Protein AF-A0A256YTT7-F1 (afdb_monomer_lite)

pLDDT: mean 87.11, std 17.15, range [26.67, 98.62]

Foldseek 3Di:
DAWQFKDWEDQEEAQAELCLLFPPVCVVDDLLPRLLSGNCVVPVCPLVPQAARYEYEYEYAAHDDDLDLSSLSSCVSSRHQEYEYCDYDPSSCVSNLQQQHYYFHDHPRSPPDDTGFIKIDDQFWIARPRVRDIDTTPHDDPVSVLQNVLRHDVSSCCVVLNDPPPDDDDPDDDDFDDDQLATEAALDPVCLVVVLVVLVVQAWEQEAFQAFTKTKHFQVHLNNLVLQCVLQVHDLQAAWAKEAALQCVVVWADADPLRNVCSVPPPDDQEKEKGQTDPVRHPCSRGVNDRIHIYGYGRLSSVNSNRVPGIMTIDALAHPPDQGHQFPVVSCVGSPNSHNYYYGHDGRNFHHHGFYWYVHDVVIERPDDGLPDVVSVCVSRVSYDDDHDDDPVVSPPPDHSPPDDDDDDDDDDDDDD

Sequence (417 aa):
MTLITSGKAWVLPEEVNTDMLAPTPYLTLPPEHYCKHCLEVLDPKFAKKVKEGDVIIAKRDFGKGSSREHASIALKCLGIKAVIAESVSPIMKRNLINIGIPVFEDEDIPYICETGDKVEVHLDGFVNITRNIHSELRELPPFILRLIEHGGLFNMVVKRGGLSERARPLEEIQEVREVGNTRVYPAYEKYVDTIIERMENGEVLCGPFDTTYGLFASIKRPDAVKKIYALKRRSESMPLTMIVPRERFSEYAEVPERVEKLLQNELKGPISIILPKKEERVPDYVTSGLKTVSLADGENAFMRRIMERIEICGTSANISGMPPPSTLSGALKQLGEELTLAVDGGPSLYRIGHTVIDLSSKPPKLIRSGPYNSKKLFELFPELMGEEEGLPDELVKGKSIIDLSPEVDIKASSKGD

Radius of gyration: 27.22 Å; chains: 1; bounding box: 62×43×75 Å

Structure (mmCIF, N/CA/C/O backbone):
data_AF-A0A256YTT7-F1
#
_entry.id   AF-A0A256YTT7-F1
#
loop_
_atom_site.group_PDB
_atom_site.id
_atom_site.type_symbol
_atom_site.label_atom_id
_atom_site.label_alt_id
_atom_site.label_comp_id
_atom_site.label_asym_id
_atom_site.label_entity_id
_atom_site.label_seq_id
_atom_site.pdbx_PDB_ins_code
_atom_site.Cartn_x
_atom_site.Cartn_y
_atom_site.Cartn_z
_atom_site.occupancy
_atom_site.B_iso_or_equiv
_atom_site.auth_seq_id
_atom_site.auth_comp_id
_atom_site.auth_asym_id
_atom_site.auth_atom_id
_atom_site.pdbx_PDB_model_num
ATOM 1 N N . MET A 1 1 ? -4.573 -17.475 29.936 1.00 61.34 1 MET A N 1
ATOM 2 C CA . MET A 1 1 ? -5.175 -16.136 29.865 1.00 61.34 1 MET A CA 1
ATOM 3 C C . MET A 1 1 ? -4.213 -15.202 29.151 1.00 61.34 1 MET A C 1
ATOM 5 O O . MET A 1 1 ? -3.126 -14.937 29.657 1.00 61.34 1 MET A O 1
ATOM 9 N N . THR A 1 2 ? -4.556 -14.807 27.924 1.00 83.44 2 THR A N 1
ATOM 10 C CA . THR A 1 2 ? -3.785 -13.823 27.148 1.00 83.44 2 THR A CA 1
ATOM 11 C C . THR A 1 2 ? -4.272 -12.437 27.542 1.00 83.44 2 THR A C 1
ATOM 13 O O . THR A 1 2 ? -5.426 -12.099 27.276 1.00 83.44 2 THR A O 1
ATOM 16 N N . LEU A 1 3 ? -3.400 -11.653 28.177 1.00 90.56 3 LEU A N 1
ATOM 17 C CA . LEU A 1 3 ? -3.717 -10.302 28.629 1.00 90.56 3 LEU A CA 1
ATOM 18 C C . LEU A 1 3 ? -3.932 -9.374 27.425 1.00 90.56 3 LEU A C 1
ATOM 20 O O . LEU A 1 3 ? -3.051 -9.238 26.577 1.00 90.56 3 LEU A O 1
ATOM 24 N N . ILE A 1 4 ? -5.089 -8.713 27.375 1.00 90.75 4 ILE A N 1
ATOM 25 C CA . ILE A 1 4 ? -5.396 -7.651 26.408 1.00 90.75 4 ILE A CA 1
ATOM 26 C C . ILE A 1 4 ? -4.906 -6.312 26.954 1.00 90.75 4 ILE A C 1
ATOM 28 O O . ILE A 1 4 ? -4.226 -5.561 26.257 1.00 90.75 4 ILE A O 1
ATOM 32 N N . THR A 1 5 ? -5.284 -5.992 28.194 1.00 95.94 5 THR A N 1
ATOM 33 C CA . THR A 1 5 ? -4.938 -4.721 28.835 1.00 95.94 5 THR A CA 1
ATOM 34 C C . THR A 1 5 ? -5.008 -4.808 30.355 1.00 95.94 5 THR A C 1
ATOM 36 O O . THR A 1 5 ? -5.761 -5.611 30.908 1.00 95.94 5 THR A O 1
ATOM 39 N N . SER A 1 6 ? -4.252 -3.935 31.019 1.00 97.44 6 SER A N 1
ATOM 40 C CA . SER A 1 6 ? -4.311 -3.677 32.457 1.00 97.44 6 SER A CA 1
ATOM 41 C C . SER A 1 6 ? -4.405 -2.168 32.665 1.00 97.44 6 SER A C 1
ATOM 43 O O . SER A 1 6 ? -3.590 -1.415 32.129 1.00 97.44 6 SER A O 1
ATOM 45 N N . GLY A 1 7 ? -5.411 -1.713 33.407 1.00 97.69 7 GLY A N 1
ATOM 46 C CA . GLY A 1 7 ? -5.708 -0.288 33.530 1.00 97.69 7 GLY A CA 1
ATOM 47 C C . GLY 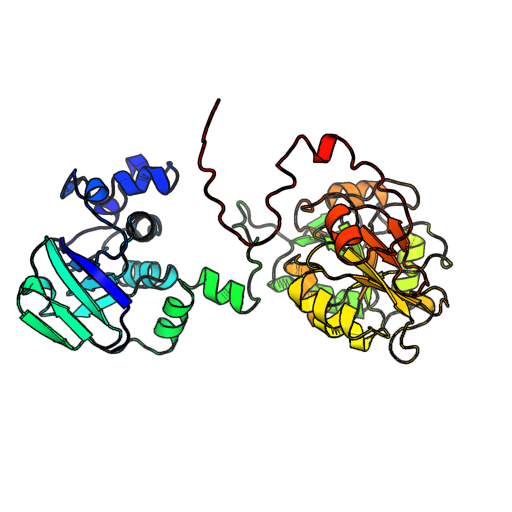A 1 7 ? -6.790 0.009 34.556 1.00 97.69 7 GLY A C 1
ATOM 48 O O . GLY A 1 7 ? -7.102 -0.820 35.414 1.00 97.69 7 GLY A O 1
ATOM 49 N N . LYS A 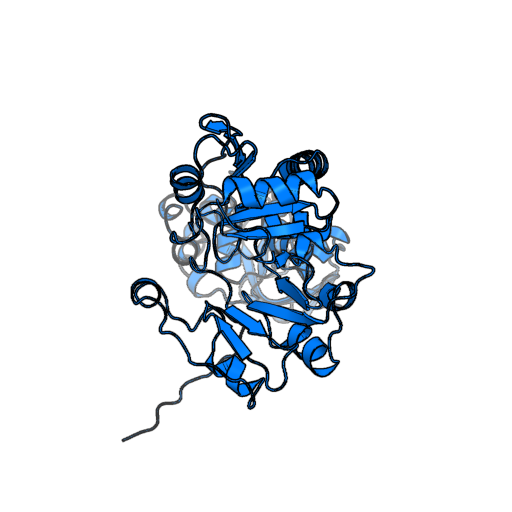1 8 ? -7.348 1.221 34.501 1.00 98.38 8 LYS A N 1
ATOM 50 C CA . LYS A 1 8 ? -8.472 1.613 35.352 1.00 98.38 8 LYS A CA 1
ATOM 51 C C . LYS A 1 8 ? -9.812 1.340 34.685 1.00 98.38 8 LYS A C 1
ATOM 53 O O . LYS A 1 8 ? -9.979 1.604 33.496 1.00 98.38 8 LYS A O 1
ATOM 58 N N . ALA A 1 9 ? -10.781 0.897 35.479 1.00 98.44 9 ALA A N 1
ATOM 59 C CA . ALA A 1 9 ? -12.177 0.857 35.074 1.00 98.44 9 ALA A CA 1
ATOM 60 C C . ALA A 1 9 ? -12.786 2.264 35.081 1.00 98.44 9 ALA A C 1
ATOM 62 O O . ALA A 1 9 ? -12.646 3.015 36.052 1.00 98.44 9 ALA A O 1
ATOM 63 N N . TRP A 1 10 ? -13.513 2.590 34.019 1.00 98.50 10 TRP A N 1
ATOM 64 C CA . TRP A 1 10 ? -14.378 3.759 33.917 1.00 98.50 10 TRP A CA 1
ATOM 65 C C . TRP A 1 10 ? -15.817 3.286 33.799 1.00 98.50 10 TRP A C 1
ATOM 67 O O . TRP A 1 10 ? -16.245 2.869 32.723 1.00 98.50 10 TRP A O 1
ATOM 77 N N . VAL A 1 11 ? -16.539 3.326 34.918 1.00 98.19 11 VAL A N 1
ATOM 78 C CA . VAL A 1 11 ? -17.922 2.862 34.998 1.00 98.19 11 VAL A CA 1
ATOM 79 C C . VAL A 1 11 ? -18.862 3.965 34.539 1.00 98.19 11 VAL A C 1
ATOM 81 O O . VAL A 1 11 ? -18.891 5.058 35.110 1.00 98.19 11 VAL A O 1
ATOM 84 N N . LEU A 1 12 ? -19.618 3.671 33.488 1.00 97.88 12 LEU A N 1
ATOM 85 C CA . LEU A 1 12 ? -20.536 4.589 32.834 1.00 97.88 12 LEU A CA 1
ATOM 86 C C . LEU A 1 12 ? -22.000 4.232 33.143 1.00 97.88 12 LEU A C 1
ATOM 88 O O . LEU A 1 12 ? -22.315 3.061 33.373 1.00 97.88 12 LEU A O 1
ATOM 92 N N . PRO A 1 13 ? -22.909 5.226 33.155 1.00 96.31 13 PRO A N 1
ATOM 93 C CA . PRO A 1 13 ? -24.333 4.984 33.369 1.00 96.31 13 PRO A CA 1
ATOM 94 C C . PRO A 1 13 ? -24.977 4.242 32.185 1.00 96.31 13 PRO A C 1
ATOM 96 O O . PRO A 1 13 ? -24.337 3.953 31.175 1.00 96.31 13 PRO A O 1
ATOM 99 N N . GLU A 1 14 ? -26.265 3.934 32.322 1.00 96.62 14 GLU A N 1
ATOM 100 C CA . GLU A 1 14 ? -27.089 3.427 31.218 1.00 96.62 14 GLU A CA 1
ATOM 101 C C . GLU A 1 14 ? -27.268 4.499 30.128 1.00 96.62 14 GLU A C 1
ATOM 103 O O . GLU A 1 14 ? -27.176 5.698 30.396 1.00 96.62 14 GLU A O 1
ATOM 108 N N . GLU A 1 15 ? -27.532 4.055 28.899 1.00 95.00 15 GLU A N 1
ATOM 109 C CA . GLU A 1 15 ? -27.882 4.899 27.746 1.00 95.00 15 GLU A CA 1
ATOM 110 C C . GLU A 1 15 ? -26.829 5.952 27.341 1.00 95.00 15 GLU A C 1
ATOM 112 O O . GLU A 1 15 ? -27.157 7.006 26.782 1.00 95.00 15 GLU A O 1
ATOM 117 N N . VAL A 1 16 ? -25.538 5.666 27.547 1.00 96.12 16 VAL A N 1
ATOM 118 C CA . VAL A 1 16 ? -24.469 6.504 26.981 1.00 96.12 16 VAL A CA 1
ATOM 119 C C . VAL A 1 16 ? -24.535 6.465 25.460 1.00 96.12 16 VAL A C 1
ATOM 121 O O . VAL A 1 16 ? -24.291 5.435 24.834 1.00 96.12 16 VAL A O 1
ATOM 124 N N . ASN A 1 17 ? -24.831 7.609 24.851 1.00 94.69 17 ASN A N 1
ATOM 125 C CA . ASN A 1 17 ? -25.033 7.716 23.412 1.00 94.69 17 ASN A CA 1
ATOM 126 C C . ASN A 1 17 ? -23.801 8.266 22.667 1.00 94.69 17 ASN A C 1
ATOM 128 O O . ASN A 1 17 ? -22.835 8.752 23.259 1.00 94.69 17 ASN A O 1
ATOM 132 N N . THR A 1 18 ? -23.831 8.199 21.334 1.00 93.25 18 THR A N 1
ATOM 133 C CA . THR A 1 18 ? -22.714 8.637 20.483 1.00 93.25 18 THR A CA 1
ATOM 134 C C . THR A 1 18 ? -22.393 10.123 20.597 1.00 93.25 18 THR A C 1
ATOM 136 O O . THR A 1 18 ? -21.241 10.493 20.396 1.00 93.25 18 THR A O 1
ATOM 139 N N . ASP A 1 19 ? -23.370 10.968 20.930 1.00 92.81 19 ASP A N 1
ATOM 140 C CA . ASP A 1 19 ? -23.162 12.414 21.070 1.00 92.81 19 ASP A CA 1
ATOM 141 C C . ASP A 1 19 ? -22.499 12.768 22.405 1.00 92.81 19 ASP A C 1
ATOM 143 O O . ASP A 1 19 ? -21.789 13.764 22.492 1.00 92.81 19 ASP A O 1
ATOM 147 N N . MET A 1 20 ? -22.661 11.929 23.432 1.00 95.31 20 MET A N 1
ATOM 148 C CA . MET A 1 20 ? -21.878 12.037 24.665 1.00 95.31 20 MET A CA 1
ATOM 149 C C . MET A 1 20 ? -20.420 11.626 24.435 1.00 95.31 20 MET A C 1
ATOM 151 O O . MET A 1 20 ? -19.514 12.230 25.000 1.00 95.31 20 MET A O 1
ATOM 155 N N . LEU A 1 21 ? -20.181 10.607 23.606 1.00 95.62 21 LEU A N 1
ATOM 156 C CA . LEU A 1 21 ? -18.836 10.118 23.280 1.00 95.62 21 LEU A CA 1
ATOM 157 C C . LEU A 1 21 ? -18.085 11.044 22.312 1.00 95.62 21 LEU A C 1
ATOM 159 O O . LEU A 1 21 ? -16.879 11.225 22.439 1.00 95.62 21 LEU A O 1
ATOM 163 N N . ALA A 1 22 ? -18.782 11.638 21.346 1.00 93.69 22 ALA A N 1
ATOM 164 C CA . ALA A 1 22 ? -18.209 12.575 20.387 1.00 93.69 22 ALA A CA 1
ATOM 165 C C . ALA A 1 22 ? -19.201 13.722 20.121 1.00 93.69 22 ALA A C 1
ATOM 167 O O . ALA A 1 22 ? -20.029 13.630 19.207 1.00 93.69 22 ALA A O 1
ATOM 168 N N . PRO A 1 23 ? -19.144 14.804 20.922 1.00 91.56 23 PRO A N 1
ATOM 169 C CA . PRO A 1 23 ? -20.133 15.869 20.836 1.00 91.56 23 PRO A CA 1
ATOM 170 C C . PRO A 1 23 ? -20.078 16.628 19.508 1.00 91.56 23 PRO A C 1
ATOM 172 O O . PRO A 1 23 ? -19.018 17.078 19.069 1.00 91.56 23 PRO A O 1
ATOM 175 N N . THR A 1 24 ? -21.255 16.824 18.902 1.00 89.75 24 THR A N 1
ATOM 176 C CA . THR A 1 24 ? -21.439 17.452 17.580 1.00 89.75 24 THR A CA 1
ATOM 177 C C . THR A 1 24 ? -20.640 18.750 17.362 1.00 89.75 24 THR A C 1
ATOM 179 O O . THR A 1 24 ? -20.045 18.873 16.291 1.00 89.75 24 THR A O 1
ATOM 182 N N . PRO A 1 25 ? -20.558 19.700 18.323 1.00 90.75 25 PRO A N 1
ATOM 183 C CA . PRO A 1 25 ? -19.832 20.960 18.120 1.00 90.75 25 PRO A CA 1
ATOM 184 C C . PRO A 1 25 ? -18.337 20.807 17.811 1.00 90.75 25 PRO A C 1
ATOM 186 O O . PRO A 1 25 ? -17.738 21.730 17.266 1.00 90.75 25 PRO A O 1
ATOM 189 N N . TYR A 1 26 ? -17.732 19.666 18.151 1.00 90.12 26 TYR A N 1
ATOM 190 C CA . TYR A 1 26 ? -16.294 19.438 18.004 1.00 90.12 26 TYR A CA 1
ATOM 191 C C . TYR A 1 26 ? -15.941 18.529 16.825 1.00 90.12 26 TYR A C 1
ATOM 193 O O . TYR A 1 26 ? -14.762 18.358 16.535 1.00 90.12 26 TYR A O 1
ATOM 201 N N . LEU A 1 27 ? -16.924 17.957 16.122 1.00 85.19 27 LEU A N 1
ATOM 202 C CA . LEU A 1 27 ? -16.676 16.936 15.092 1.00 85.19 27 LEU A CA 1
ATOM 203 C C . LEU A 1 27 ? -15.945 17.453 13.849 1.00 85.19 27 LEU A C 1
ATOM 205 O O . LEU A 1 27 ? -15.415 16.658 13.082 1.00 85.19 27 LEU A O 1
ATOM 209 N N . THR A 1 28 ? -15.901 18.768 13.639 1.00 86.44 28 THR A N 1
ATOM 210 C CA . THR A 1 28 ? -15.108 19.379 12.562 1.00 86.44 28 THR A CA 1
ATOM 211 C C . THR A 1 28 ? -13.629 19.521 12.922 1.00 86.44 28 THR A C 1
ATOM 213 O O . THR A 1 28 ? -12.832 19.913 12.074 1.00 86.44 28 THR A O 1
ATOM 216 N N . LEU A 1 29 ? -13.253 19.261 14.178 1.00 83.75 29 LEU A N 1
ATOM 217 C CA . LEU A 1 29 ? -11.866 19.294 14.624 1.00 83.75 29 LEU A CA 1
ATOM 218 C C . LEU A 1 29 ? -11.175 17.950 14.338 1.00 83.75 29 LEU A C 1
ATOM 220 O O . LEU A 1 29 ? -11.839 16.916 14.272 1.00 83.75 29 LEU A O 1
ATOM 224 N N . PRO A 1 30 ? -9.836 17.928 14.228 1.00 83.25 30 PRO A N 1
ATOM 225 C CA . PRO A 1 30 ? -9.083 16.678 14.156 1.00 83.25 30 PRO A CA 1
ATOM 226 C C . PRO A 1 30 ? -9.275 15.782 15.403 1.00 83.25 30 PRO A C 1
ATOM 228 O O . PRO A 1 30 ? -9.572 16.307 16.487 1.00 83.25 30 PRO A O 1
ATOM 231 N N . PRO A 1 31 ? -9.075 14.449 15.296 1.00 86.12 31 PRO A N 1
ATOM 232 C CA . PRO A 1 31 ? -9.200 13.491 16.405 1.00 86.12 31 PRO A CA 1
ATOM 233 C C . PRO A 1 31 ? -8.522 13.896 17.710 1.00 86.12 31 PRO A C 1
ATOM 235 O O . PRO A 1 31 ? -9.158 13.877 18.762 1.00 86.12 31 PRO A O 1
ATOM 238 N N . GLU A 1 32 ? -7.274 14.348 17.637 1.00 87.56 32 GLU A N 1
ATOM 239 C CA . GLU A 1 32 ? -6.459 14.801 18.766 1.00 87.56 32 GLU A CA 1
ATOM 240 C C . GLU A 1 32 ? -7.054 16.001 19.526 1.00 87.56 32 GLU A C 1
ATOM 242 O O . GLU A 1 32 ? -6.665 16.295 20.663 1.00 87.56 32 GLU A O 1
ATOM 247 N N . HIS A 1 33 ? -8.003 16.705 18.910 1.00 90.25 33 HIS A N 1
ATOM 248 C CA . HIS A 1 33 ? -8.707 17.831 19.501 1.00 90.25 33 HIS A CA 1
ATOM 249 C C . HIS A 1 33 ? -10.089 17.433 20.006 1.00 90.25 33 HIS A C 1
ATOM 251 O O . HIS A 1 33 ? -10.373 17.666 21.181 1.00 90.25 33 HIS A O 1
ATOM 257 N N . TYR A 1 34 ? -10.937 16.813 19.179 1.00 92.88 34 TYR A N 1
ATOM 258 C CA . TYR A 1 34 ? -12.302 16.513 19.622 1.00 92.88 34 TYR A CA 1
ATOM 259 C C . TYR A 1 34 ? -12.352 15.403 20.673 1.00 92.88 34 TYR A C 1
ATOM 261 O O . TYR A 1 34 ? -13.253 15.413 21.512 1.00 92.88 34 TYR A O 1
ATOM 269 N N . CYS A 1 35 ? -11.378 14.483 20.701 1.00 94.88 35 CYS A N 1
ATOM 270 C CA . CYS A 1 35 ? -11.366 13.416 21.702 1.00 94.88 35 CYS A CA 1
ATOM 271 C C . CYS A 1 35 ? -11.230 13.958 23.139 1.00 94.88 35 CYS A C 1
ATOM 273 O O . CYS A 1 35 ? -11.686 13.322 24.086 1.00 94.88 35 CYS A O 1
ATOM 275 N N . LYS A 1 36 ? -10.734 15.195 23.309 1.00 96.31 36 LYS A N 1
ATOM 276 C CA . LYS A 1 36 ? -10.682 15.907 24.601 1.00 96.31 36 LYS A CA 1
ATOM 277 C C . LYS A 1 36 ? -12.060 16.250 25.181 1.00 96.31 36 LYS A C 1
ATOM 279 O O . LYS A 1 36 ? -12.137 16.576 26.362 1.00 96.31 36 LYS A O 1
ATOM 284 N N . HIS A 1 37 ? -13.112 16.160 24.371 1.00 96.75 37 HIS A N 1
ATOM 285 C CA . HIS A 1 37 ? -14.504 16.422 24.747 1.00 96.75 37 HIS A CA 1
ATOM 286 C C . HIS A 1 37 ? -15.328 15.136 24.917 1.00 96.75 37 HIS A C 1
ATOM 288 O O . HIS A 1 37 ? -16.530 15.187 25.176 1.00 96.75 37 HIS A O 1
ATOM 294 N N . CYS A 1 38 ? -14.699 13.966 24.774 1.00 96.81 38 CYS A N 1
ATOM 295 C CA . CYS A 1 38 ? -15.359 12.683 24.980 1.00 96.81 38 CYS A CA 1
ATOM 296 C C . CYS A 1 38 ? -15.891 12.576 26.413 1.00 96.81 38 CYS A C 1
ATOM 298 O O . CYS A 1 38 ? -15.144 12.779 27.370 1.00 96.81 38 CYS A O 1
ATOM 300 N N . LEU A 1 39 ? -17.175 12.235 26.550 1.00 97.06 39 LEU A N 1
ATOM 301 C CA . LEU A 1 39 ? -17.900 12.093 27.816 1.00 97.06 39 LEU A CA 1
ATOM 302 C C . LEU A 1 39 ? -17.880 13.342 28.712 1.00 97.06 39 LEU A C 1
ATOM 304 O O . LEU A 1 39 ? -18.201 13.243 29.894 1.00 97.06 39 LEU A O 1
ATOM 308 N N . GLU A 1 40 ? -17.577 14.524 28.164 1.00 95.62 40 GLU A N 1
ATOM 309 C CA . GLU A 1 40 ? -17.502 15.781 28.925 1.00 95.62 40 GLU A CA 1
ATOM 310 C C . GLU A 1 40 ? -18.824 16.116 29.633 1.00 95.62 40 GLU A C 1
ATOM 312 O O . GLU A 1 40 ? -18.821 16.659 30.735 1.00 95.62 40 GLU A O 1
ATOM 317 N N . VAL A 1 41 ? -19.953 15.730 29.029 1.00 93.94 41 VAL A N 1
ATOM 318 C CA . VAL A 1 41 ? -21.295 15.902 29.608 1.00 93.94 41 VAL A CA 1
ATOM 319 C C . VAL A 1 41 ? -21.491 15.054 30.873 1.00 93.94 41 VAL A C 1
ATOM 321 O O . VAL A 1 41 ? -22.253 15.450 31.751 1.00 93.94 41 VAL A O 1
ATOM 324 N N . LEU A 1 42 ? -20.813 13.905 30.982 1.00 94.94 42 LEU A N 1
ATOM 325 C CA . LEU A 1 42 ? -20.898 13.013 32.145 1.00 94.94 42 LEU A CA 1
ATOM 326 C C . LEU A 1 42 ? -19.826 13.337 33.195 1.00 94.94 42 LEU A C 1
ATOM 328 O O . LEU A 1 42 ? -20.134 13.456 34.377 1.00 94.94 42 LEU A O 1
ATOM 332 N N . ASP A 1 43 ? -18.571 13.491 32.769 1.00 95.62 43 ASP A N 1
ATOM 333 C CA . ASP A 1 43 ? -17.464 13.957 33.608 1.00 95.62 43 ASP A CA 1
ATOM 334 C C . ASP A 1 43 ? -16.549 14.876 32.776 1.00 95.62 43 ASP A C 1
ATOM 336 O O . ASP A 1 43 ? -15.755 14.389 31.965 1.00 95.62 43 ASP A O 1
ATOM 340 N N . PRO A 1 44 ? -16.556 16.202 33.024 1.00 94.44 44 PRO A N 1
ATOM 341 C CA . PRO A 1 44 ? -15.688 17.159 32.331 1.00 94.44 44 PRO A CA 1
ATOM 342 C C . PRO A 1 44 ? -14.184 16.900 32.495 1.00 94.44 44 PRO A C 1
ATOM 344 O O . PRO A 1 44 ? -13.348 17.517 31.831 1.00 94.44 44 PRO A O 1
ATOM 347 N N . LYS A 1 45 ? -13.798 16.029 33.433 1.00 95.19 45 LYS A N 1
ATOM 348 C CA . LYS A 1 45 ? -12.410 15.635 33.683 1.00 95.19 45 LYS A CA 1
ATOM 349 C C . LYS A 1 45 ? -12.074 14.261 33.102 1.00 95.19 45 LYS A C 1
ATOM 351 O O . LYS A 1 45 ? -10.906 13.887 33.203 1.00 95.19 45 LYS A O 1
ATOM 356 N N . PHE A 1 46 ? -13.023 13.541 32.495 1.00 97.50 46 PHE A N 1
ATOM 357 C CA . PHE A 1 46 ? -12.823 12.193 31.949 1.00 97.50 46 PHE A CA 1
ATOM 358 C C . PHE A 1 46 ? -11.607 12.133 31.018 1.00 97.50 46 PHE A C 1
ATOM 360 O O . PHE A 1 46 ? -10.606 11.493 31.343 1.00 97.50 46 PHE A O 1
ATOM 367 N N . ALA A 1 47 ? -11.636 12.906 29.928 1.00 96.31 47 ALA A N 1
ATOM 368 C CA . ALA A 1 47 ? -10.585 12.909 28.910 1.00 96.31 47 ALA A CA 1
ATOM 369 C C . ALA A 1 47 ? -9.204 13.346 29.436 1.00 96.31 47 ALA A C 1
ATOM 371 O O . ALA A 1 47 ? -8.182 13.046 28.829 1.00 96.31 47 ALA A O 1
ATOM 372 N N . LYS A 1 48 ? -9.149 14.052 30.576 1.00 96.44 48 LYS A N 1
ATOM 373 C CA . LYS A 1 48 ? -7.888 14.457 31.226 1.00 96.44 48 LYS A CA 1
ATOM 374 C C . LYS A 1 48 ? -7.328 13.394 32.170 1.00 96.44 48 LYS A C 1
ATOM 376 O O . LYS A 1 48 ? -6.155 13.464 32.529 1.00 96.44 48 LYS A O 1
ATOM 381 N N . LYS A 1 49 ? -8.173 12.488 32.660 1.00 97.31 49 LYS A N 1
ATOM 382 C CA . LYS A 1 49 ? -7.817 11.494 33.681 1.00 97.31 49 LYS A CA 1
ATOM 383 C C . LYS A 1 49 ? -7.592 10.103 33.104 1.00 97.31 49 LYS A C 1
ATOM 385 O O . LYS A 1 49 ? -6.837 9.344 33.715 1.00 97.31 49 LYS A O 1
ATOM 390 N N . VAL A 1 50 ? -8.278 9.778 32.012 1.00 97.50 50 VAL A N 1
ATOM 391 C CA . VAL A 1 50 ? -8.117 8.519 31.284 1.00 97.50 50 VAL A CA 1
ATOM 392 C C . VAL A 1 50 ? -6.672 8.362 30.816 1.00 97.50 50 VAL A C 1
ATOM 394 O O . VAL A 1 50 ? -5.989 9.345 30.511 1.00 97.50 50 VAL A O 1
ATOM 397 N N . LYS A 1 51 ? -6.186 7.126 30.829 1.00 97.25 51 LYS A N 1
ATOM 398 C CA . LYS A 1 51 ? -4.838 6.770 30.397 1.00 97.25 51 LYS A CA 1
ATOM 399 C C . LYS A 1 51 ? -4.878 5.613 29.413 1.00 97.25 51 LYS A C 1
ATOM 401 O O . LYS A 1 51 ? -5.814 4.819 29.403 1.00 97.25 51 LYS A O 1
ATOM 406 N N . GLU A 1 52 ? -3.802 5.498 28.642 1.00 97.19 52 GLU A N 1
ATOM 407 C CA . GLU A 1 52 ? -3.532 4.319 27.826 1.00 97.19 52 GLU A CA 1
ATOM 408 C C . GLU A 1 52 ? -3.648 3.045 28.677 1.00 97.19 52 GLU A C 1
ATOM 410 O O . GLU A 1 52 ? -3.003 2.934 29.721 1.00 97.19 52 GLU A O 1
ATOM 415 N N . GLY A 1 53 ? -4.475 2.103 28.222 1.00 97.00 53 GLY A N 1
ATOM 416 C CA . GLY A 1 53 ? -4.726 0.832 28.905 1.00 97.00 53 GLY A CA 1
ATOM 417 C C . GLY A 1 53 ? -6.034 0.779 29.698 1.00 97.00 53 GLY A C 1
ATOM 418 O O . GLY A 1 53 ? -6.482 -0.314 30.051 1.00 97.00 53 GLY A O 1
ATOM 419 N N . ASP A 1 54 ? -6.674 1.923 29.944 1.00 98.56 54 ASP A N 1
ATOM 420 C CA . ASP A 1 54 ? -7.940 1.988 30.672 1.00 98.56 54 ASP A CA 1
ATOM 421 C C . ASP A 1 54 ? -9.093 1.289 29.918 1.00 98.56 54 ASP A C 1
ATOM 423 O O . ASP A 1 54 ? -9.063 1.073 28.699 1.00 98.56 54 ASP A O 1
ATOM 427 N N . VAL A 1 55 ? -10.128 0.922 30.676 1.00 98.62 55 VAL A N 1
ATOM 428 C CA . VAL A 1 55 ? -11.245 0.081 30.226 1.00 98.62 55 VAL A CA 1
ATOM 429 C C . VAL A 1 55 ? -12.562 0.797 30.490 1.00 98.62 55 VAL A C 1
ATOM 431 O O . VAL A 1 55 ? -12.799 1.281 31.598 1.00 98.62 55 VAL A O 1
ATOM 434 N N . ILE A 1 56 ? -13.441 0.839 29.489 1.00 98.56 56 ILE A N 1
ATOM 435 C CA . ILE A 1 56 ? -14.825 1.270 29.700 1.00 98.56 56 ILE A CA 1
ATOM 436 C C . ILE A 1 56 ? -15.626 0.093 30.239 1.00 98.56 56 ILE A C 1
ATOM 438 O O . ILE A 1 56 ? -15.653 -0.973 29.627 1.00 98.56 56 ILE A O 1
ATOM 442 N N . ILE A 1 57 ? -16.312 0.327 31.350 1.00 98.50 57 ILE A N 1
ATOM 443 C CA . ILE A 1 57 ? -17.315 -0.568 31.908 1.00 98.50 57 ILE A CA 1
ATOM 444 C C . ILE A 1 57 ? -18.659 0.155 31.791 1.00 98.50 57 ILE A C 1
ATOM 446 O O . ILE A 1 57 ? -18.847 1.194 32.413 1.00 98.50 57 ILE A O 1
ATOM 450 N N . ALA A 1 58 ? -19.587 -0.318 30.968 1.00 97.75 58 ALA A N 1
ATOM 451 C CA . ALA A 1 58 ? -20.852 0.380 30.733 1.00 97.75 58 ALA A CA 1
ATOM 452 C C . ALA A 1 58 ? -22.060 -0.490 31.074 1.00 97.75 58 ALA A C 1
ATOM 454 O O . ALA A 1 58 ? -22.011 -1.710 31.013 1.00 97.75 58 ALA A O 1
ATOM 455 N N . LYS A 1 59 ? -23.171 0.141 31.435 1.00 96.50 59 LYS A N 1
ATOM 456 C CA . LYS A 1 59 ? -24.434 -0.575 31.641 1.00 96.50 59 LYS A CA 1
ATOM 457 C C . LYS A 1 59 ? -25.161 -0.748 30.301 1.00 96.50 59 LYS A C 1
ATOM 459 O O . LYS A 1 59 ? -24.527 -0.777 29.244 1.00 96.50 59 LYS A O 1
ATOM 464 N N . ARG A 1 60 ? -26.488 -0.866 30.332 1.00 96.94 60 ARG A N 1
ATOM 465 C CA . ARG A 1 60 ? -27.323 -1.049 29.138 1.00 96.94 60 ARG A CA 1
ATOM 466 C C . ARG A 1 60 ? -27.193 0.065 28.107 1.00 96.94 60 ARG A C 1
ATOM 468 O O . ARG A 1 60 ? -27.014 1.235 28.453 1.00 96.94 60 ARG A O 1
ATOM 475 N N . ASP A 1 61 ? -27.398 -0.316 26.848 1.00 94.81 61 ASP A N 1
ATOM 476 C CA . ASP A 1 61 ? -27.537 0.570 25.689 1.00 94.81 61 ASP A CA 1
ATOM 477 C C . ASP A 1 61 ? -26.303 1.451 25.402 1.00 94.81 61 ASP A C 1
ATOM 479 O O . ASP A 1 61 ? -26.418 2.592 24.937 1.00 94.81 61 ASP A O 1
ATOM 483 N N . PHE A 1 62 ? -25.094 0.927 25.623 1.00 97.31 62 PHE A N 1
ATOM 484 C CA . PHE A 1 62 ? -23.866 1.670 25.341 1.00 97.31 62 PHE A CA 1
ATOM 485 C C . PHE A 1 62 ? -23.684 1.950 23.838 1.00 97.31 62 PHE A C 1
ATOM 487 O O . PHE A 1 62 ? -23.771 1.067 22.980 1.00 97.31 62 PHE A O 1
ATOM 494 N N . GLY A 1 63 ? -23.383 3.205 23.504 1.00 93.75 63 GLY A N 1
ATOM 495 C CA . GLY A 1 63 ? -23.104 3.653 22.142 1.00 93.75 63 GLY A CA 1
ATOM 496 C C . GLY A 1 63 ? -24.333 3.744 21.241 1.00 93.75 63 GLY A C 1
ATOM 497 O O . GLY A 1 63 ? -24.215 3.596 20.022 1.00 93.75 63 GLY A O 1
ATOM 498 N N . LYS A 1 64 ? -25.521 3.949 21.812 1.00 90.69 64 LYS A N 1
ATOM 499 C CA . LYS A 1 64 ? -26.763 4.206 21.066 1.00 90.69 64 LYS A CA 1
ATOM 500 C C . LYS A 1 64 ? -26.686 5.535 20.308 1.00 90.69 64 LYS A C 1
ATOM 502 O O . LYS A 1 64 ? -26.024 6.471 20.746 1.00 90.69 64 LYS A O 1
ATOM 507 N N . GLY A 1 65 ? -27.381 5.643 19.179 1.00 83.81 65 GLY A N 1
ATOM 508 C CA . GLY A 1 65 ? -27.466 6.881 18.402 1.00 83.81 65 GLY A CA 1
ATOM 509 C C . GLY A 1 65 ? -26.975 6.728 16.968 1.00 83.81 65 GLY A C 1
ATOM 510 O O . GLY A 1 65 ? -26.970 5.637 16.400 1.00 83.81 65 GLY A O 1
ATOM 511 N N . SER A 1 66 ? -26.619 7.853 16.357 1.00 72.94 66 SER A N 1
ATOM 512 C CA . SER A 1 66 ? -26.180 7.900 14.961 1.00 72.94 66 SER A CA 1
ATOM 513 C C . SER A 1 66 ? -24.940 7.033 14.709 1.00 72.94 66 SER A C 1
ATOM 515 O O . SER A 1 66 ? -24.082 6.907 15.576 1.00 72.94 66 SER A O 1
ATOM 517 N N . SER A 1 67 ? -24.811 6.480 13.497 1.00 68.44 67 SER A N 1
ATOM 518 C CA . SER A 1 67 ? -23.671 5.653 13.064 1.00 68.44 67 SER A CA 1
ATOM 519 C C . SER A 1 67 ? -22.369 6.457 12.886 1.00 68.44 67 SER A C 1
ATOM 521 O O . SER A 1 67 ? -21.762 6.444 11.815 1.00 68.44 67 SER A O 1
ATOM 523 N N . ARG A 1 68 ? -21.940 7.189 13.917 1.00 71.25 68 ARG A N 1
ATOM 524 C CA . ARG A 1 68 ? -20.748 8.043 13.907 1.00 71.25 68 ARG A CA 1
ATOM 525 C C . ARG A 1 68 ? -19.526 7.244 14.344 1.00 71.25 68 ARG A C 1
ATOM 527 O O . ARG A 1 68 ? -19.394 6.881 15.508 1.00 71.25 68 ARG A O 1
ATOM 534 N N . GLU A 1 69 ? -18.590 7.042 13.424 1.00 84.81 69 GLU A N 1
ATOM 535 C CA . GLU A 1 69 ? -17.286 6.430 13.719 1.00 84.81 69 GLU A CA 1
ATOM 536 C C . GLU A 1 69 ? -16.442 7.272 14.699 1.00 84.81 69 GLU A C 1
ATOM 538 O O . GLU A 1 69 ? -15.651 6.730 15.472 1.00 84.81 69 GLU A O 1
ATOM 543 N N . HIS A 1 70 ? -16.688 8.587 14.742 1.00 91.50 70 HIS A N 1
ATOM 544 C CA . HIS A 1 70 ? -16.049 9.539 15.654 1.00 91.50 70 HIS A CA 1
ATOM 545 C C . HIS A 1 70 ? -16.115 9.115 17.127 1.00 91.50 70 HIS A C 1
ATOM 547 O O . HIS A 1 70 ? -15.144 9.289 17.852 1.00 91.50 70 HIS A O 1
ATOM 553 N N . ALA A 1 71 ? -17.222 8.515 17.577 1.00 94.00 71 ALA A N 1
ATOM 554 C CA . ALA A 1 71 ? -17.376 8.088 18.969 1.00 94.00 71 ALA A CA 1
ATOM 555 C C . ALA A 1 71 ? -16.358 7.001 19.358 1.00 94.00 71 ALA A C 1
ATOM 557 O O . ALA A 1 71 ? -15.700 7.083 20.392 1.00 94.00 71 ALA A O 1
ATOM 558 N N . SER A 1 72 ? -16.172 6.012 18.488 1.00 94.56 72 SER A N 1
ATOM 559 C CA . SER A 1 72 ? -15.172 4.956 18.658 1.00 94.56 72 SER A CA 1
ATOM 560 C C . SER A 1 72 ? -13.738 5.487 18.505 1.00 94.56 72 SER A C 1
ATOM 562 O O . SER A 1 72 ? -12.859 5.112 19.282 1.00 94.56 72 SER A O 1
ATOM 564 N N . ILE A 1 73 ? -13.496 6.420 17.574 1.00 93.75 73 ILE A N 1
ATOM 565 C CA . ILE A 1 73 ? -12.186 7.076 17.423 1.00 93.75 73 ILE A CA 1
ATOM 566 C C . ILE A 1 73 ? -11.839 7.906 18.668 1.00 93.75 73 ILE A C 1
ATOM 568 O O . ILE A 1 73 ? -10.686 7.881 19.090 1.00 93.75 73 ILE A O 1
ATOM 572 N N . ALA A 1 74 ? -12.809 8.583 19.295 1.00 95.88 74 ALA A N 1
ATOM 573 C CA . ALA A 1 74 ? -12.590 9.339 20.528 1.00 95.88 74 ALA A CA 1
ATOM 574 C C . ALA A 1 74 ? -12.041 8.447 21.650 1.00 95.88 74 ALA A C 1
ATOM 576 O O . ALA A 1 74 ? -11.033 8.780 22.268 1.00 95.88 74 ALA A O 1
ATOM 577 N N . LEU A 1 75 ? -12.657 7.279 21.862 1.00 96.62 75 LEU A N 1
ATOM 578 C CA . LEU A 1 75 ? -12.211 6.307 22.864 1.00 96.62 75 LEU A CA 1
ATOM 579 C C . LEU A 1 75 ? -10.802 5.784 22.556 1.00 96.62 75 LEU A C 1
ATOM 581 O O . LEU A 1 75 ? -9.956 5.735 23.449 1.00 96.62 75 LEU A O 1
ATOM 585 N N . LYS A 1 76 ? -10.520 5.459 21.287 1.00 94.94 76 LYS A N 1
ATOM 586 C CA . LYS A 1 76 ? -9.185 5.019 20.854 1.00 94.94 76 LYS A CA 1
ATOM 587 C C . LYS A 1 76 ? -8.124 6.108 21.030 1.00 94.94 76 LYS A C 1
ATOM 589 O O . LYS A 1 76 ? -7.032 5.806 21.494 1.00 94.94 76 LYS A O 1
ATOM 594 N N . CYS A 1 77 ? -8.447 7.358 20.694 1.00 94.12 77 CYS A N 1
ATOM 595 C CA . CYS A 1 77 ? -7.583 8.534 20.868 1.00 94.12 77 CYS A CA 1
ATOM 596 C C . CYS A 1 77 ? -7.174 8.734 22.333 1.00 94.12 77 CYS A C 1
ATOM 598 O O . CYS A 1 77 ? -6.044 9.115 22.617 1.00 94.12 77 CYS A O 1
ATOM 600 N N . LEU A 1 78 ? -8.093 8.444 23.256 1.00 96.38 78 LEU A N 1
ATOM 601 C CA . LEU A 1 78 ? -7.877 8.542 24.698 1.00 96.38 78 LEU A CA 1
ATOM 602 C C . LEU A 1 78 ? 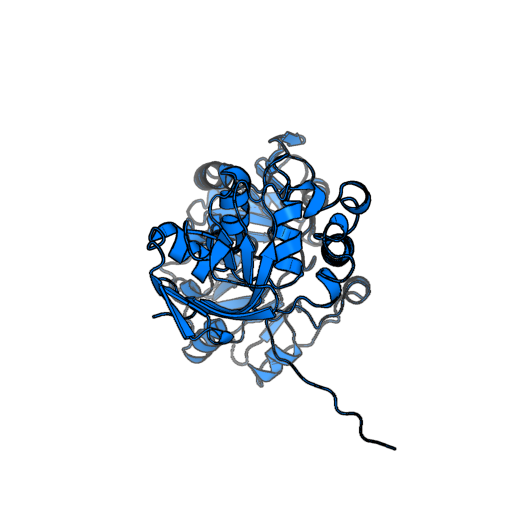-7.161 7.330 25.312 1.00 96.38 78 LEU A C 1
ATOM 604 O O . LEU A 1 78 ? -6.860 7.345 26.505 1.00 96.38 78 LEU A O 1
ATOM 608 N N . GLY A 1 79 ? -6.882 6.299 24.513 1.00 95.75 79 GLY A N 1
ATOM 609 C CA . GLY A 1 79 ? -6.123 5.131 24.944 1.00 95.75 79 GLY A CA 1
ATOM 610 C C . GLY A 1 79 ? -6.944 4.015 25.587 1.00 95.75 79 GLY A C 1
ATOM 611 O O . GLY A 1 79 ? -6.376 3.117 26.213 1.00 95.75 79 GLY A O 1
ATOM 612 N N . ILE A 1 80 ? -8.271 4.033 25.416 1.00 98.00 80 ILE A N 1
ATOM 613 C CA . ILE A 1 80 ? -9.134 2.927 25.842 1.00 98.00 80 ILE A CA 1
ATOM 614 C C . ILE A 1 80 ? -8.775 1.663 25.059 1.00 98.00 80 ILE A C 1
ATOM 616 O O . ILE A 1 80 ? -8.709 1.676 23.826 1.00 98.00 80 ILE A O 1
ATOM 620 N N . LYS A 1 81 ? -8.582 0.554 25.780 1.00 96.38 81 LYS A N 1
ATOM 621 C CA . LYS A 1 81 ? -8.177 -0.733 25.193 1.00 96.38 81 LYS A CA 1
ATOM 622 C C . LYS A 1 81 ? -9.253 -1.804 25.174 1.00 96.38 81 LYS A C 1
ATOM 624 O O . LYS A 1 81 ? -9.105 -2.761 24.425 1.00 96.38 81 LYS A O 1
ATOM 629 N N . ALA A 1 82 ? -10.321 -1.659 25.949 1.00 97.31 82 ALA A N 1
ATOM 630 C CA . ALA A 1 82 ? -11.437 -2.597 25.943 1.00 97.31 82 ALA A CA 1
ATOM 631 C C . ALA A 1 82 ? -12.734 -1.917 26.394 1.00 97.31 82 ALA A C 1
ATOM 633 O O . ALA A 1 82 ? -12.709 -0.929 27.136 1.00 97.31 82 ALA A O 1
ATOM 634 N N . VAL A 1 83 ? -13.860 -2.478 25.954 1.00 98.06 83 VAL A N 1
ATOM 635 C CA . VAL A 1 83 ? -15.199 -2.142 26.445 1.00 98.06 83 VAL A CA 1
ATOM 636 C C . VAL A 1 83 ? -15.861 -3.415 26.959 1.00 98.06 83 VAL A C 1
ATOM 638 O O . VAL A 1 83 ? -15.954 -4.398 26.226 1.00 98.06 83 VAL A O 1
ATOM 641 N N . ILE A 1 84 ? -16.339 -3.388 28.199 1.00 98.12 84 ILE A N 1
ATOM 642 C CA . ILE A 1 84 ? -17.224 -4.412 28.759 1.00 98.12 84 ILE A CA 1
ATOM 643 C C . ILE A 1 84 ? -18.537 -3.717 29.089 1.00 98.12 84 ILE A C 1
ATOM 645 O O . ILE A 1 84 ? -18.527 -2.683 29.756 1.00 98.12 84 ILE A O 1
ATOM 649 N N . ALA A 1 85 ? -19.657 -4.229 28.595 1.00 97.94 85 ALA A N 1
ATOM 650 C CA . ALA A 1 85 ? -20.950 -3.636 28.891 1.00 97.94 85 ALA A CA 1
ATOM 651 C C . ALA A 1 85 ? -22.056 -4.671 29.032 1.00 97.94 85 ALA A C 1
ATOM 653 O O . ALA A 1 85 ? -21.925 -5.760 28.501 1.00 97.94 85 ALA A O 1
ATOM 654 N N . GLU A 1 86 ? -23.172 -4.325 29.664 1.00 97.56 86 GLU A N 1
ATOM 655 C CA . GLU A 1 86 ? -24.335 -5.225 29.667 1.00 97.56 86 GLU A CA 1
ATOM 656 C C . GLU A 1 86 ? -24.911 -5.378 28.254 1.00 97.56 86 GLU A C 1
ATOM 658 O O . GLU A 1 86 ? -25.215 -6.478 27.803 1.00 97.56 86 GLU A O 1
ATOM 663 N N . SER A 1 87 ? -25.017 -4.272 27.515 1.00 97.31 87 SER A N 1
ATOM 664 C CA . SER A 1 87 ? -25.380 -4.298 26.097 1.00 97.31 87 SER A CA 1
ATOM 665 C C . SER A 1 87 ? -24.752 -3.142 25.332 1.00 97.31 87 SER A C 1
ATOM 667 O O . SER A 1 87 ? -24.638 -2.017 25.827 1.00 97.31 87 SER A O 1
ATOM 669 N N . VAL A 1 88 ? -24.354 -3.418 24.089 1.00 96.75 88 VAL A N 1
ATOM 670 C CA . VAL A 1 88 ? -23.752 -2.438 23.180 1.00 96.75 88 VAL A CA 1
ATOM 671 C C . VAL A 1 88 ? -24.559 -2.363 21.894 1.00 96.75 88 VAL A C 1
ATOM 673 O O . VAL A 1 88 ? -24.933 -3.378 21.308 1.00 96.75 88 VAL A O 1
ATOM 676 N N . SER A 1 89 ? -24.786 -1.148 21.388 1.00 95.06 89 SER A N 1
ATOM 677 C CA . SER A 1 89 ? -25.478 -0.986 20.109 1.00 95.06 89 SER A CA 1
ATOM 678 C C . SER A 1 89 ? -24.722 -1.725 18.983 1.00 95.06 89 SER A C 1
ATOM 680 O O . SER A 1 89 ? -23.487 -1.651 18.918 1.00 95.06 89 SER A O 1
ATOM 682 N N . PRO A 1 90 ? -25.410 -2.411 18.045 1.00 93.06 90 PRO A N 1
ATOM 683 C CA . PRO A 1 90 ? -24.739 -3.199 17.005 1.00 93.06 90 PRO A CA 1
ATOM 684 C C . PRO A 1 90 ? -23.733 -2.396 16.167 1.00 93.06 90 PRO A C 1
ATOM 686 O O . PRO A 1 90 ? -22.683 -2.905 15.770 1.00 93.06 90 PRO A O 1
ATOM 689 N N . ILE A 1 91 ? -24.040 -1.120 15.919 1.00 91.69 91 ILE A N 1
ATOM 690 C CA . ILE A 1 91 ? -23.186 -0.215 15.148 1.00 91.69 91 ILE A CA 1
ATOM 691 C C . ILE A 1 91 ? -21.942 0.173 15.950 1.00 91.69 91 ILE A C 1
ATOM 693 O O . ILE A 1 91 ? -20.836 0.102 15.413 1.00 91.69 91 ILE A O 1
ATOM 697 N N . MET A 1 92 ? -22.099 0.537 17.228 1.00 95.12 92 MET A N 1
ATOM 698 C CA . MET A 1 92 ? -20.964 0.847 18.099 1.00 95.12 92 MET A CA 1
ATOM 699 C C . MET A 1 92 ? -20.035 -0.358 18.227 1.00 95.12 92 MET A C 1
ATOM 701 O O . MET A 1 92 ? -18.827 -0.226 18.036 1.00 95.12 92 MET A O 1
ATOM 705 N N . LYS A 1 93 ? -20.608 -1.544 18.470 1.00 93.56 93 LYS A N 1
ATOM 706 C CA . LYS A 1 93 ? -19.863 -2.801 18.575 1.00 93.56 93 LYS A CA 1
ATOM 707 C C . LYS A 1 93 ? -18.999 -3.029 17.335 1.00 93.56 93 LYS A C 1
ATOM 709 O O . LYS A 1 93 ? -17.793 -3.235 17.455 1.00 93.56 93 LYS A O 1
ATOM 714 N N . ARG A 1 94 ? -19.585 -2.903 16.137 1.00 91.75 94 ARG A N 1
ATOM 715 C CA . ARG A 1 94 ? -18.853 -3.019 14.866 1.00 91.75 94 ARG A CA 1
ATOM 716 C C . ARG A 1 94 ? -17.734 -1.982 14.746 1.00 91.75 94 ARG A C 1
ATOM 718 O O . ARG A 1 94 ? -16.630 -2.338 14.347 1.00 91.75 94 ARG A O 1
ATOM 725 N N . ASN A 1 95 ? -18.006 -0.718 15.063 1.00 93.19 95 ASN A N 1
ATOM 726 C CA . ASN A 1 95 ? -17.026 0.353 14.894 1.00 93.19 95 ASN A CA 1
ATOM 727 C C . ASN A 1 95 ? -15.827 0.192 15.844 1.00 93.19 95 ASN A C 1
ATOM 729 O O . ASN A 1 95 ? -14.691 0.327 15.398 1.00 93.19 95 ASN A O 1
ATOM 733 N N . LEU A 1 96 ? -16.059 -0.172 17.110 1.00 94.88 96 LEU A N 1
ATOM 734 C CA . LEU A 1 96 ? -14.997 -0.463 18.083 1.00 94.88 96 LEU A CA 1
ATOM 735 C C . LEU A 1 96 ? -14.113 -1.631 17.629 1.00 94.88 96 LEU A C 1
ATOM 737 O O . LEU A 1 96 ? -12.890 -1.494 17.571 1.00 94.88 96 LEU A O 1
ATOM 741 N N . ILE A 1 97 ? -14.729 -2.741 17.211 1.00 92.75 97 ILE A N 1
ATOM 742 C CA . ILE A 1 97 ? -14.003 -3.914 16.706 1.00 92.75 97 ILE A CA 1
ATOM 743 C C . ILE A 1 97 ? -13.185 -3.555 15.456 1.00 92.75 97 ILE A C 1
ATOM 745 O O . ILE A 1 97 ? -12.019 -3.939 15.344 1.00 92.75 97 ILE A O 1
ATOM 749 N N . ASN A 1 98 ? -13.755 -2.777 14.529 1.00 91.12 98 ASN A N 1
ATOM 750 C CA . ASN A 1 98 ? -13.071 -2.355 13.304 1.00 91.12 98 ASN A CA 1
ATOM 751 C C . ASN A 1 98 ? -11.807 -1.534 13.574 1.00 91.12 98 ASN A C 1
ATOM 753 O O . ASN A 1 98 ? -10.872 -1.593 12.777 1.00 91.12 98 ASN A O 1
ATOM 757 N N . ILE A 1 99 ? -11.745 -0.803 14.687 1.00 90.88 99 ILE A N 1
ATOM 758 C CA . ILE A 1 99 ? -10.558 -0.036 15.081 1.00 90.88 99 ILE A CA 1
ATOM 759 C C . ILE A 1 99 ? -9.676 -0.768 16.101 1.00 90.88 99 ILE A C 1
ATOM 761 O O . ILE A 1 99 ? -8.720 -0.174 16.602 1.00 90.88 99 ILE A O 1
ATOM 765 N N . GLY A 1 100 ? -9.957 -2.043 16.380 1.00 91.81 100 GLY A N 1
ATOM 766 C CA . GLY A 1 100 ? -9.132 -2.907 17.224 1.00 91.81 100 GLY A CA 1
ATOM 767 C C . GLY A 1 100 ? -9.431 -2.837 18.722 1.00 91.81 100 GLY A C 1
ATOM 768 O O . GLY A 1 100 ? -8.618 -3.322 19.500 1.00 91.81 100 GLY A O 1
ATOM 769 N N . ILE A 1 101 ? -10.562 -2.255 19.136 1.00 95.25 101 ILE A N 1
ATOM 770 C CA . ILE A 1 101 ? -11.009 -2.281 20.535 1.00 95.25 101 ILE A CA 1
ATOM 771 C C . ILE A 1 101 ? -11.960 -3.477 20.727 1.00 95.25 101 ILE A C 1
ATOM 773 O O . ILE A 1 101 ? -13.051 -3.471 20.147 1.00 95.25 101 ILE A O 1
ATOM 777 N N . PRO A 1 102 ? -11.590 -4.508 21.512 1.00 95.25 102 PRO A N 1
ATOM 778 C CA . PRO A 1 102 ? -12.498 -5.590 21.873 1.00 95.25 102 PRO A CA 1
ATOM 779 C C . PRO A 1 102 ? -13.707 -5.092 22.664 1.00 95.25 102 PRO A C 1
ATOM 781 O O . PRO A 1 102 ? -13.606 -4.184 23.493 1.00 95.25 102 PRO A O 1
ATOM 784 N N . VAL A 1 103 ? -14.840 -5.748 22.419 1.00 95.94 103 VAL A N 1
ATOM 785 C CA . VAL A 1 103 ? -16.114 -5.487 23.090 1.00 95.94 103 VAL A CA 1
ATOM 786 C C . VAL A 1 103 ? -16.652 -6.794 23.651 1.00 95.94 103 VAL A C 1
ATOM 788 O O . VAL A 1 103 ? -16.852 -7.744 22.891 1.00 95.94 103 VAL A O 1
ATOM 791 N N . PHE A 1 104 ? -16.928 -6.809 24.949 1.00 96.25 104 PHE A N 1
ATOM 792 C CA . PHE A 1 104 ? -17.541 -7.930 25.652 1.00 96.25 104 PHE A CA 1
ATOM 793 C C . PHE A 1 104 ? -18.903 -7.509 26.197 1.00 96.25 104 PHE A C 1
ATOM 795 O O . PHE A 1 104 ? -19.034 -6.418 26.751 1.00 96.25 104 PHE A O 1
ATOM 802 N N . GLU A 1 105 ? -19.905 -8.363 26.004 1.00 95.81 105 GLU A N 1
ATOM 803 C CA . GLU A 1 105 ? -21.228 -8.178 26.600 1.00 95.81 105 GLU A CA 1
ATOM 804 C C . GLU A 1 105 ? -21.367 -9.129 27.789 1.00 95.81 105 GLU A C 1
ATOM 806 O O . GLU A 1 105 ? -21.214 -10.337 27.602 1.00 95.81 105 GLU A O 1
ATOM 811 N N . ASP A 1 106 ? -21.586 -8.573 28.981 1.00 96.50 106 ASP A N 1
ATOM 812 C CA . ASP A 1 106 ? -21.641 -9.288 30.258 1.00 96.50 106 ASP A CA 1
ATOM 813 C C . ASP A 1 106 ? -22.632 -8.612 31.220 1.00 96.50 106 ASP A C 1
ATOM 815 O O . ASP A 1 106 ? -22.592 -7.393 31.397 1.00 96.50 106 ASP A O 1
ATOM 819 N N . GLU A 1 107 ? -23.521 -9.400 31.826 1.00 96.19 107 GLU A N 1
ATOM 820 C CA . GLU A 1 107 ? -24.628 -8.897 32.652 1.00 96.19 107 GLU A CA 1
ATOM 821 C C . GLU A 1 107 ? -24.198 -8.499 34.075 1.00 96.19 107 GLU A C 1
ATOM 823 O O . GLU A 1 107 ? -24.868 -7.679 34.700 1.00 96.19 107 GLU A O 1
ATOM 828 N N . ASP A 1 108 ? -23.069 -9.009 34.577 1.00 95.94 108 ASP A N 1
ATOM 829 C CA . ASP A 1 108 ? -22.673 -8.869 35.983 1.00 95.94 108 ASP A CA 1
ATOM 830 C C . ASP A 1 108 ? -21.546 -7.846 36.179 1.00 95.94 108 ASP A C 1
ATOM 832 O O . ASP A 1 108 ? -21.606 -6.996 37.077 1.00 95.94 108 ASP A O 1
ATOM 836 N N . ILE A 1 109 ? -20.512 -7.889 35.330 1.00 96.75 109 ILE A N 1
ATOM 837 C CA . ILE A 1 109 ? -19.308 -7.048 35.447 1.00 96.75 109 ILE A CA 1
ATOM 838 C C . ILE A 1 109 ? -19.640 -5.548 35.588 1.00 96.75 109 ILE A C 1
ATOM 840 O O . ILE A 1 109 ? -19.060 -4.892 36.465 1.00 96.75 109 ILE A O 1
ATOM 844 N N . PRO A 1 110 ? -20.585 -4.971 34.815 1.00 97.12 110 PRO A N 1
ATOM 845 C CA . PRO A 1 110 ? -20.955 -3.563 34.951 1.00 97.12 110 PRO A CA 1
ATOM 846 C C . PRO A 1 110 ? -21.476 -3.140 36.326 1.00 97.12 110 PRO A C 1
ATOM 848 O O . PRO A 1 110 ? -21.431 -1.952 36.655 1.00 97.12 110 PRO A O 1
ATOM 851 N N . TYR A 1 111 ? -21.964 -4.087 37.126 1.00 96.25 111 TYR A N 1
ATOM 852 C CA . TYR A 1 111 ? -22.589 -3.838 38.423 1.00 96.25 111 TYR A CA 1
ATOM 853 C C . TYR A 1 111 ? -21.689 -4.171 39.618 1.00 96.25 111 TYR A C 1
ATOM 855 O O . TYR A 1 111 ? -22.003 -3.777 40.740 1.00 96.25 111 TYR A O 1
ATOM 863 N N . ILE A 1 112 ? -20.554 -4.837 39.387 1.00 95.00 112 ILE A N 1
ATOM 864 C CA . ILE A 1 112 ? -19.562 -5.196 40.421 1.00 95.00 112 ILE A CA 1
ATOM 865 C C . ILE A 1 112 ? -18.265 -4.368 40.324 1.00 95.00 112 ILE A C 1
ATOM 867 O O . ILE A 1 112 ? -17.326 -4.541 41.111 1.00 95.00 112 ILE A O 1
ATOM 871 N N . CYS A 1 113 ? -18.214 -3.437 39.371 1.00 97.12 113 CYS A N 1
ATOM 872 C CA . CYS A 1 113 ? -17.130 -2.483 39.157 1.00 97.12 113 CYS A CA 1
ATOM 873 C C . CYS A 1 113 ? -17.507 -1.066 39.621 1.00 97.12 113 CYS A C 1
ATOM 875 O O . CYS A 1 113 ? -18.667 -0.666 39.571 1.00 97.12 113 CYS A O 1
ATOM 877 N N . GLU A 1 114 ? -16.504 -0.264 39.993 1.00 97.69 114 GLU A N 1
ATOM 878 C CA . GLU A 1 114 ? -16.641 1.179 40.211 1.00 97.69 114 GLU A CA 1
ATOM 879 C C . GLU A 1 114 ? -15.515 1.912 39.480 1.00 97.69 114 GLU A C 1
ATOM 881 O O . GLU A 1 114 ? -14.426 1.380 39.239 1.00 97.69 114 GLU A O 1
ATOM 886 N N . THR A 1 115 ? -15.775 3.168 39.121 1.00 97.88 115 THR A N 1
ATOM 887 C CA . THR A 1 115 ? -14.773 4.004 38.460 1.00 97.88 115 THR A CA 1
ATOM 888 C C . THR A 1 115 ? -13.531 4.154 39.335 1.00 97.88 115 THR A C 1
ATOM 890 O O . THR A 1 115 ? -13.601 4.641 40.461 1.00 97.88 115 THR A O 1
ATOM 893 N N . GLY A 1 116 ? -12.373 3.804 38.774 1.00 97.56 116 GLY A N 1
ATOM 894 C CA . GLY A 1 116 ? -11.075 3.876 39.438 1.00 97.56 116 GLY A CA 1
ATOM 895 C C . GLY A 1 116 ? -10.516 2.534 39.908 1.00 97.56 116 GLY A C 1
ATOM 896 O O . GLY A 1 116 ? -9.345 2.503 40.297 1.00 97.56 116 GLY A O 1
ATOM 897 N N . ASP A 1 117 ? -11.283 1.445 39.830 1.00 98.50 117 ASP A N 1
ATOM 898 C CA . ASP A 1 117 ? -10.745 0.106 40.080 1.00 98.50 117 ASP A CA 1
ATOM 899 C C . ASP A 1 117 ? -9.598 -0.225 39.141 1.00 98.50 117 ASP A C 1
ATOM 901 O O . ASP A 1 117 ? -9.608 0.168 37.977 1.00 98.50 117 ASP A O 1
ATOM 905 N N . LYS A 1 118 ? -8.643 -1.015 39.627 1.00 98.50 118 LYS A N 1
ATOM 906 C CA . LYS A 1 118 ? -7.622 -1.633 38.790 1.00 98.50 118 LYS A CA 1
ATOM 907 C C . LYS A 1 118 ? -8.174 -2.931 38.231 1.00 98.50 118 LYS A C 1
ATOM 909 O O . LYS A 1 118 ? -8.567 -3.809 39.000 1.00 98.50 118 LYS A O 1
ATOM 914 N N . VAL A 1 119 ? -8.179 -3.041 36.912 1.00 98.44 119 VAL A N 1
ATOM 915 C CA . VAL A 1 119 ? -8.747 -4.179 36.199 1.00 98.44 119 VAL A CA 1
ATOM 916 C C . VAL A 1 119 ? -7.784 -4.712 35.152 1.00 98.44 119 VAL A C 1
ATOM 918 O O . VAL A 1 119 ? -6.984 -3.968 34.581 1.00 98.44 119 VAL A O 1
ATOM 921 N N . GLU A 1 120 ? -7.902 -6.003 34.884 1.00 98.06 120 GLU A N 1
ATOM 922 C CA . GLU A 1 120 ? -7.272 -6.679 33.760 1.00 98.06 120 GLU A CA 1
ATOM 923 C C . GLU A 1 120 ? -8.342 -7.326 32.895 1.00 98.06 120 GLU A C 1
ATOM 925 O O . GLU A 1 120 ? -9.269 -7.968 33.396 1.00 98.06 120 GLU A O 1
ATOM 930 N N . VAL A 1 121 ? -8.187 -7.169 31.586 1.00 96.75 121 VAL A N 1
ATOM 931 C CA . VAL A 1 121 ? -9.027 -7.836 30.596 1.00 96.75 121 VAL A CA 1
ATOM 932 C C . VAL A 1 121 ? -8.158 -8.829 29.849 1.00 96.75 121 VAL A C 1
ATOM 934 O O . VAL A 1 121 ? -7.108 -8.471 29.308 1.00 96.75 121 VAL A O 1
ATOM 937 N N . HIS A 1 122 ? -8.611 -10.071 29.815 1.00 94.06 122 HIS A N 1
ATOM 938 C CA . HIS A 1 122 ? -8.014 -11.187 29.098 1.00 94.06 122 HIS A CA 1
ATOM 939 C C . HIS A 1 122 ? -8.962 -11.614 27.972 1.00 94.06 122 HIS A C 1
ATOM 941 O O . HIS A 1 122 ? -10.134 -11.243 27.964 1.00 94.06 122 HIS A O 1
ATOM 947 N N . LEU A 1 123 ? -8.470 -12.381 26.998 1.00 86.88 123 LEU A N 1
ATOM 948 C CA . LEU A 1 123 ? -9.310 -12.884 25.896 1.00 86.88 123 LEU A CA 1
ATOM 949 C C . LEU A 1 123 ? -10.508 -13.725 26.369 1.00 86.88 123 LEU A C 1
ATOM 951 O O . LEU A 1 123 ? -11.542 -13.749 25.706 1.00 86.88 123 LEU A O 1
ATOM 955 N N . ASP A 1 124 ? -10.325 -14.417 27.487 1.00 86.19 124 ASP A N 1
ATOM 956 C CA . ASP A 1 124 ? -11.200 -15.432 28.069 1.00 86.19 124 ASP A CA 1
ATOM 957 C C . ASP A 1 124 ? -11.685 -15.060 29.482 1.00 86.19 124 ASP A C 1
ATOM 959 O O . ASP A 1 124 ? -12.375 -15.841 30.133 1.00 86.19 124 ASP A O 1
ATOM 963 N N . GLY A 1 125 ? -11.343 -13.872 29.989 1.00 94.06 125 GLY A N 1
ATOM 964 C CA . GLY A 1 125 ? -11.664 -13.527 31.370 1.00 94.06 125 GLY A CA 1
ATOM 965 C C . GLY A 1 125 ? -11.432 -12.076 31.753 1.00 94.06 125 GLY A C 1
ATOM 966 O O . GLY A 1 125 ? -10.802 -11.292 31.046 1.00 94.06 125 GLY A O 1
ATOM 967 N N . PHE A 1 126 ? -11.939 -11.732 32.925 1.00 97.25 126 PHE A N 1
ATOM 968 C CA . PHE A 1 126 ? -11.859 -10.415 33.526 1.00 97.25 126 PHE A CA 1
ATOM 969 C C . PHE A 1 126 ? -11.435 -10.536 34.988 1.00 97.25 126 PHE A C 1
ATOM 971 O O . PHE A 1 126 ? -11.912 -11.404 35.721 1.00 97.25 126 PHE A O 1
ATOM 978 N N . VAL A 1 127 ? -10.545 -9.645 35.422 1.00 97.75 127 VAL A N 1
ATOM 979 C CA . VAL A 1 127 ? -10.085 -9.586 36.810 1.00 97.75 127 VAL A CA 1
ATOM 980 C C . VAL A 1 127 ? -10.212 -8.161 37.324 1.00 97.75 127 VAL A C 1
ATOM 982 O O . VAL A 1 127 ? -9.557 -7.252 36.820 1.00 97.75 127 VAL A O 1
ATOM 985 N N . ASN A 1 128 ? -11.005 -7.963 38.375 1.00 97.94 128 ASN A N 1
ATOM 986 C CA . ASN A 1 128 ? -10.981 -6.734 39.160 1.00 97.94 128 ASN A CA 1
ATOM 987 C C . ASN A 1 128 ? -10.033 -6.924 40.345 1.00 97.94 128 ASN A C 1
ATOM 989 O O . ASN A 1 128 ? -10.391 -7.518 41.363 1.00 97.94 128 ASN A O 1
ATOM 993 N N . ILE A 1 129 ? -8.817 -6.396 40.211 1.00 97.44 129 ILE A N 1
ATOM 994 C CA . ILE A 1 129 ? -7.752 -6.515 41.212 1.00 97.44 129 ILE A CA 1
ATOM 995 C C . ILE A 1 129 ? -8.138 -5.773 42.492 1.00 97.44 129 ILE A C 1
ATOM 997 O O . ILE A 1 129 ? -7.879 -6.257 43.591 1.00 97.44 129 ILE A O 1
ATOM 1001 N N . THR A 1 130 ? -8.761 -4.597 42.366 1.00 97.75 130 THR A N 1
ATOM 1002 C CA . THR A 1 130 ? -9.137 -3.773 43.525 1.00 97.75 130 THR A CA 1
ATOM 1003 C C . THR A 1 130 ? -10.134 -4.492 44.429 1.00 97.75 130 THR A C 1
ATOM 1005 O O . THR A 1 130 ? -10.024 -4.393 45.650 1.00 97.75 130 THR A O 1
ATOM 1008 N N . ARG A 1 131 ? -11.093 -5.218 43.844 1.00 96.50 131 ARG A N 1
ATOM 1009 C CA . ARG A 1 131 ? -12.135 -5.933 44.597 1.00 96.50 131 ARG A CA 1
ATOM 1010 C C . ARG A 1 131 ? -11.888 -7.427 44.771 1.00 96.50 131 ARG A C 1
ATOM 1012 O O . ARG A 1 131 ? -12.693 -8.079 45.426 1.00 96.50 131 ARG A O 1
ATOM 1019 N N . ASN A 1 132 ? -10.793 -7.961 44.230 1.00 96.12 132 ASN A N 1
ATOM 1020 C CA . ASN A 1 132 ? -10.488 -9.393 44.236 1.00 96.12 132 ASN A CA 1
ATOM 1021 C C . ASN A 1 132 ? -11.620 -10.240 43.613 1.00 96.12 132 ASN A C 1
ATOM 1023 O O . ASN A 1 132 ? -12.070 -11.226 44.196 1.00 96.12 132 ASN A O 1
ATOM 1027 N N . ILE A 1 133 ? -12.103 -9.813 42.442 1.00 95.19 133 ILE A N 1
ATOM 1028 C CA . ILE A 1 133 ? -13.171 -10.483 41.685 1.00 95.19 133 ILE A CA 1
ATOM 1029 C C . ILE A 1 133 ? -12.594 -11.046 40.390 1.00 95.19 133 ILE A C 1
ATOM 1031 O O . ILE A 1 133 ? -11.830 -10.371 39.697 1.00 95.19 133 ILE A O 1
ATOM 1035 N N . HIS A 1 134 ? -13.013 -12.264 40.057 1.00 95.88 134 HIS A N 1
ATOM 1036 C CA . HIS A 1 134 ? -12.697 -12.940 38.807 1.00 95.88 134 HIS A CA 1
ATOM 1037 C C . HIS A 1 134 ? -14.001 -13.322 38.111 1.00 95.88 134 HIS A C 1
ATOM 1039 O O . HIS A 1 134 ? -14.886 -13.897 38.745 1.00 95.88 134 HIS A O 1
ATOM 1045 N N . SER A 1 135 ? -14.089 -13.022 36.821 1.00 94.75 135 SER A N 1
ATOM 1046 C CA . SER A 1 135 ? -15.240 -13.337 35.978 1.00 94.75 135 SER A CA 1
ATOM 1047 C C . SER A 1 135 ? -14.753 -13.945 34.668 1.00 94.75 135 SER A C 1
ATOM 1049 O O . SER A 1 135 ? -13.704 -13.559 34.146 1.00 94.75 135 SER A O 1
ATOM 1051 N N . GLU A 1 136 ? -15.503 -14.898 34.131 1.00 94.00 136 GLU A N 1
ATOM 1052 C CA . GLU A 1 136 ? -15.260 -15.417 32.785 1.00 94.00 136 GLU A CA 1
ATOM 1053 C C . GLU A 1 136 ? -15.888 -14.473 31.762 1.00 94.00 136 GLU A C 1
ATOM 1055 O O . GLU A 1 136 ? -16.957 -13.919 31.998 1.00 94.00 136 GLU A O 1
ATOM 1060 N N . LEU A 1 137 ? -15.221 -14.282 30.625 1.00 92.44 137 LEU A N 1
ATOM 1061 C CA . LEU A 1 137 ? -15.785 -13.536 29.507 1.00 92.44 137 LEU A CA 1
ATOM 1062 C C . LEU A 1 137 ? -16.110 -14.500 28.380 1.00 92.44 137 LEU A C 1
ATOM 1064 O O . LEU A 1 137 ? -15.368 -15.443 28.104 1.00 92.44 137 LEU A O 1
ATOM 1068 N N . ARG A 1 138 ? -17.206 -14.227 27.672 1.00 88.69 138 ARG A N 1
ATOM 1069 C CA . ARG A 1 138 ? -17.548 -14.992 26.477 1.00 88.69 138 ARG A CA 1
ATOM 1070 C C . ARG A 1 138 ? -16.422 -14.895 25.448 1.00 88.69 138 ARG A C 1
ATOM 1072 O O . ARG A 1 138 ? -16.046 -13.796 25.036 1.00 88.69 138 ARG A O 1
ATOM 1079 N N . GLU A 1 139 ? -15.971 -16.050 24.966 1.00 87.69 139 GLU A N 1
ATOM 1080 C CA . GLU A 1 139 ? -14.956 -16.118 23.918 1.00 87.69 139 GLU A CA 1
ATOM 1081 C C . GLU A 1 139 ? -15.375 -15.341 22.664 1.00 87.69 139 GLU A C 1
ATOM 1083 O O . GLU A 1 139 ? -16.484 -15.485 22.128 1.00 87.69 139 GLU A O 1
ATOM 1088 N N . LEU A 1 140 ? -14.447 -14.526 22.164 1.00 88.06 140 LEU A N 1
ATOM 1089 C CA . LEU A 1 140 ? -14.630 -13.811 20.911 1.00 88.06 140 LEU A CA 1
ATOM 1090 C C . LEU A 1 140 ? -14.434 -14.763 19.719 1.00 88.06 140 LEU A C 1
ATOM 1092 O O . LEU A 1 140 ? -13.495 -15.561 19.708 1.00 88.06 140 LEU A O 1
ATOM 1096 N N . PRO A 1 141 ? -15.253 -14.647 18.657 1.00 89.44 141 PRO A N 1
ATOM 1097 C CA . PRO A 1 141 ? -15.063 -15.426 17.441 1.00 89.44 141 PRO A CA 1
ATOM 1098 C C . PRO A 1 141 ? -13.638 -15.283 16.871 1.00 89.44 141 PRO A C 1
ATOM 1100 O O . PRO A 1 141 ? -13.108 -14.166 16.851 1.00 89.44 141 PRO A O 1
ATOM 1103 N N . PRO A 1 142 ? -13.047 -16.341 16.276 1.00 86.12 142 PRO A N 1
ATOM 1104 C CA . PRO A 1 142 ? -11.669 -16.310 15.767 1.00 86.12 142 PRO A CA 1
ATOM 1105 C C . PRO A 1 142 ? -11.362 -15.172 14.786 1.00 86.12 142 PRO A C 1
ATOM 1107 O O . PRO A 1 142 ? -10.233 -14.699 14.693 1.00 86.12 142 PRO A O 1
ATOM 1110 N N . PHE A 1 143 ? -12.358 -14.718 14.022 1.00 84.81 143 PHE A N 1
ATOM 1111 C CA . PHE A 1 143 ? -12.200 -13.571 13.128 1.00 84.81 143 PHE A CA 1
ATOM 1112 C C . PHE A 1 143 ? -11.996 -12.246 13.878 1.00 84.81 143 PHE A C 1
ATOM 1114 O O . PHE A 1 143 ? -11.175 -11.438 13.450 1.00 84.81 143 PHE A O 1
ATOM 1121 N N . ILE A 1 144 ? -12.699 -12.042 14.995 1.00 88.62 144 ILE A N 1
ATOM 1122 C CA . ILE A 1 144 ? -12.560 -10.843 15.827 1.00 88.62 144 ILE A CA 1
ATOM 1123 C C . ILE A 1 144 ? -11.207 -10.850 16.541 1.00 88.62 144 ILE A C 1
ATOM 1125 O O . ILE A 1 144 ? -10.537 -9.823 16.556 1.00 88.62 144 ILE A O 1
ATOM 1129 N N . LEU A 1 145 ? -10.758 -12.007 17.039 1.00 87.62 145 LEU A N 1
ATOM 1130 C CA . LEU A 1 145 ? -9.420 -12.152 17.626 1.00 87.62 145 LEU A CA 1
ATOM 1131 C C . LEU A 1 145 ? -8.326 -11.708 16.647 1.00 87.62 145 LEU A C 1
ATOM 1133 O O . LEU A 1 145 ? -7.520 -10.840 16.972 1.00 87.62 145 LEU A O 1
ATOM 1137 N N . ARG A 1 146 ? -8.379 -12.198 15.401 1.00 85.50 146 ARG A N 1
ATOM 1138 C CA . ARG A 1 146 ? -7.442 -11.777 14.348 1.00 85.50 146 ARG A CA 1
ATOM 1139 C C . ARG A 1 146 ? -7.491 -10.275 14.072 1.00 85.50 146 ARG A C 1
ATOM 1141 O O . ARG A 1 146 ? -6.446 -9.671 13.855 1.00 85.50 146 ARG A O 1
ATOM 1148 N N . LEU A 1 147 ? -8.677 -9.663 14.061 1.00 86.12 147 LEU A N 1
ATOM 1149 C CA . LEU A 1 147 ? -8.810 -8.212 13.885 1.00 86.12 147 LEU A CA 1
ATOM 1150 C C . LEU A 1 147 ? -8.104 -7.441 15.006 1.00 86.12 147 LEU A C 1
ATOM 1152 O O . LEU A 1 147 ? -7.371 -6.493 14.724 1.00 86.12 147 LEU A O 1
ATOM 1156 N N . ILE A 1 148 ? -8.298 -7.863 16.257 1.00 85.56 148 ILE A N 1
ATOM 1157 C CA . ILE A 1 148 ? -7.693 -7.235 17.438 1.00 85.56 148 ILE A CA 1
ATOM 1158 C C . ILE A 1 148 ? -6.168 -7.388 17.413 1.00 85.56 148 ILE A C 1
ATOM 1160 O O . ILE A 1 148 ? -5.468 -6.394 17.581 1.00 85.56 148 ILE A O 1
ATOM 1164 N N . GLU A 1 149 ? -5.645 -8.580 17.105 1.00 86.44 149 GLU A N 1
ATOM 1165 C CA . GLU A 1 149 ? -4.197 -8.836 16.958 1.00 86.44 149 GLU A CA 1
ATOM 1166 C C . GLU A 1 149 ? -3.529 -7.913 15.930 1.00 86.44 149 GLU A C 1
ATOM 1168 O O . GLU A 1 149 ? -2.352 -7.569 16.041 1.00 86.44 149 GLU A O 1
ATOM 1173 N N . HIS A 1 150 ? -4.279 -7.500 14.908 1.00 83.44 150 HIS A N 1
ATOM 1174 C CA . HIS A 1 150 ? -3.785 -6.597 13.876 1.00 83.44 150 HIS A CA 1
ATOM 1175 C C . HIS A 1 150 ? -4.004 -5.117 14.229 1.00 83.44 150 HIS A C 1
ATOM 1177 O O . HIS A 1 150 ? -3.518 -4.251 13.510 1.00 83.44 150 HIS A O 1
ATOM 1183 N N . GLY A 1 151 ? -4.680 -4.791 15.334 1.00 86.12 151 GLY A N 1
ATOM 1184 C CA . GLY A 1 151 ? -5.005 -3.413 15.718 1.00 86.12 151 GLY A CA 1
ATOM 1185 C C . GLY A 1 151 ? -6.165 -2.808 14.919 1.00 86.12 151 GLY A C 1
ATOM 1186 O O . GLY A 1 151 ? -6.262 -1.583 14.799 1.00 86.12 151 GLY A O 1
ATOM 1187 N N . GLY A 1 152 ? -7.033 -3.660 14.368 1.00 88.25 152 GLY A N 1
ATOM 1188 C CA . GLY A 1 152 ? -8.227 -3.288 13.615 1.00 88.25 152 GLY A CA 1
ATOM 1189 C C . GLY A 1 152 ? -8.228 -3.763 12.161 1.00 88.25 152 GLY A C 1
ATOM 1190 O O . GLY A 1 152 ? -7.247 -4.286 11.628 1.00 88.25 152 GLY A O 1
ATOM 1191 N N . LEU A 1 153 ? -9.366 -3.547 11.502 1.00 85.94 153 LEU A N 1
ATOM 1192 C CA . LEU A 1 153 ? -9.643 -3.959 10.129 1.00 85.94 153 LEU A CA 1
ATOM 1193 C C . LEU A 1 153 ? -8.675 -3.326 9.134 1.00 85.94 153 LEU A C 1
ATOM 1195 O O . LEU A 1 153 ? -8.148 -4.035 8.284 1.00 85.94 153 LEU A O 1
ATOM 1199 N N . PHE A 1 154 ? -8.416 -2.022 9.254 1.00 80.00 154 PHE A N 1
ATOM 1200 C CA . PHE A 1 154 ? -7.517 -1.316 8.340 1.00 80.00 154 PHE A CA 1
ATOM 1201 C C . PHE A 1 154 ? -6.125 -1.957 8.331 1.00 80.00 154 PHE A C 1
ATOM 1203 O O . PHE A 1 154 ? -5.656 -2.411 7.291 1.00 80.00 154 PHE A O 1
ATOM 1210 N N . ASN A 1 155 ? -5.515 -2.106 9.506 1.00 75.50 155 ASN A N 1
ATOM 1211 C CA . ASN A 1 155 ? -4.203 -2.731 9.647 1.00 75.50 155 ASN A CA 1
ATOM 1212 C C . ASN A 1 155 ? -4.202 -4.199 9.198 1.00 75.50 155 ASN A C 1
ATOM 1214 O O . ASN A 1 155 ? -3.234 -4.658 8.596 1.00 75.50 155 ASN A O 1
ATOM 1218 N N . MET A 1 156 ? -5.281 -4.946 9.460 1.00 79.06 156 MET A N 1
ATOM 1219 C CA . MET A 1 156 ? -5.408 -6.327 8.991 1.00 79.06 156 MET A CA 1
ATOM 1220 C C . MET A 1 156 ? -5.422 -6.406 7.462 1.00 79.06 156 MET A C 1
ATOM 1222 O O . MET A 1 156 ? -4.753 -7.261 6.884 1.00 79.06 156 MET A O 1
ATOM 1226 N N . VAL A 1 157 ? -6.175 -5.523 6.805 1.00 74.12 157 VAL A N 1
ATOM 1227 C CA . VAL A 1 157 ? -6.242 -5.454 5.341 1.00 74.12 157 VAL A CA 1
ATOM 1228 C C . VAL A 1 157 ? -4.888 -5.037 4.775 1.00 74.12 157 VAL A C 1
ATOM 1230 O O . VAL A 1 157 ? -4.420 -5.669 3.832 1.00 74.12 157 VAL A O 1
ATOM 1233 N N . VAL A 1 158 ? -4.224 -4.057 5.390 1.00 65.31 158 VAL A N 1
ATOM 1234 C CA . VAL A 1 158 ? -2.892 -3.604 4.980 1.00 65.31 158 VAL A CA 1
ATOM 1235 C C . VAL A 1 158 ? -1.851 -4.723 5.073 1.00 65.31 158 VAL A C 1
ATOM 1237 O O . VAL A 1 158 ? -1.191 -5.027 4.083 1.00 65.31 158 VAL A O 1
ATOM 1240 N N . LYS A 1 159 ? -1.758 -5.427 6.211 1.00 66.44 159 LYS A N 1
ATOM 1241 C CA . LYS A 1 159 ? -0.811 -6.547 6.377 1.00 66.44 159 LYS A CA 1
ATOM 1242 C C . LYS A 1 159 ? -1.071 -7.710 5.420 1.00 66.44 159 LYS A C 1
ATOM 1244 O O . LYS A 1 159 ? -0.147 -8.432 5.067 1.00 66.44 159 LYS A O 1
ATOM 1249 N N . ARG A 1 160 ? -2.321 -7.908 4.992 1.00 66.81 160 ARG A N 1
ATOM 1250 C CA . ARG A 1 160 ? -2.696 -8.929 3.998 1.00 66.81 160 ARG A CA 1
ATOM 1251 C C . ARG A 1 160 ? -2.459 -8.475 2.553 1.00 66.81 160 ARG A C 1
ATOM 1253 O O . ARG A 1 160 ? -2.931 -9.129 1.626 1.00 66.81 160 ARG A O 1
ATOM 1260 N N . GLY A 1 161 ? -1.795 -7.335 2.359 1.00 47.53 161 GLY A N 1
ATOM 1261 C CA . GLY A 1 161 ? -1.557 -6.719 1.058 1.00 47.53 161 GLY A CA 1
ATOM 1262 C C . GLY A 1 161 ? -2.801 -6.078 0.441 1.00 47.53 161 GLY A C 1
ATOM 1263 O O . GLY A 1 161 ? -2.700 -5.493 -0.625 1.00 47.53 161 GLY A O 1
ATOM 1264 N N . GLY A 1 162 ? -3.966 -6.147 1.098 1.00 44.06 162 GLY A N 1
ATOM 1265 C CA . GLY A 1 162 ? -5.250 -5.628 0.613 1.00 44.06 162 GLY A CA 1
ATOM 1266 C C . GLY A 1 162 ? -5.283 -4.118 0.375 1.00 44.06 162 GLY A C 1
ATOM 1267 O O . GLY A 1 162 ? -6.065 -3.645 -0.443 1.00 44.06 162 GLY A O 1
ATOM 1268 N N . LEU A 1 163 ? -4.450 -3.366 1.098 1.00 52.25 163 LEU A N 1
ATOM 1269 C CA . LEU A 1 163 ? -4.264 -1.921 0.981 1.00 52.25 163 LEU A CA 1
ATOM 1270 C C . LEU A 1 163 ? -2.785 -1.603 1.261 1.00 52.25 163 LEU A C 1
ATOM 1272 O O . LEU A 1 163 ? -2.163 -2.252 2.093 1.00 52.25 163 LEU A O 1
ATOM 1276 N N . SER A 1 164 ? -2.207 -0.595 0.609 1.00 50.25 164 SER A N 1
ATOM 1277 C CA . SER A 1 164 ? -0.888 -0.081 1.018 1.00 50.25 164 SER A CA 1
ATOM 1278 C C . SER A 1 164 ? -0.993 0.654 2.359 1.00 50.25 164 SER A C 1
ATOM 1280 O O . SER A 1 164 ? -1.997 1.318 2.612 1.00 50.25 164 SER A O 1
ATOM 1282 N N . GLU A 1 165 ? 0.063 0.635 3.180 1.00 46.53 165 GLU A N 1
ATOM 1283 C CA . GLU A 1 165 ? 0.188 1.494 4.379 1.00 46.53 165 GLU A CA 1
ATOM 1284 C C . GLU A 1 165 ? 0.024 2.988 4.055 1.00 46.53 165 GLU A C 1
ATOM 1286 O O . GLU A 1 165 ? -0.349 3.797 4.905 1.00 46.53 165 GLU A O 1
ATOM 1291 N N . ARG A 1 166 ? 0.274 3.363 2.796 1.00 48.97 166 ARG A N 1
ATOM 1292 C CA . ARG A 1 166 ? 0.117 4.725 2.283 1.00 48.97 166 ARG A CA 1
ATOM 1293 C C . ARG A 1 166 ? -1.270 4.998 1.702 1.00 48.97 166 ARG A C 1
ATOM 1295 O O . ARG A 1 166 ? -1.488 6.096 1.191 1.00 48.97 166 ARG A O 1
ATOM 1302 N N . ALA A 1 167 ? -2.201 4.042 1.755 1.00 50.19 167 ALA A N 1
ATOM 1303 C CA . ALA A 1 167 ? -3.565 4.249 1.286 1.00 50.19 167 ALA A CA 1
ATOM 1304 C C . ALA A 1 167 ? -4.204 5.431 2.032 1.00 50.19 167 ALA A C 1
ATOM 1306 O O . ALA A 1 167 ? -4.127 5.549 3.259 1.00 50.19 167 ALA A O 1
ATOM 1307 N N . ARG A 1 168 ? -4.822 6.335 1.273 1.00 51.62 168 ARG A N 1
ATOM 1308 C CA . ARG A 1 168 ? -5.587 7.469 1.794 1.00 51.62 168 ARG A CA 1
ATOM 1309 C C . ARG A 1 168 ? -7.048 7.303 1.375 1.00 51.62 168 ARG A C 1
ATOM 1311 O O . ARG A 1 168 ? -7.283 6.839 0.257 1.00 51.62 168 ARG A O 1
ATOM 1318 N N . PRO A 1 169 ? -8.020 7.656 2.237 1.00 48.19 169 PRO A N 1
ATOM 1319 C CA . PRO A 1 169 ? -9.410 7.779 1.821 1.00 48.19 169 PRO A CA 1
ATOM 1320 C C . PRO A 1 169 ? -9.496 8.748 0.641 1.00 48.19 169 PRO A C 1
ATOM 1322 O O . PRO A 1 169 ? -8.838 9.787 0.644 1.00 48.19 169 PRO A O 1
ATOM 1325 N N . LEU A 1 170 ? -10.274 8.395 -0.375 1.00 50.31 170 LEU A N 1
ATOM 1326 C CA . LEU A 1 170 ? -10.527 9.289 -1.498 1.00 50.31 170 LEU A CA 1
ATOM 1327 C C . LEU A 1 170 ? -11.596 10.290 -1.069 1.00 50.31 170 LEU A C 1
ATOM 1329 O O . LEU A 1 170 ? -12.661 9.877 -0.614 1.00 50.31 170 LEU A O 1
ATOM 1333 N N . GLU A 1 171 ? -11.311 11.582 -1.214 1.00 44.84 171 GLU A N 1
ATOM 1334 C CA . GLU A 1 171 ? -12.292 12.647 -0.958 1.00 44.84 171 GLU A CA 1
ATOM 1335 C C . GLU A 1 171 ? -13.443 12.595 -1.978 1.00 44.84 171 GLU A C 1
ATOM 1337 O O . GLU A 1 171 ? -14.588 12.878 -1.633 1.00 44.84 171 GLU A O 1
ATOM 1342 N N . GLU A 1 172 ? -13.161 12.131 -3.202 1.00 55.88 172 GLU A N 1
ATOM 1343 C CA . GLU A 1 172 ? -14.138 11.924 -4.273 1.00 55.88 172 GLU A CA 1
ATOM 1344 C C . GLU A 1 172 ? -13.914 10.577 -4.977 1.00 55.88 172 GLU A C 1
ATOM 1346 O O . GLU A 1 172 ? -12.783 10.184 -5.288 1.00 55.88 172 GLU A O 1
ATOM 1351 N N . ILE A 1 173 ? -15.007 9.860 -5.255 1.00 64.25 173 ILE A N 1
ATOM 1352 C CA . ILE A 1 173 ? -14.972 8.646 -6.076 1.00 64.25 173 ILE A CA 1
ATOM 1353 C C . ILE A 1 173 ? -14.747 9.072 -7.526 1.00 64.25 173 ILE A C 1
ATOM 1355 O O . ILE A 1 173 ? -15.578 9.754 -8.118 1.00 64.25 173 ILE A O 1
ATOM 1359 N N . GLN A 1 174 ? -13.637 8.635 -8.109 1.00 75.12 174 GLN A N 1
ATOM 1360 C CA . GLN A 1 174 ? -13.353 8.836 -9.521 1.00 75.12 174 GLN A CA 1
ATOM 1361 C C . GLN A 1 174 ? -13.943 7.693 -10.348 1.00 75.12 174 GLN A C 1
ATOM 1363 O O . GLN A 1 174 ? -13.855 6.516 -9.985 1.00 75.12 174 GLN A O 1
ATOM 1368 N N . GLU A 1 175 ? -14.519 8.038 -11.493 1.00 85.69 175 GLU A N 1
ATOM 1369 C CA . GLU A 1 175 ? -14.981 7.071 -12.484 1.00 85.69 175 GLU A CA 1
ATOM 1370 C C . GLU A 1 175 ? -13.939 6.864 -13.588 1.00 85.69 175 GLU A C 1
ATOM 1372 O O . GLU A 1 175 ? -12.990 7.641 -13.747 1.00 85.69 175 GLU A O 1
ATOM 1377 N N . VAL A 1 176 ? -14.107 5.780 -14.351 1.00 93.00 176 VAL A N 1
ATOM 1378 C CA . VAL A 1 176 ? -13.332 5.572 -15.578 1.00 93.00 176 VAL A CA 1
ATOM 1379 C C . VAL A 1 176 ? -13.719 6.668 -16.561 1.00 93.00 176 VAL A C 1
ATOM 1381 O O . VAL A 1 176 ? -14.903 6.887 -16.802 1.00 93.00 176 VAL A O 1
ATOM 1384 N N . ARG A 1 177 ? -12.725 7.339 -17.137 1.00 93.50 177 ARG A N 1
ATOM 1385 C CA . ARG A 1 177 ? -12.936 8.467 -18.051 1.00 93.50 177 ARG A CA 1
ATOM 1386 C C . ARG A 1 177 ? -12.116 8.313 -19.321 1.00 93.50 177 ARG A C 1
ATOM 1388 O O . ARG A 1 177 ? -11.132 7.576 -19.347 1.00 93.50 177 ARG A O 1
ATOM 1395 N N . GLU A 1 178 ? -12.502 9.043 -20.354 1.00 94.19 178 GLU A N 1
ATOM 1396 C CA . GLU A 1 178 ? -11.766 9.118 -21.614 1.00 94.19 178 GLU A CA 1
ATOM 1397 C C . GLU A 1 178 ? -11.080 10.480 -21.728 1.00 94.19 178 GLU A C 1
ATOM 1399 O O . GLU A 1 178 ? -11.673 11.519 -21.433 1.00 94.19 178 GLU A O 1
ATOM 1404 N N . VAL A 1 179 ? -9.806 10.473 -22.116 1.00 90.50 179 VAL A N 1
ATOM 1405 C CA . VAL A 1 179 ? -9.018 11.678 -22.387 1.00 90.50 179 VAL A CA 1
ATOM 1406 C C . VAL A 1 179 ? -8.356 11.497 -23.748 1.00 90.50 179 VAL A C 1
ATOM 1408 O O . VAL A 1 179 ? -7.361 10.784 -23.870 1.00 90.50 179 VAL A O 1
ATOM 1411 N N . GLY A 1 180 ? -8.935 12.104 -24.787 1.00 89.81 180 GLY A N 1
ATOM 1412 C CA . GLY A 1 180 ? -8.560 11.796 -26.170 1.00 89.81 180 GLY A CA 1
ATOM 1413 C C . GLY A 1 180 ? -8.790 10.310 -26.466 1.00 89.81 180 GLY A C 1
ATOM 1414 O O . GLY A 1 180 ? -9.863 9.787 -26.181 1.00 89.81 180 GLY A O 1
ATOM 1415 N N . ASN A 1 181 ? -7.764 9.617 -26.965 1.00 91.06 181 ASN A N 1
ATOM 1416 C CA . ASN A 1 181 ? -7.803 8.166 -27.204 1.00 91.06 181 ASN A CA 1
ATOM 1417 C C . ASN A 1 181 ? -7.487 7.325 -25.954 1.00 91.06 181 ASN A C 1
ATOM 1419 O O . ASN A 1 181 ? -7.526 6.094 -26.008 1.00 91.06 181 ASN A O 1
ATOM 1423 N N . THR A 1 182 ? -7.132 7.962 -24.835 1.00 95.00 182 THR A N 1
ATOM 1424 C CA . THR A 1 182 ? -6.718 7.259 -23.623 1.00 95.00 182 THR A CA 1
ATOM 1425 C C . THR A 1 182 ? -7.916 6.954 -22.738 1.00 95.00 182 THR A C 1
ATOM 1427 O O . THR A 1 182 ? -8.591 7.862 -22.249 1.00 95.00 182 THR A O 1
ATOM 1430 N N . ARG A 1 183 ? -8.123 5.673 -22.429 1.00 96.94 183 ARG A N 1
ATOM 1431 C CA . ARG A 1 183 ? -9.029 5.252 -21.362 1.00 96.94 183 ARG A CA 1
ATOM 1432 C C . ARG A 1 183 ? -8.291 5.276 -20.026 1.00 96.94 183 ARG A C 1
ATOM 1434 O O . ARG A 1 183 ? -7.326 4.537 -19.824 1.00 96.94 183 ARG A O 1
ATOM 1441 N N . VAL A 1 184 ? -8.745 6.139 -19.123 1.00 96.25 184 VAL A N 1
ATOM 1442 C CA . VAL A 1 184 ? -8.131 6.398 -17.819 1.00 96.25 184 VAL A CA 1
ATOM 1443 C C . VAL A 1 184 ? -8.936 5.717 -16.720 1.00 96.25 184 VAL A C 1
ATOM 1445 O O . VAL A 1 184 ? -10.107 6.034 -16.503 1.00 96.25 184 VAL A O 1
ATOM 1448 N N . TYR A 1 185 ? -8.289 4.812 -15.996 1.00 95.31 185 TYR A N 1
ATOM 1449 C CA . TYR A 1 185 ? -8.843 4.136 -14.829 1.00 95.31 185 TYR A CA 1
ATOM 1450 C C . TYR A 1 185 ? -8.292 4.777 -13.553 1.00 95.31 185 TYR A C 1
ATOM 1452 O O . TYR A 1 185 ? -7.094 5.036 -13.479 1.00 95.31 185 TYR A O 1
ATOM 1460 N N . PRO A 1 186 ? -9.095 5.019 -12.513 1.00 90.06 186 PRO A N 1
ATOM 1461 C CA . PRO A 1 186 ? -8.532 5.350 -11.211 1.00 90.06 186 PRO A CA 1
ATOM 1462 C C . PRO A 1 186 ? -7.836 4.112 -10.621 1.00 90.06 186 PRO A C 1
ATOM 1464 O O . PRO A 1 186 ? -8.234 2.978 -10.900 1.00 90.06 186 PRO A O 1
ATOM 1467 N N . ALA A 1 187 ? -6.806 4.315 -9.800 1.00 89.38 187 ALA A N 1
ATOM 1468 C CA . ALA A 1 187 ? -5.994 3.249 -9.201 1.00 89.38 187 ALA A CA 1
ATOM 1469 C C . ALA A 1 187 ? -6.727 2.462 -8.089 1.00 89.38 187 ALA A C 1
ATOM 1471 O O . ALA A 1 187 ? -6.292 2.421 -6.939 1.00 89.38 187 ALA A O 1
ATOM 1472 N N . TYR A 1 188 ? -7.870 1.855 -8.413 1.00 84.94 188 TYR A N 1
ATOM 1473 C CA . TYR A 1 188 ? -8.697 1.074 -7.491 1.00 84.94 188 TYR A CA 1
ATOM 1474 C C . TYR A 1 188 ? -8.506 -0.422 -7.712 1.00 84.94 188 TYR A C 1
ATOM 1476 O O . TYR A 1 188 ? -8.482 -0.875 -8.853 1.00 84.94 188 TYR A O 1
ATOM 1484 N N . GLU A 1 189 ? -8.492 -1.195 -6.622 1.00 82.50 189 GLU A N 1
ATOM 1485 C CA . GLU A 1 189 ? -8.312 -2.658 -6.641 1.00 82.50 189 GLU A CA 1
ATOM 1486 C C . GLU A 1 189 ? -9.221 -3.354 -7.669 1.00 82.50 189 GLU A C 1
ATOM 1488 O O . GLU A 1 189 ? -8.769 -4.204 -8.429 1.00 82.50 189 GLU A O 1
ATOM 1493 N N . LYS A 1 190 ? -10.490 -2.928 -7.772 1.00 85.12 190 LYS A N 1
ATOM 1494 C CA . LYS A 1 190 ? -11.476 -3.503 -8.706 1.00 85.12 190 LYS A CA 1
ATOM 1495 C C . LYS A 1 190 ? -11.089 -3.422 -10.190 1.00 85.12 190 LYS A C 1
ATOM 1497 O O . LYS A 1 190 ? -11.715 -4.095 -10.999 1.00 85.12 190 LYS A O 1
ATOM 1502 N N . TYR A 1 191 ? -10.118 -2.585 -10.560 1.00 94.56 191 TYR A N 1
ATOM 1503 C CA . TYR A 1 191 ? -9.656 -2.439 -11.942 1.00 94.56 191 TYR A CA 1
ATOM 1504 C C . TYR A 1 191 ? -8.348 -3.178 -12.228 1.00 94.56 191 TYR A C 1
ATOM 1506 O O . TYR A 1 191 ? -7.947 -3.231 -13.387 1.00 94.56 191 TYR A O 1
ATOM 1514 N N . VAL A 1 192 ? -7.693 -3.774 -11.225 1.00 94.19 192 VAL A N 1
ATOM 1515 C CA . VAL A 1 192 ? -6.422 -4.494 -11.415 1.00 94.19 192 VAL A CA 1
ATOM 1516 C C . VAL A 1 192 ? -6.570 -5.603 -12.459 1.00 94.19 192 VAL A C 1
ATOM 1518 O O . VAL A 1 192 ? -5.770 -5.661 -13.389 1.00 94.19 192 VAL A O 1
ATOM 1521 N N . ASP A 1 193 ? -7.619 -6.428 -12.360 1.00 94.81 193 ASP A N 1
ATOM 1522 C CA . ASP A 1 193 ? -7.887 -7.508 -13.323 1.00 94.81 193 ASP A CA 1
ATOM 1523 C C . ASP A 1 193 ? -8.055 -6.977 -14.748 1.00 94.81 193 ASP A C 1
ATOM 1525 O O . ASP A 1 193 ? -7.432 -7.478 -15.680 1.00 94.81 193 ASP A O 1
ATOM 1529 N N . THR A 1 194 ? -8.841 -5.909 -14.906 1.00 97.69 194 THR A N 1
ATOM 1530 C CA . THR A 1 194 ? -9.061 -5.264 -16.204 1.00 97.69 194 THR A CA 1
ATOM 1531 C C . THR A 1 194 ? -7.759 -4.718 -16.789 1.00 97.69 194 THR A C 1
ATOM 1533 O O . THR A 1 194 ? -7.515 -4.859 -17.984 1.00 97.69 194 THR A O 1
ATOM 1536 N N . ILE A 1 195 ? -6.903 -4.092 -15.977 1.00 98.38 195 ILE A N 1
ATOM 1537 C CA . ILE A 1 195 ? -5.621 -3.565 -16.457 1.00 98.38 195 ILE A CA 1
ATOM 1538 C C . ILE A 1 195 ? -4.684 -4.700 -16.877 1.00 98.38 195 ILE A C 1
ATOM 1540 O O . ILE A 1 195 ? -4.085 -4.610 -17.948 1.00 98.38 195 ILE A O 1
ATOM 1544 N N . ILE A 1 196 ? -4.592 -5.771 -16.084 1.00 98.38 196 ILE A N 1
ATOM 1545 C CA . ILE A 1 196 ? -3.785 -6.952 -16.421 1.00 98.38 196 ILE A CA 1
ATOM 1546 C C . ILE A 1 196 ? -4.247 -7.554 -17.750 1.00 98.38 196 ILE A C 1
ATOM 1548 O O . ILE A 1 196 ? -3.421 -7.728 -18.642 1.00 98.38 196 ILE A O 1
ATOM 1552 N N . GLU A 1 197 ? -5.551 -7.782 -17.928 1.00 98.31 197 GLU A N 1
ATOM 1553 C CA . GLU A 1 197 ? -6.112 -8.335 -19.168 1.00 98.31 197 GLU A CA 1
ATOM 1554 C C . GLU A 1 197 ? -5.733 -7.483 -20.391 1.00 98.31 197 GLU A C 1
ATOM 1556 O O . GLU A 1 197 ? -5.293 -7.997 -21.420 1.00 98.31 197 GLU A O 1
ATOM 1561 N N . ARG A 1 198 ? -5.839 -6.154 -20.281 1.00 98.25 198 ARG A N 1
ATOM 1562 C CA . ARG A 1 198 ? -5.465 -5.235 -21.367 1.00 98.25 198 ARG A CA 1
ATOM 1563 C C . ARG A 1 198 ? -3.965 -5.267 -21.672 1.00 98.25 198 ARG A C 1
ATOM 1565 O O . ARG A 1 198 ? -3.577 -5.267 -22.841 1.00 98.25 198 ARG A O 1
ATOM 1572 N N . MET A 1 199 ? -3.118 -5.337 -20.644 1.00 98.31 199 MET A N 1
ATOM 1573 C CA . MET A 1 199 ? -1.668 -5.479 -20.818 1.00 98.31 199 MET A CA 1
ATOM 1574 C C . MET A 1 199 ? -1.300 -6.814 -21.481 1.00 98.31 199 MET A C 1
ATOM 1576 O O . MET A 1 199 ? -0.459 -6.842 -22.381 1.00 98.31 199 MET A O 1
ATOM 1580 N N . GLU A 1 200 ? -1.944 -7.916 -21.092 1.00 97.12 200 GLU A N 1
ATOM 1581 C CA . GLU A 1 200 ? -1.752 -9.235 -21.709 1.00 97.12 200 GLU A CA 1
ATOM 1582 C C . GLU A 1 200 ? -2.270 -9.283 -23.157 1.00 97.12 200 GLU A C 1
ATOM 1584 O O . GLU A 1 200 ? -1.691 -9.971 -24.002 1.00 97.12 200 GLU A O 1
ATOM 1589 N N . ASN A 1 201 ? -3.271 -8.463 -23.488 1.00 96.94 201 ASN A N 1
ATOM 1590 C CA . ASN A 1 201 ? -3.747 -8.237 -24.855 1.00 96.94 201 ASN A CA 1
ATOM 1591 C C . ASN A 1 201 ? -2.841 -7.308 -25.693 1.00 96.94 201 ASN A C 1
ATOM 1593 O O . ASN A 1 201 ? -3.089 -7.114 -26.885 1.00 96.94 201 ASN A O 1
ATOM 1597 N N . GLY A 1 202 ? -1.741 -6.807 -25.124 1.00 96.62 202 GLY A N 1
ATOM 1598 C CA . GLY A 1 202 ? -0.705 -6.059 -25.840 1.00 96.62 202 GLY A CA 1
ATOM 1599 C C . GLY A 1 202 ? -0.858 -4.536 -25.796 1.00 96.62 202 GLY A C 1
ATOM 1600 O O . GLY A 1 202 ? -0.269 -3.836 -26.632 1.00 96.62 202 GLY A O 1
ATOM 1601 N N . GLU A 1 203 ? -1.649 -3.999 -24.865 1.00 97.69 203 GLU A N 1
ATOM 1602 C CA . GLU A 1 203 ? -1.661 -2.565 -24.565 1.00 97.69 203 GLU A CA 1
ATOM 1603 C C . GLU A 1 203 ? -0.508 -2.167 -23.631 1.00 97.69 203 GLU A C 1
ATOM 1605 O O . GLU A 1 203 ? -0.031 -2.957 -22.817 1.00 97.69 203 GLU A O 1
ATOM 1610 N N . VAL A 1 204 ? -0.057 -0.916 -23.757 1.00 98.25 204 VAL A N 1
ATOM 1611 C CA . VAL A 1 204 ? 0.961 -0.325 -22.879 1.00 98.25 204 VAL A CA 1
ATOM 1612 C C . VAL A 1 204 ? 0.254 0.492 -21.809 1.00 98.25 204 VAL A C 1
ATOM 1614 O O . VAL A 1 204 ? -0.491 1.416 -22.127 1.00 98.25 204 VAL A O 1
ATOM 1617 N N . LEU A 1 205 ? 0.511 0.173 -20.546 1.00 98.50 205 LEU A N 1
ATOM 1618 C CA . LEU A 1 205 ? -0.022 0.910 -19.409 1.00 98.50 205 LEU A CA 1
ATOM 1619 C C . LEU A 1 205 ? 0.826 2.158 -19.142 1.00 98.50 205 LEU A C 1
ATOM 1621 O O . LEU A 1 205 ? 2.002 2.037 -18.803 1.00 98.50 205 LEU A O 1
ATOM 1625 N N . CYS A 1 206 ? 0.220 3.345 -19.197 1.00 98.25 206 CYS A N 1
ATOM 1626 C CA . CYS A 1 206 ? 0.748 4.532 -18.522 1.00 98.25 206 CYS A CA 1
ATOM 1627 C C . CYS A 1 206 ? 0.245 4.557 -17.070 1.00 98.25 206 CYS A C 1
ATOM 1629 O O . CYS A 1 206 ? -0.909 4.903 -16.819 1.00 98.25 206 CYS A O 1
ATOM 1631 N N . GLY A 1 207 ? 1.085 4.168 -16.111 1.00 96.38 207 GLY A N 1
ATOM 1632 C CA . GLY A 1 207 ? 0.677 3.950 -14.719 1.00 96.38 207 GLY A CA 1
ATOM 1633 C C . GLY A 1 207 ? 1.480 4.757 -13.695 1.00 96.38 207 GLY A C 1
ATOM 1634 O O . GLY A 1 207 ? 2.600 5.192 -13.991 1.00 96.38 207 GLY A O 1
ATOM 1635 N N . PRO A 1 208 ? 0.932 4.946 -12.481 1.00 94.44 208 PRO A N 1
ATOM 1636 C CA . PRO A 1 208 ? 1.651 5.564 -11.377 1.00 94.44 208 PRO A CA 1
ATOM 1637 C C . PRO A 1 208 ? 2.769 4.640 -10.881 1.00 94.44 208 PRO A C 1
ATOM 1639 O O . PRO A 1 208 ? 2.648 3.422 -10.922 1.00 94.44 208 PRO A O 1
ATOM 1642 N N . PHE A 1 209 ? 3.834 5.214 -10.335 1.00 92.88 209 PHE A N 1
ATOM 1643 C CA . PHE A 1 209 ? 4.818 4.502 -9.516 1.00 92.88 209 PHE A CA 1
ATOM 1644 C C . PHE A 1 209 ? 5.232 5.402 -8.347 1.00 92.88 209 PHE A C 1
ATOM 1646 O O . PHE A 1 209 ? 4.886 6.589 -8.326 1.00 92.88 209 PHE A O 1
ATOM 1653 N N . ASP A 1 210 ? 5.985 4.880 -7.377 1.00 85.50 210 ASP A N 1
ATOM 1654 C CA . ASP A 1 210 ? 6.453 5.695 -6.245 1.00 85.50 210 ASP A CA 1
ATOM 1655 C C . ASP A 1 210 ? 7.327 6.868 -6.697 1.00 85.50 210 ASP A C 1
ATOM 1657 O O . ASP A 1 210 ? 7.272 7.959 -6.128 1.00 85.50 210 ASP A O 1
ATOM 1661 N N . THR A 1 211 ? 8.147 6.626 -7.720 1.00 88.94 211 THR A N 1
ATOM 1662 C CA . THR A 1 211 ? 9.129 7.565 -8.256 1.00 88.94 211 THR A CA 1
ATOM 1663 C C . THR A 1 211 ? 8.496 8.542 -9.231 1.00 88.94 211 THR A C 1
ATOM 1665 O O . THR A 1 211 ? 8.318 9.717 -8.915 1.00 88.94 211 THR A O 1
ATOM 1668 N N . THR A 1 212 ? 8.125 8.057 -10.408 1.00 93.50 212 THR A N 1
ATOM 1669 C CA . THR A 1 212 ? 7.496 8.830 -11.484 1.00 93.50 212 THR A CA 1
ATOM 1670 C C . THR A 1 212 ? 6.472 7.961 -12.204 1.00 93.50 212 THR A C 1
ATOM 1672 O O . THR A 1 212 ? 6.427 6.749 -12.000 1.00 93.50 212 THR A O 1
ATOM 1675 N N . TYR A 1 213 ? 5.642 8.557 -13.059 1.00 95.75 213 TYR A N 1
ATOM 1676 C CA . TYR A 1 213 ? 4.778 7.772 -13.938 1.00 95.75 213 TYR A CA 1
ATOM 1677 C C . TYR A 1 213 ? 5.620 7.002 -14.957 1.00 95.75 213 TYR A C 1
ATOM 1679 O O . TYR A 1 213 ? 6.623 7.510 -15.475 1.00 95.75 213 TYR A O 1
ATOM 1687 N N . GLY A 1 214 ? 5.196 5.776 -15.256 1.00 97.38 214 GLY A N 1
ATOM 1688 C CA . GLY A 1 214 ? 5.895 4.859 -16.147 1.00 97.38 214 GLY A CA 1
ATOM 1689 C C . GLY A 1 214 ? 5.020 4.332 -17.277 1.00 97.38 214 GLY A C 1
ATOM 1690 O O . GLY A 1 214 ? 3.797 4.299 -17.170 1.00 97.38 214 GLY A O 1
ATOM 1691 N N . LEU A 1 215 ? 5.675 3.932 -18.366 1.00 98.25 215 LEU A N 1
ATOM 1692 C CA . LEU A 1 215 ? 5.114 3.085 -19.410 1.00 98.25 215 LEU A CA 1
ATOM 1693 C C . LEU A 1 215 ? 5.517 1.648 -19.123 1.00 98.25 215 LEU A C 1
ATOM 1695 O O . LEU A 1 215 ? 6.713 1.359 -19.032 1.00 98.25 215 LEU A O 1
ATOM 1699 N N . PHE A 1 216 ? 4.526 0.773 -19.005 1.00 98.50 216 PHE A N 1
ATOM 1700 C CA . PHE A 1 216 ? 4.702 -0.626 -18.652 1.00 98.50 216 PHE A CA 1
ATOM 1701 C C . PHE A 1 216 ? 4.045 -1.534 -19.687 1.00 98.50 216 PHE A C 1
ATOM 1703 O O . PHE A 1 216 ? 2.948 -1.258 -20.172 1.00 98.50 216 PHE A O 1
ATOM 1710 N N . ALA A 1 217 ? 4.705 -2.641 -19.999 1.00 98.31 217 ALA A N 1
ATOM 1711 C CA . ALA A 1 217 ? 4.185 -3.689 -20.866 1.00 98.31 217 ALA A CA 1
ATOM 1712 C C . ALA A 1 217 ? 4.487 -5.054 -20.249 1.00 98.31 217 ALA A C 1
ATOM 1714 O O . ALA A 1 217 ? 5.496 -5.215 -19.557 1.00 98.31 217 ALA A O 1
ATOM 1715 N N . SER A 1 218 ? 3.631 -6.040 -20.523 1.00 97.81 218 SER A N 1
ATOM 1716 C CA . SER A 1 218 ? 3.945 -7.431 -20.199 1.00 97.81 218 SER A CA 1
ATOM 1717 C C . SER A 1 218 ? 5.159 -7.885 -21.003 1.00 97.81 218 SER A C 1
ATOM 1719 O O . SER A 1 218 ? 5.210 -7.690 -22.220 1.00 97.81 218 SER A O 1
ATOM 1721 N N . ILE A 1 219 ? 6.108 -8.563 -20.355 1.00 96.94 219 ILE A N 1
ATOM 1722 C CA . ILE A 1 219 ? 7.259 -9.121 -21.074 1.00 96.94 219 ILE A CA 1
ATOM 1723 C C . ILE A 1 219 ? 6.845 -10.252 -22.020 1.00 96.94 219 ILE A C 1
ATOM 1725 O O . ILE A 1 219 ? 7.611 -10.580 -22.914 1.00 96.94 219 ILE A O 1
ATOM 1729 N N . LYS A 1 220 ? 5.640 -10.825 -21.883 1.00 96.06 220 LYS A N 1
ATOM 1730 C CA . LYS A 1 220 ? 5.089 -11.841 -22.803 1.00 96.06 220 LYS A CA 1
ATOM 1731 C C . LYS A 1 220 ? 4.654 -11.245 -24.149 1.00 96.06 220 LYS A C 1
ATOM 1733 O O . LYS A 1 220 ? 4.301 -11.985 -25.063 1.00 96.06 220 LYS A O 1
ATOM 1738 N N . ARG A 1 221 ? 4.653 -9.913 -24.270 1.00 97.50 221 ARG A N 1
ATOM 1739 C CA . ARG A 1 221 ? 4.146 -9.157 -25.420 1.00 97.50 221 ARG A CA 1
ATOM 1740 C C . ARG A 1 221 ? 5.266 -8.343 -26.077 1.00 97.50 221 ARG A C 1
ATOM 1742 O O . ARG A 1 221 ? 5.400 -7.151 -25.790 1.00 97.50 221 ARG A O 1
ATOM 1749 N N . PRO A 1 222 ? 6.075 -8.944 -26.973 1.00 97.12 222 PRO A N 1
ATOM 1750 C CA . PRO A 1 222 ? 7.143 -8.219 -27.668 1.00 97.12 222 PRO A CA 1
ATOM 1751 C C . PRO A 1 222 ? 6.602 -7.048 -28.506 1.00 97.12 222 PRO A C 1
ATOM 1753 O O . PRO A 1 222 ? 7.254 -6.014 -28.632 1.00 97.12 222 PRO A O 1
ATOM 1756 N N . ASP A 1 223 ? 5.378 -7.170 -29.024 1.00 97.25 223 ASP A N 1
ATOM 1757 C CA . ASP A 1 223 ? 4.655 -6.100 -29.709 1.00 97.25 223 ASP A CA 1
ATOM 1758 C C . ASP A 1 223 ? 4.359 -4.906 -28.786 1.00 97.25 223 ASP A C 1
ATOM 1760 O O . ASP A 1 223 ? 4.549 -3.758 -29.187 1.00 97.25 223 ASP A O 1
ATOM 1764 N N . ALA A 1 224 ? 3.956 -5.154 -27.537 1.00 97.44 224 ALA A N 1
ATOM 1765 C CA . ALA A 1 224 ? 3.726 -4.102 -26.546 1.00 97.44 224 ALA A CA 1
ATOM 1766 C C . ALA A 1 224 ? 5.035 -3.449 -26.078 1.00 97.44 224 ALA A C 1
ATOM 1768 O O . ALA A 1 224 ? 5.103 -2.227 -25.944 1.00 97.44 224 ALA A O 1
ATOM 1769 N N . VAL A 1 225 ? 6.104 -4.233 -25.904 1.00 97.50 225 VAL A N 1
ATOM 1770 C CA . VAL A 1 225 ? 7.443 -3.696 -25.608 1.00 97.50 225 VAL A CA 1
ATOM 1771 C C . VAL A 1 225 ? 7.913 -2.766 -26.729 1.00 97.50 225 VAL A C 1
ATOM 1773 O O . VAL A 1 225 ? 8.373 -1.657 -26.461 1.00 97.50 225 VAL A O 1
ATOM 1776 N N . LYS A 1 226 ? 7.704 -3.142 -27.995 1.00 96.06 226 LYS A N 1
ATOM 1777 C CA . LYS A 1 226 ? 8.004 -2.272 -29.140 1.00 96.06 226 LYS A CA 1
ATOM 1778 C C . LYS A 1 226 ? 7.193 -0.970 -29.125 1.00 96.06 226 LYS A C 1
ATOM 1780 O O . LYS A 1 226 ? 7.731 0.095 -29.431 1.00 96.06 226 LYS A O 1
ATOM 1785 N N . LYS A 1 227 ? 5.919 -1.019 -28.712 1.00 96.31 227 LYS A N 1
ATOM 1786 C CA . LYS A 1 227 ? 5.085 0.187 -28.546 1.00 96.31 227 LYS A CA 1
ATOM 1787 C C . LYS A 1 227 ? 5.646 1.147 -27.493 1.00 96.31 227 LYS A C 1
ATOM 1789 O O . LYS A 1 227 ? 5.555 2.351 -27.704 1.00 96.31 227 LYS A O 1
ATOM 1794 N N . ILE A 1 228 ? 6.273 0.664 -26.411 1.00 96.81 228 ILE A N 1
ATOM 1795 C CA . ILE A 1 228 ? 6.948 1.545 -25.433 1.00 96.81 228 ILE A CA 1
ATOM 1796 C C . ILE A 1 228 ? 8.003 2.412 -26.128 1.00 96.81 228 ILE A C 1
ATOM 1798 O O . ILE A 1 228 ? 8.050 3.622 -25.903 1.00 96.81 228 ILE A O 1
ATOM 1802 N N . TYR A 1 229 ? 8.843 1.815 -26.977 1.00 95.56 229 TYR A N 1
ATOM 1803 C CA . TYR A 1 229 ? 9.883 2.547 -27.703 1.00 95.56 229 TYR A CA 1
ATOM 1804 C C . TYR A 1 229 ? 9.300 3.593 -28.657 1.00 95.56 229 TYR A C 1
ATOM 1806 O O . TYR A 1 229 ? 9.796 4.723 -28.688 1.00 95.56 229 TYR A O 1
ATOM 1814 N N . ALA A 1 230 ? 8.217 3.245 -29.362 1.00 94.25 230 ALA A N 1
ATOM 1815 C CA . ALA A 1 230 ? 7.497 4.158 -30.247 1.00 94.25 230 ALA A CA 1
ATOM 1816 C C . ALA A 1 230 ? 6.916 5.358 -29.476 1.00 94.25 230 ALA A C 1
ATOM 1818 O O . ALA A 1 230 ? 7.284 6.497 -29.765 1.00 94.25 230 ALA A O 1
ATOM 1819 N N . LEU A 1 231 ? 6.133 5.098 -28.420 1.00 94.19 231 LEU A N 1
ATOM 1820 C CA . LEU A 1 231 ? 5.530 6.122 -27.554 1.00 94.19 231 LEU A CA 1
ATOM 1821 C C . LEU A 1 231 ? 6.582 7.067 -26.968 1.00 94.19 231 LEU A C 1
ATOM 1823 O O . LEU A 1 231 ? 6.409 8.283 -26.913 1.00 94.19 231 LEU A O 1
ATOM 1827 N N . LYS A 1 232 ? 7.711 6.504 -26.526 1.00 92.75 232 LYS A N 1
ATOM 1828 C CA . LYS A 1 232 ? 8.789 7.270 -25.900 1.00 92.75 232 LYS A CA 1
ATOM 1829 C C . LYS A 1 232 ? 9.673 8.002 -26.915 1.00 92.75 232 LYS A C 1
ATOM 1831 O O . LYS A 1 232 ? 10.485 8.834 -26.505 1.00 92.75 232 LYS A O 1
ATOM 1836 N N . ARG A 1 233 ? 9.568 7.686 -28.211 1.00 91.81 233 ARG A N 1
ATOM 1837 C CA . ARG A 1 233 ? 10.518 8.106 -29.259 1.00 91.81 233 ARG A CA 1
ATOM 1838 C C . ARG A 1 233 ? 11.962 7.782 -28.850 1.00 91.81 233 ARG A C 1
ATOM 1840 O O . ARG A 1 233 ? 12.850 8.633 -28.877 1.00 91.81 233 ARG A O 1
ATOM 1847 N N . ARG A 1 234 ? 12.166 6.553 -28.367 1.00 89.12 234 ARG A N 1
ATOM 1848 C CA . ARG A 1 234 ? 13.425 6.052 -27.790 1.00 89.12 234 ARG A CA 1
ATOM 1849 C C . ARG A 1 234 ? 14.009 4.955 -28.678 1.00 89.12 234 ARG A C 1
ATOM 1851 O O . ARG A 1 234 ? 13.269 4.139 -29.210 1.00 89.12 234 ARG A O 1
ATOM 1858 N N . SER A 1 235 ? 15.337 4.907 -28.779 1.00 91.38 235 SER A N 1
ATOM 1859 C CA . SER A 1 235 ? 16.049 3.816 -29.460 1.00 91.38 235 SER A CA 1
ATOM 1860 C C . SER A 1 235 ? 15.814 2.465 -28.774 1.00 91.38 235 SER A C 1
ATOM 1862 O O . SER A 1 235 ? 15.943 2.371 -27.551 1.00 91.38 235 SER A O 1
ATOM 1864 N N . GLU A 1 236 ? 15.574 1.411 -29.559 1.00 91.00 236 GLU A N 1
ATOM 1865 C CA . GLU A 1 236 ? 15.497 0.019 -29.080 1.00 91.00 236 GLU A CA 1
ATOM 1866 C C . GLU A 1 236 ? 16.832 -0.489 -28.506 1.00 91.00 236 GLU A C 1
ATOM 1868 O O . GLU A 1 236 ? 16.851 -1.479 -27.785 1.00 91.00 236 GLU A O 1
ATOM 1873 N N . SER A 1 237 ? 17.948 0.214 -28.742 1.00 91.00 237 SER A N 1
ATOM 1874 C CA . SER A 1 237 ? 19.256 -0.083 -28.132 1.00 91.00 237 SER A CA 1
ATOM 1875 C C . SER A 1 237 ? 19.337 0.257 -26.639 1.00 91.00 237 SER A C 1
ATOM 1877 O O . SER A 1 237 ? 20.337 -0.038 -25.990 1.00 91.00 237 SER A O 1
ATOM 1879 N N . MET A 1 238 ? 18.329 0.946 -26.106 1.00 91.88 238 MET A N 1
ATOM 1880 C CA . MET A 1 238 ? 18.299 1.392 -24.722 1.00 91.88 238 MET A CA 1
ATOM 18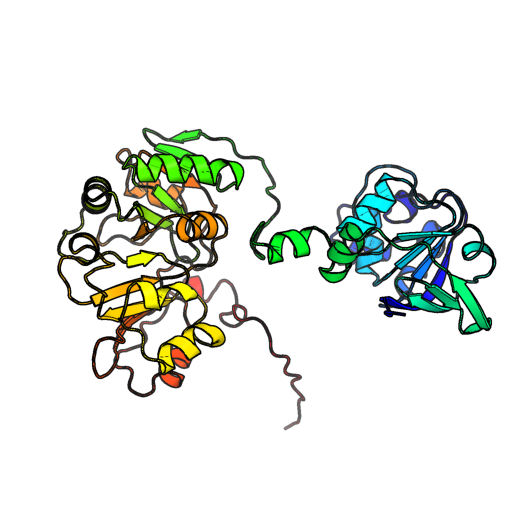81 C C . MET A 1 238 ? 17.428 0.433 -23.893 1.00 91.88 238 MET A C 1
ATOM 1883 O O . MET A 1 238 ? 16.201 0.495 -24.031 1.00 91.88 238 MET A O 1
ATOM 1887 N N . PRO A 1 239 ? 18.003 -0.373 -22.983 1.00 95.81 239 PRO A N 1
ATOM 1888 C CA . PRO A 1 239 ? 17.278 -1.433 -22.279 1.00 95.81 239 PRO A CA 1
ATOM 1889 C C . PRO A 1 239 ? 16.147 -0.887 -21.403 1.00 95.81 239 PRO A C 1
ATOM 1891 O O . PRO A 1 239 ? 16.203 0.256 -20.931 1.00 95.81 239 PRO A O 1
ATOM 1894 N N . LEU A 1 240 ? 15.124 -1.710 -21.176 1.00 97.44 240 LEU A N 1
ATOM 1895 C CA . LEU A 1 240 ? 14.061 -1.453 -20.206 1.00 97.44 240 LEU A CA 1
ATOM 1896 C C . LEU A 1 240 ? 14.393 -2.089 -18.852 1.00 97.44 240 LEU A C 1
ATOM 1898 O O . LEU A 1 240 ? 15.229 -2.987 -18.742 1.00 97.44 240 LEU A O 1
ATOM 1902 N N . THR A 1 241 ? 13.711 -1.618 -17.813 1.00 97.94 241 THR A N 1
ATOM 1903 C CA . THR A 1 241 ? 13.818 -2.169 -16.461 1.00 97.94 241 THR A CA 1
ATOM 1904 C C . THR A 1 241 ? 12.683 -3.161 -16.238 1.00 97.94 241 THR A C 1
ATOM 1906 O O . THR A 1 241 ? 11.524 -2.836 -16.495 1.00 97.94 241 THR A O 1
ATOM 1909 N N . MET A 1 242 ? 12.995 -4.363 -15.759 1.00 97.75 242 MET A N 1
ATOM 1910 C CA . MET A 1 242 ? 11.992 -5.304 -15.267 1.00 97.75 242 MET A CA 1
ATOM 1911 C C . MET A 1 242 ? 11.478 -4.838 -13.905 1.00 97.75 242 MET A C 1
ATOM 1913 O O . MET A 1 242 ? 12.271 -4.527 -13.016 1.00 97.75 242 MET A O 1
ATOM 1917 N N . ILE A 1 243 ? 10.156 -4.781 -13.753 1.00 97.12 243 ILE A N 1
ATOM 1918 C CA . ILE A 1 243 ? 9.502 -4.370 -12.511 1.00 97.12 243 ILE A CA 1
ATOM 1919 C C . ILE A 1 243 ? 8.968 -5.626 -11.839 1.00 97.12 243 ILE A C 1
ATOM 1921 O O . ILE A 1 243 ? 8.019 -6.239 -12.329 1.00 97.12 243 ILE A O 1
ATOM 1925 N N . VAL A 1 244 ? 9.622 -6.037 -10.760 1.00 93.94 244 VAL A N 1
ATOM 1926 C CA . VAL A 1 244 ? 9.330 -7.285 -10.053 1.00 93.94 244 VAL A CA 1
ATOM 1927 C C . VAL A 1 244 ? 9.541 -7.087 -8.551 1.00 93.94 244 VAL A C 1
ATOM 1929 O O . VAL A 1 244 ? 10.401 -6.296 -8.161 1.00 93.94 244 VAL A O 1
ATOM 1932 N N . PRO A 1 245 ? 8.800 -7.802 -7.688 1.00 92.25 245 PRO A N 1
ATOM 1933 C CA . PRO A 1 245 ? 9.078 -7.796 -6.257 1.00 92.25 245 PRO A CA 1
ATOM 1934 C C . PRO A 1 245 ? 10.522 -8.225 -5.968 1.00 92.25 245 PRO A C 1
ATOM 1936 O O . PRO A 1 245 ? 11.049 -9.138 -6.615 1.00 92.25 245 PRO A O 1
ATOM 1939 N N . ARG A 1 246 ? 11.181 -7.562 -5.012 1.00 90.81 246 ARG A N 1
ATOM 1940 C CA . ARG A 1 246 ? 12.623 -7.746 -4.755 1.00 90.81 246 ARG A CA 1
ATOM 1941 C C . ARG A 1 246 ? 12.997 -9.169 -4.360 1.00 90.81 246 ARG A C 1
ATOM 1943 O O . ARG A 1 246 ? 14.060 -9.656 -4.728 1.00 90.81 246 ARG A O 1
ATOM 1950 N N . GLU A 1 247 ? 12.100 -9.849 -3.660 1.00 90.88 247 GLU A N 1
ATOM 1951 C CA . GLU A 1 247 ? 12.217 -11.246 -3.257 1.00 90.88 247 GLU A CA 1
ATOM 1952 C C . GLU A 1 247 ? 12.276 -12.209 -4.451 1.00 90.88 247 GLU A C 1
ATOM 1954 O O . GLU A 1 247 ? 12.727 -13.340 -4.302 1.00 90.88 247 GLU A O 1
ATOM 1959 N N . ARG A 1 248 ? 11.883 -11.750 -5.646 1.00 94.44 248 ARG A N 1
ATOM 1960 C CA . ARG A 1 248 ? 11.936 -12.512 -6.898 1.00 94.44 248 ARG A CA 1
ATOM 1961 C C . ARG A 1 248 ? 13.109 -12.119 -7.796 1.00 94.44 248 ARG A C 1
ATOM 1963 O O . ARG A 1 248 ? 13.224 -12.654 -8.893 1.00 94.44 248 ARG A O 1
ATOM 1970 N N . PHE A 1 249 ? 14.001 -11.211 -7.385 1.00 96.56 249 PHE A N 1
ATOM 1971 C CA . PHE A 1 249 ? 15.129 -10.780 -8.231 1.00 96.56 249 PHE A CA 1
ATOM 1972 C C . PHE A 1 249 ? 16.014 -11.954 -8.671 1.00 96.56 249 PHE A C 1
ATOM 1974 O O . PHE A 1 249 ? 16.436 -12.010 -9.828 1.00 96.56 249 PHE A O 1
ATOM 1981 N N . SER A 1 250 ? 16.241 -12.924 -7.781 1.00 97.12 250 SER A N 1
ATOM 1982 C CA . SER A 1 250 ? 17.029 -14.127 -8.067 1.00 97.12 250 SER A CA 1
ATOM 1983 C C . SER A 1 250 ? 16.374 -15.055 -9.096 1.00 97.12 250 SER A C 1
ATOM 1985 O O . SER A 1 250 ? 17.056 -15.911 -9.658 1.00 97.12 250 SER A O 1
ATOM 1987 N N . GLU A 1 251 ? 15.092 -14.877 -9.430 1.00 97.06 251 GLU A N 1
ATOM 1988 C CA . GLU A 1 251 ? 14.461 -15.572 -10.558 1.00 97.06 251 GLU A CA 1
ATOM 1989 C C . GLU A 1 251 ? 14.909 -15.022 -11.918 1.00 97.06 251 GLU A C 1
ATOM 1991 O O . GLU A 1 251 ? 14.820 -15.747 -12.902 1.00 97.06 251 GLU A O 1
ATOM 1996 N N . TYR A 1 252 ? 15.371 -13.770 -11.996 1.00 97.88 252 TYR A N 1
ATOM 1997 C CA . TYR A 1 252 ? 15.647 -13.075 -13.266 1.00 97.88 252 TYR A CA 1
ATOM 1998 C C . TYR A 1 252 ? 17.119 -12.703 -13.455 1.00 97.88 252 TYR A C 1
ATOM 2000 O O . TYR A 1 252 ? 17.553 -12.448 -14.579 1.00 97.88 252 TYR A O 1
ATOM 2008 N N . ALA A 1 253 ? 17.895 -12.682 -12.375 1.00 98.19 253 ALA A N 1
ATOM 2009 C CA . ALA A 1 253 ? 19.302 -12.323 -12.400 1.00 98.19 253 ALA A CA 1
ATOM 2010 C C . ALA A 1 253 ? 20.154 -13.231 -11.509 1.00 98.19 253 ALA A C 1
ATOM 2012 O O . ALA A 1 253 ? 19.662 -13.909 -10.603 1.00 98.19 253 ALA A O 1
ATOM 2013 N N . GLU A 1 254 ? 21.458 -13.217 -11.757 1.00 97.81 254 GLU A N 1
ATOM 2014 C CA . GLU A 1 254 ? 22.458 -13.767 -10.849 1.00 97.81 254 GLU A CA 1
ATOM 2015 C C . GLU A 1 254 ? 22.674 -12.785 -9.691 1.00 97.81 254 GLU A C 1
ATOM 2017 O O . GLU A 1 254 ? 23.343 -11.761 -9.835 1.00 97.81 254 GLU A O 1
ATOM 2022 N N . VAL A 1 255 ? 22.071 -13.081 -8.537 1.00 97.00 255 VAL A N 1
ATOM 2023 C CA . VAL A 1 255 ? 22.150 -12.243 -7.333 1.00 97.00 255 VAL A CA 1
ATOM 2024 C C . VAL A 1 255 ? 23.166 -12.857 -6.360 1.00 97.00 255 VAL A C 1
ATOM 2026 O O . VAL A 1 255 ? 22.940 -13.967 -5.880 1.00 97.00 255 VAL A O 1
ATOM 2029 N N . PRO A 1 256 ? 24.284 -12.179 -6.035 1.00 95.00 256 PRO A N 1
ATOM 2030 C CA . PRO A 1 256 ? 25.209 -12.662 -5.011 1.00 95.00 256 PRO A CA 1
ATOM 2031 C C . PRO A 1 256 ? 24.548 -12.727 -3.626 1.00 95.00 256 PRO A C 1
ATOM 2033 O O . PRO A 1 256 ? 23.792 -11.825 -3.269 1.00 95.00 256 PRO A O 1
ATOM 2036 N N . GLU A 1 257 ? 24.917 -13.707 -2.792 1.00 94.94 257 GLU A N 1
ATOM 2037 C CA . GLU A 1 257 ? 24.327 -13.914 -1.451 1.00 94.94 257 GLU A CA 1
ATOM 2038 C C . GLU A 1 257 ? 24.359 -12.645 -0.574 1.00 94.94 257 GLU A C 1
ATOM 2040 O O . GLU A 1 257 ? 23.400 -12.328 0.130 1.00 94.94 257 GLU A O 1
ATOM 2045 N N . ARG A 1 258 ? 25.451 -11.866 -0.645 1.00 94.25 258 ARG A N 1
ATOM 2046 C CA . ARG A 1 258 ? 25.553 -10.570 0.050 1.00 94.25 258 ARG A CA 1
ATOM 2047 C C . ARG A 1 258 ? 24.451 -9.608 -0.398 1.00 94.25 258 ARG A C 1
ATOM 2049 O O . ARG A 1 258 ? 23.833 -8.972 0.445 1.00 94.25 258 ARG A O 1
ATOM 2056 N N . VAL A 1 259 ? 24.202 -9.503 -1.702 1.00 94.38 259 VAL A N 1
ATOM 2057 C CA . VAL A 1 259 ? 23.183 -8.604 -2.266 1.00 94.38 259 VAL A CA 1
ATOM 2058 C C . VAL A 1 259 ? 21.781 -9.075 -1.883 1.00 94.38 259 VAL A C 1
ATOM 2060 O O . VAL A 1 259 ? 20.943 -8.248 -1.543 1.00 94.38 259 VAL A O 1
ATOM 2063 N N . GLU A 1 260 ? 21.537 -10.384 -1.849 1.00 94.12 260 GLU A N 1
ATOM 2064 C CA . GLU A 1 260 ? 20.252 -10.946 -1.420 1.00 94.12 260 GLU A CA 1
ATOM 2065 C C . GLU A 1 260 ? 19.928 -10.597 0.044 1.00 94.12 260 GLU A C 1
ATOM 2067 O O . GLU A 1 260 ? 18.834 -10.112 0.341 1.00 94.12 260 GLU A O 1
ATOM 2072 N N . LYS A 1 261 ? 20.910 -10.712 0.952 1.00 92.62 261 LYS A N 1
ATOM 2073 C CA . LYS A 1 261 ? 20.765 -10.273 2.355 1.00 92.62 261 LYS A CA 1
ATOM 2074 C C . LYS A 1 261 ? 20.498 -8.773 2.472 1.00 92.62 261 LYS A C 1
ATOM 2076 O O . LYS A 1 261 ? 19.677 -8.354 3.291 1.00 92.62 261 LYS A O 1
ATOM 2081 N N . LEU A 1 262 ? 21.169 -7.965 1.650 1.00 92.94 262 LEU A N 1
ATOM 2082 C CA . LEU A 1 262 ? 20.958 -6.521 1.618 1.00 92.94 262 LEU A CA 1
ATOM 2083 C C . LEU A 1 262 ? 19.553 -6.168 1.115 1.00 92.94 262 LEU A C 1
ATOM 2085 O O . LEU A 1 262 ? 18.902 -5.328 1.724 1.00 92.94 262 LEU A O 1
ATOM 2089 N N . LEU A 1 263 ? 19.048 -6.823 0.066 1.00 90.50 263 LEU A N 1
ATOM 2090 C CA . LEU A 1 263 ? 17.692 -6.608 -0.463 1.00 90.50 263 LEU A CA 1
ATOM 2091 C C . LEU A 1 263 ? 16.595 -6.879 0.579 1.00 90.50 263 LEU A C 1
ATOM 2093 O O . LEU A 1 263 ? 15.594 -6.161 0.633 1.00 90.50 263 LEU A O 1
ATOM 2097 N N . GLN A 1 264 ? 16.792 -7.877 1.442 1.00 85.06 264 GLN A N 1
ATOM 2098 C CA . GLN A 1 264 ? 15.835 -8.220 2.498 1.00 85.06 264 GLN A CA 1
ATOM 2099 C C . GLN A 1 264 ? 15.781 -7.176 3.626 1.00 85.06 264 GLN A C 1
ATOM 2101 O O . GLN A 1 264 ? 14.719 -6.952 4.214 1.00 85.06 264 GLN A O 1
ATOM 2106 N N . ASN A 1 265 ? 16.900 -6.504 3.916 1.00 80.88 265 ASN A N 1
ATOM 2107 C CA . ASN A 1 265 ? 17.058 -5.730 5.151 1.00 80.88 265 ASN A CA 1
ATOM 2108 C C . ASN A 1 265 ? 17.353 -4.244 4.921 1.00 80.88 265 ASN A C 1
ATOM 2110 O O . ASN A 1 265 ? 16.695 -3.392 5.516 1.00 80.88 265 ASN A O 1
ATOM 2114 N N . GLU A 1 266 ? 18.305 -3.922 4.048 1.00 83.25 266 GLU A N 1
ATOM 2115 C CA . GLU A 1 266 ? 18.953 -2.608 4.011 1.00 83.25 266 GLU A CA 1
ATOM 2116 C C . GLU A 1 266 ? 18.707 -1.836 2.711 1.00 83.25 266 GLU A C 1
ATOM 2118 O O . GLU A 1 266 ? 18.472 -0.627 2.778 1.00 83.25 266 GLU A O 1
ATOM 2123 N N . LEU A 1 267 ? 18.700 -2.521 1.561 1.00 85.31 267 LEU A N 1
ATOM 2124 C CA . LEU A 1 267 ? 18.420 -1.980 0.224 1.00 85.31 267 LEU A CA 1
ATOM 2125 C C . LEU A 1 267 ? 16.911 -1.956 -0.052 1.00 85.31 267 LEU A C 1
ATOM 2127 O O . LEU A 1 267 ? 16.410 -2.621 -0.958 1.00 85.31 267 LEU A O 1
ATOM 2131 N N . LYS A 1 268 ? 16.174 -1.190 0.760 1.00 80.38 268 LYS A N 1
ATOM 2132 C CA . LYS A 1 268 ? 14.725 -0.986 0.614 1.00 80.38 268 LYS A CA 1
ATOM 2133 C C . LYS A 1 268 ? 14.421 0.387 0.017 1.00 80.38 268 LYS A C 1
ATOM 2135 O O . LYS A 1 268 ? 14.996 1.381 0.448 1.00 80.38 268 LYS A O 1
ATOM 2140 N N . GLY A 1 269 ? 13.470 0.458 -0.911 1.00 78.25 269 GLY A N 1
ATOM 2141 C CA . GLY A 1 269 ? 12.990 1.722 -1.475 1.00 78.25 269 GLY A CA 1
ATOM 2142 C C . GLY A 1 269 ? 13.323 1.894 -2.960 1.00 78.25 269 GLY A C 1
ATOM 2143 O O . GLY A 1 269 ? 13.575 0.903 -3.642 1.00 78.25 269 GLY A O 1
ATOM 2144 N N . PRO A 1 270 ? 13.294 3.134 -3.484 1.00 87.25 270 PRO A N 1
ATOM 2145 C CA . PRO A 1 270 ? 13.286 3.409 -4.918 1.00 87.25 270 PRO A CA 1
ATOM 2146 C C . PRO A 1 270 ? 14.682 3.283 -5.552 1.00 87.25 270 PRO A C 1
ATOM 2148 O O . PRO A 1 270 ? 15.263 4.260 -6.035 1.00 87.25 270 PRO A O 1
ATOM 2151 N N . ILE A 1 271 ? 15.186 2.052 -5.609 1.00 91.56 271 ILE A N 1
ATOM 2152 C CA . ILE A 1 271 ? 16.442 1.679 -6.252 1.00 91.56 271 ILE A CA 1
ATOM 2153 C C . ILE A 1 271 ? 16.211 0.668 -7.381 1.00 91.56 271 ILE A C 1
ATOM 2155 O O . ILE A 1 271 ? 15.388 -0.238 -7.272 1.00 91.56 271 ILE A O 1
ATOM 2159 N N . SER A 1 272 ? 16.944 0.828 -8.480 1.00 95.75 272 SER A N 1
ATOM 2160 C CA . SER A 1 272 ? 17.057 -0.158 -9.552 1.00 95.75 272 SER A CA 1
ATOM 2161 C C . SER A 1 272 ? 18.468 -0.734 -9.560 1.00 95.75 272 SER A C 1
ATOM 2163 O O . SER A 1 272 ? 19.445 0.013 -9.491 1.00 95.75 272 SER A O 1
ATOM 2165 N N . ILE A 1 273 ? 18.575 -2.054 -9.668 1.00 97.19 273 ILE A N 1
ATOM 2166 C CA . ILE A 1 273 ? 19.847 -2.775 -9.601 1.00 97.19 273 ILE A CA 1
ATOM 2167 C C . ILE A 1 273 ? 20.092 -3.475 -10.934 1.00 97.19 273 ILE A C 1
ATOM 2169 O O . ILE A 1 273 ? 19.222 -4.190 -11.430 1.00 97.19 273 ILE A O 1
ATOM 2173 N N . ILE A 1 274 ? 21.266 -3.255 -11.523 1.00 98.50 274 ILE A N 1
ATOM 2174 C CA . ILE A 1 274 ? 21.715 -3.946 -12.734 1.00 98.50 274 ILE A CA 1
ATOM 2175 C C . ILE A 1 274 ? 22.584 -5.136 -12.328 1.00 98.50 274 ILE A C 1
ATOM 2177 O O . ILE A 1 274 ? 23.551 -4.984 -11.581 1.00 98.50 274 ILE A O 1
ATOM 2181 N N . LEU A 1 275 ? 22.218 -6.319 -12.819 1.00 98.44 275 LEU A N 1
ATOM 2182 C CA . LEU A 1 275 ? 22.873 -7.597 -12.536 1.00 98.44 275 LEU A CA 1
ATOM 2183 C C . LEU A 1 275 ? 22.991 -8.438 -13.818 1.00 98.44 275 LEU A C 1
ATOM 2185 O O . LEU A 1 275 ? 22.250 -8.182 -14.775 1.00 98.44 275 LEU A O 1
ATOM 2189 N N . PRO A 1 276 ? 23.886 -9.445 -13.868 1.00 98.44 276 PRO A N 1
ATOM 2190 C CA . PRO A 1 276 ? 23.890 -10.431 -14.947 1.00 98.44 276 PRO A CA 1
ATOM 2191 C C . PRO A 1 276 ? 22.522 -11.114 -15.045 1.00 98.44 276 PRO A C 1
ATOM 2193 O O . PRO A 1 276 ? 21.959 -11.530 -14.031 1.00 98.44 276 PRO A O 1
ATOM 2196 N N . LYS A 1 277 ? 21.954 -11.180 -16.251 1.00 98.12 277 LYS A N 1
ATOM 2197 C CA . LYS A 1 277 ? 20.603 -11.715 -16.453 1.00 98.12 277 LYS A CA 1
ATOM 2198 C C . LYS A 1 277 ? 20.621 -13.235 -16.585 1.00 98.12 277 LYS A C 1
ATOM 2200 O O . LYS A 1 277 ? 21.547 -13.797 -17.162 1.00 98.12 277 LYS A O 1
ATOM 2205 N N . LYS A 1 278 ? 19.533 -13.874 -16.165 1.00 98.00 278 LYS A N 1
ATOM 2206 C CA . LYS A 1 278 ? 19.231 -15.268 -16.500 1.00 98.00 278 LYS A CA 1
ATOM 2207 C C . LYS A 1 278 ? 18.557 -15.328 -17.868 1.00 98.00 278 LYS A C 1
ATOM 2209 O O . LYS A 1 278 ? 17.406 -14.908 -18.016 1.00 98.00 278 LYS A O 1
ATOM 2214 N N . GLU A 1 279 ? 19.293 -15.768 -18.887 1.00 94.38 279 GLU A N 1
ATOM 2215 C CA . GLU A 1 279 ? 18.867 -15.707 -20.296 1.00 94.38 279 GLU A CA 1
ATOM 2216 C C . GLU A 1 279 ? 17.564 -16.470 -20.562 1.00 94.38 279 GLU A C 1
ATOM 2218 O O . GLU A 1 279 ? 16.747 -16.045 -21.374 1.00 94.38 279 GLU A O 1
ATOM 2223 N N . GLU A 1 280 ? 17.323 -17.551 -19.825 1.00 94.94 280 GLU A N 1
ATOM 2224 C CA . GLU A 1 280 ? 16.124 -18.378 -19.921 1.00 94.94 280 GLU A CA 1
ATOM 2225 C C . GLU A 1 280 ? 14.869 -17.722 -19.319 1.00 94.94 280 GLU A C 1
ATOM 2227 O O . GLU A 1 280 ? 13.753 -18.189 -19.552 1.00 94.94 280 GLU A O 1
ATOM 2232 N N . ARG A 1 281 ? 15.034 -16.638 -18.549 1.00 95.94 281 ARG A N 1
ATOM 2233 C CA . ARG A 1 281 ? 13.946 -15.923 -17.857 1.00 95.94 281 ARG A CA 1
ATOM 2234 C C . ARG A 1 281 ? 13.715 -14.516 -18.397 1.00 95.94 281 ARG A C 1
ATOM 2236 O O . ARG A 1 281 ? 12.600 -14.011 -18.286 1.00 95.94 281 ARG A O 1
ATOM 2243 N N . VAL A 1 282 ? 14.738 -13.882 -18.975 1.00 97.19 282 VAL A N 1
ATOM 2244 C CA . VAL A 1 282 ? 14.693 -12.480 -19.413 1.00 97.19 282 VAL A CA 1
ATOM 2245 C C . VAL A 1 282 ? 14.884 -12.359 -20.932 1.00 97.19 282 VAL A C 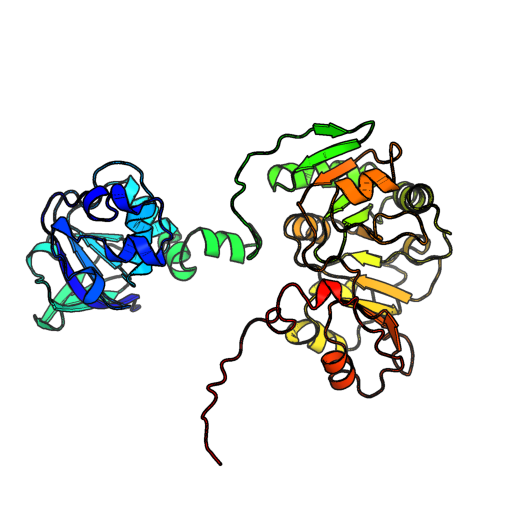1
ATOM 2247 O O . VAL A 1 282 ? 16.016 -12.473 -21.419 1.00 97.19 282 VAL A O 1
ATOM 2250 N N . PRO A 1 283 ? 13.816 -12.045 -21.692 1.00 96.69 283 PRO A N 1
ATOM 2251 C CA . PRO A 1 283 ? 13.901 -11.921 -23.143 1.00 96.69 283 PRO A CA 1
ATOM 2252 C C . PRO A 1 283 ? 14.853 -10.810 -23.611 1.00 96.69 283 PRO A C 1
ATOM 2254 O O . PRO A 1 283 ? 14.893 -9.720 -23.037 1.00 96.69 283 PRO A O 1
ATOM 2257 N N . ASP A 1 284 ? 15.570 -11.045 -24.714 1.00 96.62 284 ASP A N 1
ATOM 2258 C CA . ASP A 1 284 ? 16.541 -10.087 -25.273 1.00 96.62 284 ASP A CA 1
ATOM 2259 C C . ASP A 1 284 ? 15.929 -8.740 -25.663 1.00 96.62 284 ASP A C 1
ATOM 2261 O O . ASP A 1 284 ? 16.580 -7.709 -25.511 1.00 96.62 284 ASP A O 1
ATOM 2265 N N . TYR A 1 285 ? 14.673 -8.715 -26.114 1.00 95.56 285 TYR A N 1
ATOM 2266 C CA . TYR A 1 285 ? 13.986 -7.467 -26.464 1.00 95.56 285 TYR A CA 1
ATOM 2267 C C . TYR A 1 285 ? 13.668 -6.582 -25.249 1.00 95.56 285 TYR A C 1
ATOM 2269 O O . TYR A 1 285 ? 13.347 -5.412 -25.426 1.00 95.56 285 TYR A O 1
ATOM 2277 N N . VAL A 1 286 ? 13.763 -7.104 -24.019 1.00 97.06 286 VAL A N 1
ATOM 2278 C CA . VAL A 1 286 ? 13.667 -6.294 -22.793 1.00 97.06 286 VAL A CA 1
ATOM 2279 C C . VAL A 1 286 ? 15.013 -5.641 -22.480 1.00 97.06 286 VAL A C 1
ATOM 2281 O O . VAL A 1 286 ? 15.065 -4.470 -22.104 1.00 97.06 286 VAL A O 1
ATOM 2284 N N . THR A 1 287 ? 16.113 -6.379 -22.655 1.00 97.19 287 THR A N 1
ATOM 2285 C CA . THR A 1 287 ? 17.471 -5.923 -22.306 1.00 97.19 287 THR A CA 1
ATOM 2286 C C . THR A 1 287 ? 18.246 -5.351 -23.487 1.00 97.19 287 THR A C 1
ATOM 2288 O O . THR A 1 287 ? 19.440 -5.098 -23.357 1.00 97.19 287 THR A O 1
ATOM 2291 N N . SER A 1 288 ? 17.607 -5.158 -24.643 1.00 94.81 288 SER A N 1
ATOM 2292 C CA . SER A 1 288 ? 18.270 -4.720 -25.880 1.00 94.81 288 SER A CA 1
ATOM 2293 C C . SER A 1 288 ? 19.461 -5.616 -26.270 1.00 94.81 288 SER A C 1
ATOM 2295 O O . SER A 1 288 ? 20.480 -5.132 -26.757 1.00 94.81 288 SER A O 1
ATOM 2297 N N . GLY A 1 289 ? 19.361 -6.925 -26.002 1.00 95.12 289 GLY A N 1
ATOM 2298 C CA . GLY A 1 289 ? 20.420 -7.915 -26.242 1.00 95.12 289 GLY A CA 1
ATOM 2299 C C . GLY A 1 289 ? 21.582 -7.895 -25.238 1.00 95.12 289 GLY A C 1
ATOM 2300 O O . GLY A 1 289 ? 22.523 -8.678 -25.370 1.00 95.12 289 GLY A O 1
ATOM 2301 N N . LEU A 1 290 ? 21.541 -7.033 -24.216 1.00 96.62 290 LEU A N 1
ATOM 2302 C CA . LEU A 1 290 ? 22.561 -7.009 -23.167 1.00 96.62 290 LEU A CA 1
ATOM 2303 C C . LEU A 1 290 ? 22.504 -8.281 -22.313 1.00 96.62 290 LEU A C 1
ATOM 2305 O O . LEU A 1 290 ? 21.430 -8.838 -22.070 1.00 96.62 290 LEU A O 1
ATOM 2309 N N . LYS A 1 291 ? 23.671 -8.689 -21.798 1.00 97.62 291 LYS A N 1
ATOM 2310 C CA . LYS A 1 291 ? 23.838 -9.795 -20.834 1.00 97.62 291 LYS A CA 1
ATOM 2311 C C . LYS A 1 291 ? 23.455 -9.418 -19.399 1.00 97.62 291 LYS A C 1
ATOM 2313 O O . LYS A 1 291 ? 23.575 -10.232 -18.489 1.00 97.62 291 LYS A O 1
ATOM 2318 N N . THR A 1 292 ? 22.991 -8.193 -19.189 1.00 98.44 292 THR A N 1
ATOM 2319 C CA . THR A 1 292 ? 22.550 -7.677 -17.896 1.00 98.44 292 THR A CA 1
ATOM 2320 C C . THR A 1 292 ? 21.083 -7.271 -17.955 1.00 98.44 292 THR A C 1
ATOM 2322 O O . THR A 1 292 ? 20.546 -6.967 -19.022 1.00 98.44 292 THR A O 1
ATOM 2325 N N . VAL A 1 293 ? 20.424 -7.281 -16.800 1.00 98.44 293 VAL A N 1
ATOM 2326 C CA . VAL A 1 293 ? 19.044 -6.828 -16.617 1.00 98.44 293 VAL A CA 1
ATOM 2327 C C . VAL A 1 293 ? 19.004 -5.791 -15.502 1.00 98.44 293 VAL A C 1
ATOM 2329 O O . VAL A 1 293 ? 19.656 -5.954 -14.473 1.00 98.44 293 VAL A O 1
ATOM 2332 N N . SER A 1 294 ? 18.244 -4.715 -15.712 1.00 98.31 294 SER A N 1
ATOM 2333 C CA . SER A 1 294 ? 17.889 -3.775 -14.649 1.00 98.31 294 SER A CA 1
ATOM 2334 C C . SER A 1 294 ? 16.604 -4.257 -13.983 1.00 98.31 294 SER A C 1
ATOM 2336 O O . SER A 1 294 ? 15.595 -4.430 -14.666 1.00 98.31 294 SER A O 1
ATOM 2338 N N . LEU A 1 295 ? 16.642 -4.461 -12.670 1.00 97.88 295 LEU A N 1
ATOM 2339 C CA . LEU A 1 295 ? 15.509 -4.883 -11.850 1.00 97.88 295 LEU A CA 1
ATOM 2340 C C . LEU A 1 295 ? 15.120 -3.754 -10.900 1.00 97.88 295 LEU A C 1
ATOM 2342 O O . LEU A 1 295 ? 15.991 -3.133 -10.288 1.00 97.88 295 LEU A O 1
ATOM 2346 N N . ALA A 1 296 ? 13.825 -3.482 -10.775 1.00 95.50 296 ALA A N 1
ATOM 2347 C CA . ALA A 1 296 ? 13.298 -2.505 -9.832 1.00 95.50 296 ALA A CA 1
ATOM 2348 C C . ALA A 1 296 ? 12.057 -3.039 -9.120 1.00 95.50 296 ALA A C 1
ATOM 2350 O O . ALA A 1 296 ? 11.248 -3.755 -9.706 1.00 95.50 296 ALA A O 1
ATOM 2351 N N . ASP A 1 297 ? 11.917 -2.623 -7.869 1.00 91.38 297 ASP A N 1
ATOM 2352 C CA . ASP A 1 297 ? 10.771 -2.887 -7.007 1.00 91.38 297 ASP A CA 1
ATOM 2353 C C . ASP A 1 297 ? 10.103 -1.551 -6.629 1.00 91.38 297 ASP A C 1
ATOM 2355 O O . ASP A 1 297 ? 10.709 -0.484 -6.760 1.00 91.38 297 ASP A O 1
ATOM 2359 N N . GLY A 1 298 ? 8.860 -1.588 -6.155 1.00 87.00 298 GLY A N 1
ATOM 2360 C CA . GLY A 1 298 ? 8.149 -0.406 -5.673 1.00 87.00 298 GLY A CA 1
ATOM 2361 C C . GLY A 1 298 ? 6.974 -0.745 -4.765 1.00 87.00 298 GLY A C 1
ATOM 2362 O O . GLY A 1 298 ? 6.419 -1.833 -4.821 1.00 87.00 298 GLY A O 1
ATOM 2363 N N . GLU A 1 299 ? 6.581 0.218 -3.940 1.00 84.38 299 GLU A N 1
ATOM 2364 C CA . GLU A 1 299 ? 5.545 0.126 -2.906 1.00 84.38 299 GLU A CA 1
ATOM 2365 C C . GLU A 1 299 ? 4.201 0.741 -3.339 1.00 84.38 299 GLU A C 1
ATOM 2367 O O . GLU A 1 299 ? 3.263 0.841 -2.538 1.00 84.38 299 GLU A O 1
ATOM 2372 N N . ASN A 1 300 ? 4.077 1.166 -4.602 1.00 87.56 300 ASN A N 1
ATOM 2373 C CA . ASN A 1 300 ? 2.818 1.683 -5.125 1.00 87.56 300 ASN A CA 1
ATOM 2374 C C . ASN A 1 300 ? 1.769 0.564 -5.097 1.00 87.56 300 ASN A C 1
ATOM 2376 O O . ASN A 1 300 ? 1.917 -0.436 -5.793 1.00 87.56 300 ASN A O 1
ATOM 2380 N N . ALA A 1 301 ? 0.701 0.758 -4.318 1.00 82.38 301 ALA A N 1
ATOM 2381 C CA . ALA A 1 301 ? -0.295 -0.276 -4.025 1.00 82.38 301 ALA A CA 1
ATOM 2382 C C . ALA A 1 301 ? -0.860 -0.944 -5.284 1.00 82.38 301 ALA A C 1
ATOM 2384 O O . ALA A 1 301 ? -0.945 -2.164 -5.366 1.00 82.38 301 ALA A O 1
ATOM 2385 N N . PHE A 1 302 ? -1.224 -0.132 -6.276 1.00 89.44 302 PHE A N 1
ATOM 2386 C CA . PHE A 1 302 ? -1.846 -0.611 -7.501 1.00 89.44 302 PHE A CA 1
ATOM 2387 C C . PHE A 1 302 ? -0.849 -1.392 -8.364 1.00 89.44 302 PHE A C 1
ATOM 2389 O O . PHE A 1 302 ? -1.154 -2.483 -8.840 1.00 89.44 302 PHE A O 1
ATOM 2396 N N . MET A 1 303 ? 0.374 -0.873 -8.515 1.00 93.38 303 MET A N 1
ATOM 2397 C CA . MET A 1 303 ? 1.419 -1.555 -9.282 1.00 93.38 303 MET A CA 1
ATOM 2398 C C . MET A 1 303 ? 1.948 -2.812 -8.593 1.00 93.38 303 MET A C 1
ATOM 2400 O O . MET A 1 303 ? 2.237 -3.778 -9.296 1.00 93.38 303 MET A O 1
ATOM 2404 N N . ARG A 1 304 ? 2.006 -2.842 -7.251 1.00 91.50 304 ARG A N 1
ATOM 2405 C CA . ARG A 1 304 ? 2.296 -4.047 -6.452 1.00 91.50 304 ARG A CA 1
ATOM 2406 C C . ARG A 1 304 ? 1.391 -5.198 -6.891 1.00 91.50 304 ARG A C 1
ATOM 2408 O O . ARG A 1 304 ? 1.894 -6.251 -7.268 1.00 91.50 304 ARG A O 1
ATOM 2415 N N . ARG A 1 305 ? 0.075 -4.960 -6.982 1.00 92.31 305 ARG A N 1
ATOM 2416 C CA . ARG A 1 305 ? -0.881 -5.986 -7.432 1.00 92.31 305 ARG A CA 1
ATOM 2417 C C . ARG A 1 305 ? -0.628 -6.496 -8.841 1.00 92.31 305 ARG A C 1
ATOM 2419 O O . ARG A 1 305 ? -0.847 -7.674 -9.110 1.00 92.31 305 ARG A O 1
ATOM 2426 N N . ILE A 1 306 ? -0.198 -5.618 -9.743 1.00 95.06 306 ILE A N 1
ATOM 2427 C CA . ILE A 1 306 ? 0.101 -5.995 -11.127 1.00 95.06 306 ILE A CA 1
ATOM 2428 C C . ILE A 1 306 ? 1.375 -6.843 -11.176 1.00 95.06 306 ILE A C 1
ATOM 2430 O O . ILE A 1 306 ? 1.347 -7.948 -11.712 1.00 95.06 306 ILE A O 1
ATOM 2434 N N . MET A 1 307 ? 2.477 -6.365 -10.593 1.00 93.56 307 MET A N 1
ATOM 2435 C CA . MET A 1 307 ? 3.784 -7.032 -10.692 1.00 93.56 307 MET A CA 1
ATOM 2436 C C . MET A 1 307 ? 3.893 -8.318 -9.854 1.00 93.56 307 MET A C 1
ATOM 2438 O O . MET A 1 307 ? 4.740 -9.165 -10.126 1.00 93.56 307 MET A O 1
ATOM 2442 N N . GLU A 1 308 ? 3.029 -8.495 -8.849 1.00 91.69 308 GLU A N 1
ATOM 2443 C CA . GLU A 1 308 ? 2.868 -9.770 -8.133 1.00 91.69 308 GLU A CA 1
ATOM 2444 C C . GLU A 1 308 ? 2.234 -10.856 -9.017 1.00 91.69 308 GLU A C 1
ATOM 2446 O O . GLU A 1 308 ? 2.457 -12.045 -8.786 1.00 91.69 308 GLU A O 1
ATOM 2451 N N . ARG A 1 309 ? 1.457 -10.468 -10.037 1.00 93.81 309 ARG A N 1
ATOM 2452 C CA . ARG A 1 309 ? 0.638 -11.384 -10.847 1.00 93.81 309 ARG A CA 1
ATOM 2453 C C . ARG A 1 309 ? 1.175 -11.625 -12.249 1.00 93.81 309 ARG A C 1
ATOM 2455 O O . ARG A 1 309 ? 0.978 -12.713 -12.783 1.00 93.81 309 ARG A O 1
ATOM 2462 N N . ILE A 1 310 ? 1.823 -10.629 -12.846 1.00 95.31 310 ILE A N 1
ATOM 2463 C CA . ILE A 1 310 ? 2.395 -10.721 -14.189 1.00 95.31 310 ILE A CA 1
ATOM 2464 C C . ILE A 1 310 ? 3.787 -10.101 -14.243 1.00 95.31 310 ILE A C 1
ATOM 2466 O O . ILE A 1 310 ? 4.088 -9.127 -13.557 1.00 95.31 310 ILE A O 1
ATOM 2470 N N . GLU A 1 311 ? 4.637 -10.639 -15.112 1.00 94.81 311 GLU A N 1
ATOM 2471 C CA . GLU A 1 311 ? 5.953 -10.075 -15.372 1.00 94.81 311 GLU A CA 1
ATOM 2472 C C . GLU A 1 311 ? 5.856 -8.879 -16.327 1.00 94.81 311 GLU A C 1
ATOM 2474 O O . GLU A 1 311 ? 5.392 -8.996 -17.470 1.00 94.81 311 GLU A O 1
ATOM 2479 N N . ILE A 1 312 ? 6.326 -7.718 -15.870 1.00 97.88 312 ILE A N 1
ATOM 2480 C CA . ILE A 1 312 ? 6.263 -6.464 -16.621 1.00 97.88 312 ILE A CA 1
ATOM 2481 C C . ILE A 1 312 ? 7.639 -5.802 -16.718 1.00 97.88 312 ILE A C 1
ATOM 2483 O O . ILE A 1 312 ? 8.494 -5.934 -15.843 1.00 97.88 312 ILE A O 1
ATOM 2487 N N . CYS A 1 313 ? 7.849 -5.053 -17.794 1.00 98.06 313 CYS A N 1
ATOM 2488 C CA . CYS A 1 313 ? 8.991 -4.160 -17.948 1.00 98.06 313 CYS A CA 1
ATOM 2489 C C . CYS A 1 313 ? 8.518 -2.739 -18.238 1.00 98.06 313 CYS A C 1
ATOM 2491 O O . CYS A 1 313 ? 7.416 -2.542 -18.757 1.00 98.06 313 CYS A O 1
ATOM 2493 N N . GLY A 1 314 ? 9.355 -1.745 -17.950 1.00 97.06 314 GLY A N 1
ATOM 2494 C CA . GLY A 1 314 ? 8.993 -0.363 -18.199 1.00 97.06 314 GLY A CA 1
ATOM 2495 C C . GLY A 1 314 ? 10.125 0.651 -18.146 1.00 97.06 314 GLY A C 1
ATOM 2496 O O . GLY A 1 314 ? 11.305 0.344 -17.981 1.00 97.06 314 GLY A O 1
ATOM 2497 N N . THR A 1 315 ? 9.719 1.899 -18.337 1.00 96.44 315 THR A N 1
ATOM 2498 C CA . THR A 1 315 ? 10.543 3.113 -18.316 1.00 96.44 315 THR A CA 1
ATOM 2499 C C . THR A 1 315 ? 9.652 4.290 -17.919 1.00 96.44 315 THR A C 1
ATOM 2501 O O . THR A 1 315 ? 8.433 4.191 -17.974 1.00 96.44 315 THR A O 1
ATOM 2504 N N . SER A 1 316 ? 10.226 5.441 -17.574 1.00 95.19 316 SER A N 1
ATOM 2505 C CA . SER A 1 316 ? 9.449 6.656 -17.304 1.00 95.19 316 SER A CA 1
ATOM 2506 C C . SER A 1 316 ? 8.596 7.118 -18.501 1.00 95.19 316 SER A C 1
ATOM 2508 O O . SER A 1 316 ? 9.040 7.049 -19.656 1.00 95.19 316 SER A O 1
ATOM 2510 N N . ALA A 1 317 ? 7.404 7.643 -18.210 1.00 95.19 317 ALA A N 1
ATOM 2511 C CA . ALA A 1 317 ? 6.373 8.052 -19.168 1.00 95.19 317 ALA A CA 1
ATOM 2512 C C . ALA A 1 317 ? 6.579 9.464 -19.750 1.00 95.19 317 ALA A C 1
ATOM 2514 O O . ALA A 1 317 ? 5.705 10.320 -19.694 1.00 95.19 317 ALA A O 1
ATOM 2515 N N . ASN A 1 318 ? 7.754 9.715 -20.318 1.00 93.56 318 ASN A N 1
ATOM 2516 C CA . ASN A 1 318 ? 8.114 10.977 -20.978 1.00 93.56 318 ASN A CA 1
ATOM 2517 C C . ASN A 1 318 ? 8.695 10.723 -22.362 1.00 93.56 318 ASN A C 1
ATOM 2519 O O . ASN A 1 318 ? 9.358 9.706 -22.541 1.00 93.56 318 ASN A O 1
ATOM 2523 N N . ILE A 1 319 ? 8.590 11.676 -23.287 1.00 91.88 319 ILE A N 1
ATOM 2524 C CA . ILE A 1 319 ? 9.396 11.640 -24.518 1.00 91.88 319 ILE A CA 1
ATOM 2525 C C . ILE A 1 319 ? 10.886 11.593 -24.138 1.00 91.88 319 ILE A C 1
ATOM 2527 O O . ILE A 1 319 ? 11.309 12.235 -23.173 1.00 91.88 319 ILE A O 1
ATOM 2531 N N . SER A 1 320 ? 11.687 10.800 -24.852 1.00 88.00 320 SER A N 1
ATOM 2532 C CA . SER A 1 320 ? 13.125 10.663 -24.596 1.00 88.00 320 SER A CA 1
ATOM 2533 C C . SER A 1 320 ? 13.820 12.032 -24.546 1.00 88.00 320 SER A C 1
ATOM 2535 O O . SER A 1 320 ? 13.618 12.864 -25.425 1.00 88.00 320 SER A O 1
ATOM 2537 N N . GLY A 1 321 ? 14.610 12.276 -23.496 1.00 85.38 321 GLY A N 1
ATOM 2538 C CA . GLY A 1 321 ? 15.271 13.564 -23.232 1.00 85.38 321 GLY A CA 1
ATOM 2539 C C . GLY A 1 321 ? 14.450 14.575 -22.416 1.00 85.38 321 GLY A C 1
ATOM 2540 O O . GLY A 1 321 ? 15.030 15.482 -21.832 1.00 85.38 321 GLY A O 1
ATOM 2541 N N . MET A 1 322 ? 13.128 14.407 -22.306 1.00 89.00 322 MET A N 1
ATOM 2542 C CA . MET A 1 322 ? 12.273 15.276 -21.483 1.00 89.00 322 MET A CA 1
ATOM 2543 C C . MET A 1 322 ? 12.248 14.841 -20.004 1.00 89.00 322 MET A C 1
ATOM 2545 O O . MET A 1 322 ? 12.493 13.665 -19.706 1.00 89.00 322 MET A O 1
ATOM 2549 N N . PRO A 1 323 ? 11.891 15.738 -19.063 1.00 88.75 323 PRO A N 1
ATOM 2550 C CA . PRO A 1 323 ? 11.708 15.377 -17.660 1.00 88.75 323 PRO A CA 1
ATOM 2551 C C . PRO A 1 323 ? 10.607 14.314 -17.463 1.00 88.75 323 PRO A C 1
ATOM 2553 O O . PRO A 1 323 ? 9.506 14.461 -18.010 1.00 88.75 323 PRO A O 1
ATOM 2556 N N . PRO A 1 324 ? 10.861 13.256 -16.671 1.00 91.94 324 PRO A N 1
ATOM 2557 C CA . PRO A 1 324 ? 9.837 12.295 -16.267 1.00 91.94 324 PRO A CA 1
ATOM 2558 C C . PRO A 1 324 ? 8.658 12.966 -15.539 1.00 91.94 324 PRO A C 1
ATOM 2560 O O . PRO A 1 324 ? 8.888 13.729 -14.601 1.00 91.94 324 PRO A O 1
ATOM 2563 N N . PRO A 1 325 ? 7.398 12.684 -15.907 1.00 91.88 325 PRO A N 1
ATOM 2564 C CA . PRO A 1 325 ? 6.245 13.237 -15.209 1.00 91.88 325 PRO A CA 1
ATOM 2565 C C . PRO A 1 325 ? 6.007 12.538 -13.869 1.00 91.88 325 PRO A C 1
ATOM 2567 O O . PRO A 1 325 ? 6.135 11.322 -13.744 1.00 91.88 325 PRO A O 1
ATOM 2570 N N . SER A 1 326 ? 5.574 13.307 -12.874 1.00 89.25 326 SER A N 1
ATOM 2571 C CA . SER A 1 326 ? 5.118 12.793 -11.576 1.00 89.25 326 SER A CA 1
ATOM 2572 C C . SER A 1 326 ? 3.594 12.710 -11.460 1.00 89.25 326 SER A C 1
ATOM 2574 O O . SER A 1 326 ? 3.088 12.302 -10.423 1.00 89.25 326 SER A O 1
ATOM 2576 N N . THR A 1 327 ? 2.849 13.086 -12.502 1.00 88.75 327 THR A N 1
ATOM 2577 C CA . THR A 1 327 ? 1.380 13.026 -12.551 1.00 88.75 327 THR A CA 1
ATOM 2578 C C . THR A 1 327 ? 0.915 12.481 -13.897 1.00 88.75 327 THR A C 1
ATOM 2580 O O . THR A 1 327 ? 1.605 12.653 -14.907 1.00 88.75 327 THR A O 1
ATOM 2583 N N . LEU A 1 328 ? -0.290 11.900 -13.939 1.00 92.50 328 LEU A N 1
ATOM 2584 C CA . LEU A 1 328 ? -0.887 11.447 -15.196 1.00 92.50 328 LEU A CA 1
ATOM 2585 C C . LEU A 1 328 ? -1.055 12.601 -16.193 1.00 92.50 328 LEU A C 1
ATOM 2587 O O . LEU A 1 328 ? -0.727 12.455 -17.365 1.00 92.50 328 LEU A O 1
ATOM 2591 N N . SER A 1 329 ? -1.505 13.769 -15.729 1.00 90.81 329 SER A N 1
ATOM 2592 C CA . SER A 1 329 ? -1.635 14.963 -16.577 1.00 90.81 329 SER A CA 1
ATOM 2593 C C . SER A 1 329 ? -0.300 15.350 -17.231 1.00 90.81 329 SER A C 1
ATOM 2595 O O . SER A 1 329 ? -0.248 15.638 -18.427 1.00 90.81 329 SER A O 1
ATOM 2597 N N . GLY A 1 330 ? 0.808 15.267 -16.483 1.00 92.38 330 GLY A N 1
ATOM 2598 C CA . GLY A 1 330 ? 2.148 15.488 -17.025 1.00 92.38 330 GLY A CA 1
ATOM 2599 C C . GLY A 1 330 ? 2.549 14.460 -18.089 1.00 92.38 330 GLY A C 1
ATOM 2600 O O . GLY A 1 330 ? 3.174 14.836 -19.079 1.00 92.38 330 GLY A O 1
ATOM 2601 N N . ALA A 1 331 ? 2.173 13.190 -17.909 1.00 94.50 331 ALA A N 1
ATOM 2602 C CA . ALA A 1 331 ? 2.415 12.135 -18.894 1.00 94.50 331 ALA A CA 1
ATOM 2603 C C . ALA A 1 331 ? 1.588 12.341 -20.167 1.00 94.50 331 ALA A C 1
ATOM 2605 O O . ALA A 1 331 ? 2.151 12.354 -21.260 1.00 94.50 331 ALA A O 1
ATOM 2606 N N . LEU A 1 332 ? 0.284 12.599 -20.035 1.00 93.62 332 LEU A N 1
ATOM 2607 C CA . LEU A 1 332 ? -0.619 12.856 -21.161 1.00 93.62 332 LEU A CA 1
ATOM 2608 C C . LEU A 1 332 ? -0.185 14.078 -21.978 1.00 93.62 332 LEU A C 1
ATOM 2610 O O . LEU A 1 332 ? -0.210 14.037 -23.203 1.00 93.62 332 LEU A O 1
ATOM 2614 N N . LYS A 1 333 ? 0.297 15.144 -21.325 1.00 92.75 333 LYS A N 1
ATOM 2615 C CA . LYS A 1 333 ? 0.816 16.333 -22.020 1.00 92.75 333 LYS A CA 1
ATOM 2616 C C . LYS A 1 333 ? 2.023 16.022 -22.914 1.00 92.75 333 LYS A C 1
ATOM 2618 O O . LYS A 1 333 ? 2.216 16.700 -23.919 1.00 92.75 333 LYS A O 1
ATOM 2623 N N . GLN A 1 334 ? 2.852 15.047 -22.536 1.00 92.31 334 GLN A N 1
ATOM 2624 C CA . GLN A 1 334 ? 4.048 14.683 -23.299 1.00 92.31 334 GLN A CA 1
ATOM 2625 C C . GLN A 1 334 ? 3.780 13.590 -24.334 1.00 92.31 334 GLN A C 1
ATOM 2627 O O . GLN A 1 334 ? 4.272 13.684 -25.451 1.00 92.31 334 GLN A O 1
ATOM 2632 N N . LEU A 1 335 ? 3.045 12.548 -23.954 1.00 90.81 335 LEU A N 1
ATOM 2633 C CA . LEU A 1 335 ? 2.847 11.346 -24.768 1.00 90.81 335 LEU A CA 1
ATOM 2634 C C . LEU A 1 335 ? 1.586 11.418 -25.646 1.00 90.81 335 LEU A C 1
ATOM 2636 O O . LEU A 1 335 ? 1.480 10.675 -26.617 1.00 90.81 335 LEU A O 1
ATOM 2640 N N . GLY A 1 336 ? 0.672 12.348 -25.353 1.00 77.62 336 GLY A N 1
ATOM 2641 C CA . GLY A 1 336 ? -0.444 12.714 -26.222 1.00 77.62 336 GLY A CA 1
ATOM 2642 C C . GLY A 1 336 ? -1.454 11.593 -26.482 1.00 77.62 336 GLY A C 1
ATOM 2643 O O . GLY A 1 336 ? -1.708 10.742 -25.632 1.00 77.62 336 GLY A O 1
ATOM 2644 N N . GLU A 1 337 ? -2.032 11.629 -27.687 1.00 76.44 337 GLU A N 1
ATOM 2645 C CA . GLU A 1 337 ? -3.121 10.764 -28.173 1.00 76.44 337 GLU A CA 1
ATOM 2646 C C . GLU A 1 337 ? -2.693 9.331 -28.533 1.00 76.44 337 GLU A C 1
ATOM 2648 O O . GLU A 1 337 ? -3.540 8.506 -28.872 1.00 76.44 337 GLU A O 1
ATOM 2653 N N . GLU A 1 338 ? -1.394 9.021 -28.489 1.00 83.62 338 GLU A N 1
ATOM 2654 C CA . GLU A 1 338 ? -0.889 7.672 -28.779 1.00 83.62 338 GLU A CA 1
ATOM 2655 C C . GLU A 1 338 ? -1.104 6.706 -27.597 1.00 83.62 338 GLU A C 1
ATOM 2657 O O . GLU A 1 338 ? -1.061 5.485 -27.764 1.00 83.62 338 GLU A O 1
ATOM 2662 N N . LEU A 1 339 ? -1.358 7.236 -26.396 1.00 91.44 339 LEU A N 1
ATOM 2663 C CA . LEU A 1 339 ? -1.707 6.437 -25.226 1.00 91.44 339 LEU A CA 1
ATOM 2664 C C . LEU A 1 339 ? -3.153 5.943 -25.312 1.00 91.44 339 LEU A C 1
ATOM 2666 O O . LEU A 1 339 ? -4.082 6.736 -25.444 1.00 91.44 339 LEU A O 1
ATOM 2670 N N . THR A 1 340 ? -3.359 4.636 -25.149 1.00 94.69 340 THR A N 1
ATOM 2671 C CA . THR A 1 340 ? -4.704 4.028 -25.123 1.00 94.69 340 THR A CA 1
ATOM 2672 C C . THR A 1 340 ? -5.153 3.637 -23.718 1.00 94.69 340 THR A C 1
ATOM 2674 O O . THR A 1 340 ? -6.350 3.636 -23.431 1.00 94.69 340 THR A O 1
ATOM 2677 N N . LEU A 1 341 ? -4.205 3.346 -22.821 1.00 97.88 341 LEU A N 1
ATOM 2678 C CA . LEU A 1 341 ? -4.463 2.840 -21.478 1.00 97.88 341 LEU A CA 1
ATOM 2679 C C . LEU A 1 341 ? -3.664 3.618 -20.435 1.00 97.88 341 LEU A C 1
ATOM 2681 O O . LEU A 1 341 ? -2.432 3.662 -20.480 1.00 97.88 341 LEU A O 1
ATOM 2685 N N . ALA A 1 342 ? -4.362 4.183 -19.455 1.00 97.62 342 ALA A N 1
ATOM 2686 C CA . ALA A 1 342 ? -3.720 4.829 -18.323 1.00 97.62 342 ALA A CA 1
ATOM 2687 C C . ALA A 1 342 ? -4.415 4.535 -16.998 1.00 97.62 342 ALA A C 1
ATOM 2689 O O . ALA A 1 342 ? -5.621 4.291 -16.942 1.00 97.62 342 ALA A O 1
ATOM 2690 N N . VAL A 1 343 ? -3.637 4.617 -15.924 1.00 96.69 343 VAL A N 1
ATOM 2691 C CA . VAL A 1 343 ? -4.136 4.593 -14.553 1.00 96.69 343 VAL A CA 1
ATOM 2692 C C . VAL A 1 343 ? -3.771 5.902 -13.868 1.00 96.69 343 VAL A C 1
ATOM 2694 O O . VAL A 1 343 ? -2.616 6.317 -13.899 1.00 96.69 343 VAL A O 1
ATOM 2697 N N . ASP A 1 344 ? -4.751 6.549 -13.244 1.00 92.69 344 ASP A N 1
ATOM 2698 C CA . ASP A 1 344 ? -4.547 7.719 -12.396 1.00 92.69 344 ASP A CA 1
ATOM 2699 C C . ASP A 1 344 ? -4.460 7.286 -10.930 1.00 92.69 344 ASP A C 1
ATOM 2701 O O . ASP A 1 344 ? -5.450 6.877 -10.319 1.00 92.69 344 ASP A O 1
ATOM 2705 N N . GLY A 1 345 ? -3.250 7.343 -10.380 1.00 87.62 345 GLY A N 1
ATOM 2706 C CA . GLY A 1 345 ? -2.980 7.099 -8.962 1.00 87.62 345 GLY A CA 1
ATOM 2707 C C . GLY A 1 345 ? -2.677 8.370 -8.176 1.00 87.62 345 GLY A C 1
ATOM 2708 O O . GLY A 1 345 ? -2.125 8.275 -7.082 1.00 87.62 345 GLY A O 1
ATOM 2709 N N . GLY A 1 346 ? -2.960 9.551 -8.738 1.00 85.12 346 GLY A N 1
ATOM 2710 C CA . GLY A 1 346 ? -2.501 10.822 -8.185 1.00 85.12 346 GLY A CA 1
ATOM 2711 C C . GLY A 1 346 ? -0.991 11.041 -8.372 1.00 85.12 346 GLY A C 1
ATOM 2712 O O . GLY A 1 346 ? -0.349 10.325 -9.148 1.00 85.12 346 GLY A O 1
ATOM 2713 N N . PRO A 1 347 ? -0.405 12.063 -7.724 1.00 80.81 347 PRO A N 1
ATOM 2714 C CA . PRO A 1 347 ? 1.014 12.376 -7.857 1.00 80.81 347 PRO A CA 1
ATOM 2715 C C . PRO A 1 347 ? 1.932 11.307 -7.247 1.00 80.81 347 PRO A C 1
ATOM 2717 O O . PRO A 1 347 ? 1.712 10.860 -6.123 1.00 80.81 347 PRO A O 1
ATOM 2720 N N . SER A 1 348 ? 3.015 10.969 -7.948 1.00 81.19 348 SER A N 1
ATOM 2721 C CA . SER A 1 348 ? 4.100 10.138 -7.419 1.00 81.19 348 SER A CA 1
ATOM 2722 C C . SER A 1 348 ? 4.758 10.785 -6.198 1.00 81.19 348 SER A C 1
ATOM 2724 O O . SER A 1 348 ? 4.932 12.008 -6.139 1.00 81.19 348 SER A O 1
ATOM 2726 N N . LEU A 1 349 ? 5.167 9.948 -5.242 1.00 78.81 349 LEU A N 1
ATOM 2727 C CA . LEU A 1 349 ? 5.743 10.379 -3.971 1.00 78.81 349 LEU A CA 1
ATOM 2728 C C . LEU A 1 349 ? 7.081 11.103 -4.162 1.00 78.81 349 LEU A C 1
ATOM 2730 O O . LEU A 1 349 ? 7.233 12.230 -3.697 1.00 78.81 349 LEU A O 1
ATOM 2734 N N . TYR A 1 350 ? 8.037 10.462 -4.841 1.00 76.31 350 TYR A N 1
ATOM 2735 C CA . TYR A 1 350 ? 9.410 10.972 -4.926 1.00 76.31 350 TYR A CA 1
ATOM 2736 C C . TYR A 1 350 ? 9.632 11.950 -6.082 1.00 76.31 350 TYR A C 1
ATOM 2738 O O . TYR A 1 350 ? 10.563 12.744 -6.034 1.00 76.31 350 TYR A O 1
ATOM 2746 N N . ARG A 1 351 ? 8.794 11.904 -7.125 1.00 83.25 351 ARG A N 1
ATOM 2747 C CA . ARG A 1 351 ? 8.797 12.800 -8.303 1.00 83.25 351 ARG A CA 1
ATOM 2748 C C . ARG A 1 351 ? 10.058 12.774 -9.178 1.00 83.25 351 ARG A C 1
ATOM 2750 O O . ARG A 1 351 ? 10.081 13.437 -10.210 1.00 83.25 351 ARG A O 1
ATOM 2757 N N . ILE A 1 352 ? 11.059 11.983 -8.815 1.00 86.31 352 ILE A N 1
ATOM 2758 C CA . ILE A 1 352 ? 12.272 11.701 -9.589 1.00 86.31 352 ILE A CA 1
ATOM 2759 C C . ILE A 1 352 ? 12.432 10.192 -9.755 1.00 86.31 352 ILE A C 1
ATOM 2761 O O . ILE A 1 352 ? 11.917 9.420 -8.949 1.00 86.31 352 ILE A O 1
ATOM 2765 N N . GLY A 1 353 ? 13.131 9.767 -10.809 1.00 88.19 353 GLY A N 1
ATOM 2766 C CA . GLY A 1 353 ? 13.354 8.349 -11.100 1.00 88.19 353 GLY A CA 1
ATOM 2767 C C . GLY A 1 353 ? 14.245 7.653 -10.066 1.00 88.19 353 GLY A C 1
ATOM 2768 O O . GLY A 1 353 ? 15.005 8.305 -9.364 1.00 88.19 353 GLY A O 1
ATOM 2769 N N . HIS A 1 354 ? 14.178 6.319 -10.018 1.00 91.75 354 HIS A N 1
ATOM 2770 C CA . HIS A 1 354 ? 14.987 5.475 -9.128 1.00 91.75 354 HIS A CA 1
ATOM 2771 C C . HIS A 1 354 ? 16.476 5.839 -9.113 1.00 91.75 354 HIS A C 1
ATOM 2773 O O . HIS A 1 354 ? 17.048 6.165 -10.159 1.00 91.75 354 HIS A O 1
ATOM 2779 N N . THR A 1 355 ? 17.121 5.668 -7.964 1.00 93.00 355 THR A N 1
ATOM 2780 C CA . THR A 1 355 ? 18.582 5.546 -7.932 1.00 93.00 355 THR A CA 1
ATOM 2781 C C . THR A 1 355 ? 18.965 4.279 -8.695 1.00 93.00 355 THR A C 1
ATOM 2783 O O . THR A 1 355 ? 18.313 3.253 -8.518 1.00 93.00 355 THR A O 1
ATOM 2786 N N . VAL A 1 356 ? 19.968 4.327 -9.571 1.00 94.81 356 VAL A N 1
ATOM 2787 C CA . VAL A 1 356 ? 20.367 3.173 -10.394 1.00 94.81 356 VAL A CA 1
ATOM 2788 C C . VAL A 1 356 ? 21.801 2.793 -10.072 1.00 94.81 356 VAL A C 1
ATOM 2790 O O . VAL A 1 356 ? 22.707 3.604 -10.265 1.00 94.81 356 VAL A O 1
ATOM 2793 N N . ILE A 1 357 ? 22.002 1.555 -9.627 1.00 95.44 357 ILE A N 1
ATOM 2794 C CA . ILE A 1 357 ? 23.327 0.985 -9.371 1.00 95.44 357 ILE A CA 1
ATOM 2795 C C . ILE A 1 357 ? 23.587 -0.203 -10.294 1.00 95.44 357 ILE A C 1
ATOM 2797 O O . ILE A 1 357 ? 22.699 -1.015 -10.550 1.00 95.44 357 ILE A O 1
ATOM 2801 N N . ASP A 1 358 ? 24.814 -0.308 -10.784 1.00 97.38 358 ASP A N 1
ATOM 2802 C CA . ASP A 1 358 ? 25.318 -1.456 -11.520 1.00 97.38 358 ASP A CA 1
ATOM 2803 C C . ASP A 1 358 ? 26.204 -2.301 -10.613 1.00 97.38 358 ASP A C 1
ATOM 2805 O O . ASP A 1 358 ? 27.299 -1.890 -10.233 1.00 97.38 358 ASP A O 1
ATOM 2809 N N . LEU A 1 359 ? 25.693 -3.478 -10.251 1.00 96.69 359 LEU A N 1
ATOM 2810 C CA . LEU A 1 359 ? 26.400 -4.482 -9.460 1.00 96.69 359 LEU A CA 1
ATOM 2811 C C . LEU A 1 359 ? 26.966 -5.609 -10.337 1.00 96.69 359 LEU A C 1
ATOM 2813 O O . LEU A 1 359 ? 27.584 -6.538 -9.820 1.00 96.69 359 LEU A O 1
ATOM 2817 N N . SER A 1 360 ? 26.757 -5.550 -11.656 1.00 95.81 360 SER A N 1
ATOM 2818 C CA . SER A 1 360 ? 27.350 -6.490 -12.607 1.00 95.81 360 SER A CA 1
ATOM 2819 C C . SER A 1 360 ? 28.801 -6.131 -12.944 1.00 95.81 360 SER A C 1
ATOM 2821 O O . SER A 1 360 ? 29.601 -7.012 -13.267 1.00 95.81 360 SER A O 1
ATOM 2823 N N . SER A 1 361 ? 29.167 -4.850 -12.832 1.00 91.44 361 SER A N 1
ATOM 2824 C CA . SER A 1 361 ? 30.533 -4.379 -13.039 1.00 91.44 361 SER A CA 1
ATOM 2825 C C . SER A 1 361 ? 31.414 -4.569 -11.801 1.00 91.44 361 SER A C 1
ATOM 2827 O O . SER A 1 361 ? 30.951 -4.546 -10.662 1.00 91.44 361 SER A O 1
ATOM 2829 N N . LYS A 1 362 ? 32.726 -4.711 -12.023 1.00 91.56 362 LYS A N 1
ATOM 2830 C CA . LYS A 1 362 ? 33.744 -4.693 -10.965 1.00 91.56 362 LYS A CA 1
ATOM 2831 C C . LYS A 1 362 ? 34.761 -3.584 -11.257 1.00 91.56 362 LYS A C 1
ATOM 2833 O O . LYS A 1 362 ? 35.476 -3.698 -12.253 1.00 91.56 362 LYS A O 1
ATOM 2838 N N . PRO A 1 363 ? 34.843 -2.533 -10.425 1.00 93.06 363 PRO A N 1
ATOM 2839 C CA . PRO A 1 363 ? 33.977 -2.257 -9.272 1.00 93.06 363 PRO A CA 1
ATOM 2840 C C . PRO A 1 363 ? 32.518 -1.923 -9.667 1.00 93.06 363 PRO A C 1
ATOM 2842 O O . PRO A 1 363 ? 32.267 -1.572 -10.828 1.00 93.06 363 PRO A O 1
ATOM 2845 N N . PRO A 1 364 ? 31.557 -2.037 -8.728 1.00 95.38 364 PRO A N 1
ATOM 2846 C CA . PRO A 1 364 ? 30.190 -1.551 -8.891 1.00 95.38 364 PRO A CA 1
ATOM 2847 C C . PRO A 1 364 ? 30.140 -0.066 -9.252 1.00 95.38 364 PRO A C 1
ATOM 2849 O O . PRO A 1 364 ? 31.040 0.693 -8.883 1.00 95.38 364 PRO A O 1
ATOM 2852 N N . LYS A 1 365 ? 29.080 0.370 -9.937 1.00 96.06 365 LYS A N 1
ATOM 2853 C CA . LYS A 1 365 ? 28.928 1.767 -10.375 1.00 96.06 365 LYS A CA 1
ATOM 2854 C C . LYS A 1 365 ? 27.589 2.373 -9.979 1.00 96.06 365 LYS A C 1
ATOM 2856 O O . LYS A 1 365 ? 26.545 1.762 -10.179 1.00 96.06 365 LYS A O 1
ATOM 2861 N N . LEU A 1 366 ? 27.600 3.611 -9.498 1.00 94.25 366 LEU A N 1
ATOM 2862 C CA . LEU A 1 366 ? 26.411 4.454 -9.437 1.00 94.25 366 LEU A CA 1
ATOM 2863 C C . LEU A 1 366 ? 26.153 5.006 -10.843 1.00 94.25 366 LEU A C 1
ATOM 2865 O O . LEU A 1 366 ? 26.910 5.829 -11.346 1.00 94.25 366 LEU A O 1
ATOM 2869 N N . ILE A 1 367 ? 25.098 4.517 -11.492 1.00 93.69 367 ILE A N 1
ATOM 2870 C CA . ILE A 1 367 ? 24.725 4.923 -12.854 1.00 93.69 367 ILE A CA 1
ATOM 2871 C C . ILE A 1 367 ? 23.897 6.207 -12.833 1.00 93.69 367 ILE A C 1
ATOM 2873 O O . ILE A 1 367 ? 23.983 7.013 -13.756 1.00 93.69 367 ILE A O 1
ATOM 2877 N N . ARG A 1 368 ? 23.060 6.381 -11.803 1.00 89.75 368 ARG A N 1
ATOM 2878 C CA . ARG A 1 368 ? 22.214 7.567 -11.644 1.00 89.75 368 ARG A CA 1
ATOM 2879 C C . ARG A 1 368 ? 21.824 7.784 -10.184 1.00 89.75 368 ARG A C 1
ATOM 2881 O O . ARG A 1 368 ? 21.298 6.859 -9.562 1.00 89.75 368 ARG A O 1
ATOM 2888 N N . SER A 1 369 ? 21.971 9.010 -9.687 1.00 89.25 369 SER A N 1
ATOM 2889 C CA . SER A 1 369 ? 21.402 9.437 -8.402 1.00 89.25 369 SER A CA 1
ATOM 2890 C C . SER A 1 369 ? 19.872 9.520 -8.449 1.00 89.25 369 SER A C 1
ATOM 2892 O O . SER A 1 369 ? 19.266 9.839 -9.472 1.00 89.25 369 SER A O 1
ATOM 2894 N N . GLY A 1 370 ? 19.226 9.232 -7.326 1.00 88.38 370 GLY A N 1
ATOM 2895 C CA . GLY A 1 370 ? 17.772 9.253 -7.183 1.00 88.38 370 GLY A CA 1
ATOM 2896 C C . GLY A 1 370 ? 17.373 9.391 -5.712 1.00 88.38 370 GLY A C 1
ATOM 2897 O O . GLY A 1 370 ? 18.184 9.846 -4.908 1.00 88.38 370 GLY A O 1
ATOM 2898 N N . PRO A 1 371 ? 16.146 9.005 -5.317 1.00 85.44 371 PRO A N 1
ATOM 2899 C CA . PRO A 1 371 ? 15.676 9.217 -3.951 1.00 85.44 371 PRO A CA 1
ATOM 2900 C C . PRO A 1 371 ? 16.323 8.291 -2.916 1.00 85.44 371 PRO A C 1
ATOM 2902 O O . PRO A 1 371 ? 16.188 8.537 -1.719 1.00 85.44 371 PRO A O 1
ATOM 2905 N N . TYR A 1 372 ? 16.972 7.201 -3.337 1.00 85.81 372 TYR A N 1
ATOM 2906 C CA . TYR A 1 372 ? 17.681 6.330 -2.405 1.00 85.81 372 TYR A CA 1
ATOM 2907 C C . TYR A 1 372 ? 18.958 7.026 -1.916 1.00 85.81 372 TYR A C 1
ATOM 2909 O O . TYR A 1 372 ? 19.745 7.502 -2.732 1.00 85.81 372 TYR A O 1
ATOM 2917 N N . ASN A 1 373 ? 19.173 7.036 -0.597 1.00 83.38 373 ASN A N 1
ATOM 2918 C CA . ASN A 1 373 ? 20.285 7.718 0.066 1.00 83.38 373 ASN A CA 1
ATOM 2919 C C . ASN A 1 373 ? 21.656 7.221 -0.437 1.00 83.38 373 ASN A C 1
ATOM 2921 O O . ASN A 1 373 ? 22.069 6.098 -0.133 1.00 83.38 373 ASN A O 1
ATOM 2925 N N . SER A 1 374 ? 22.375 8.083 -1.163 1.00 79.94 374 SER A N 1
ATOM 2926 C CA . SER A 1 374 ? 23.686 7.776 -1.742 1.00 79.94 374 SER A CA 1
ATOM 2927 C C . SER A 1 374 ? 24.740 7.469 -0.680 1.00 79.94 374 SER A C 1
ATOM 2929 O O . SER A 1 374 ? 25.526 6.546 -0.867 1.00 79.94 374 SER A O 1
ATOM 2931 N N . LYS A 1 375 ? 24.734 8.159 0.472 1.00 82.56 375 LYS A N 1
ATOM 2932 C CA . LYS A 1 375 ? 25.681 7.881 1.571 1.00 82.56 375 LYS A CA 1
ATOM 2933 C C . LYS A 1 375 ? 25.542 6.447 2.063 1.00 82.56 375 LYS A C 1
ATOM 2935 O O . LYS A 1 375 ? 26.535 5.735 2.158 1.00 82.56 375 LYS A O 1
ATOM 2940 N N . LYS A 1 376 ? 24.299 5.996 2.254 1.00 86.69 376 LYS A N 1
ATOM 2941 C CA . LYS A 1 376 ? 24.012 4.601 2.605 1.00 86.69 376 LYS A CA 1
ATOM 2942 C C . LYS A 1 376 ? 24.501 3.636 1.518 1.00 86.69 376 LYS A C 1
ATOM 2944 O O . LYS A 1 376 ? 24.974 2.557 1.842 1.00 86.69 376 LYS A O 1
ATOM 2949 N N . LEU A 1 377 ? 24.423 3.995 0.232 1.00 88.94 377 LEU A N 1
ATOM 2950 C CA . LEU A 1 377 ? 24.984 3.152 -0.836 1.00 88.94 377 LEU A CA 1
ATOM 2951 C C . LEU A 1 377 ? 26.502 3.020 -0.746 1.00 88.94 377 LEU A C 1
ATOM 2953 O O . LEU A 1 377 ? 26.994 1.904 -0.865 1.00 88.94 377 LEU A O 1
ATOM 2957 N N . PHE A 1 378 ? 27.225 4.114 -0.506 1.00 90.00 378 PHE A N 1
ATOM 2958 C CA . PHE A 1 378 ? 28.679 4.070 -0.329 1.00 90.00 378 PHE A CA 1
ATOM 2959 C C . PHE A 1 378 ? 29.095 3.315 0.943 1.00 90.00 378 PHE A C 1
ATOM 2961 O O . PHE A 1 378 ? 30.123 2.648 0.945 1.00 90.00 378 PHE A O 1
ATOM 2968 N N . GLU A 1 379 ? 28.288 3.349 2.007 1.00 90.69 379 GLU A N 1
ATOM 2969 C CA . GLU A 1 379 ? 28.503 2.514 3.199 1.00 90.69 379 GLU A CA 1
ATOM 2970 C C . GLU A 1 379 ? 28.302 1.020 2.896 1.00 90.69 379 GLU A C 1
ATOM 2972 O O . GLU A 1 379 ? 29.122 0.184 3.279 1.00 90.69 379 GLU A O 1
ATOM 2977 N N . LEU A 1 380 ? 27.227 0.675 2.177 1.00 91.38 380 LEU A N 1
ATOM 2978 C CA . LEU A 1 380 ? 26.907 -0.710 1.819 1.00 91.38 380 LEU A CA 1
ATOM 2979 C C . LEU A 1 380 ? 27.853 -1.287 0.756 1.00 91.38 380 LEU A C 1
ATOM 2981 O O . LEU A 1 380 ? 28.097 -2.498 0.753 1.00 91.38 380 LEU A O 1
ATOM 2985 N N . PHE A 1 381 ? 28.388 -0.436 -0.121 1.00 93.06 381 PHE A N 1
ATOM 2986 C CA . PHE A 1 381 ? 29.320 -0.768 -1.200 1.00 93.06 381 PHE A CA 1
ATOM 2987 C C . PHE A 1 381 ? 30.506 0.220 -1.204 1.00 93.06 381 PHE A C 1
ATOM 2989 O O . PHE A 1 381 ? 30.525 1.147 -2.015 1.00 93.06 381 PHE A O 1
ATOM 2996 N N . PRO A 1 382 ? 31.514 0.033 -0.330 1.00 92.19 382 PRO A N 1
ATOM 2997 C CA . PRO A 1 382 ? 32.672 0.934 -0.232 1.00 92.19 382 PRO A CA 1
ATOM 2998 C C . PRO A 1 382 ? 33.479 1.085 -1.528 1.00 92.19 382 PRO A C 1
ATOM 3000 O O . PRO A 1 382 ? 34.163 2.083 -1.732 1.00 92.19 382 PRO A O 1
ATOM 3003 N N . GLU A 1 383 ? 33.413 0.088 -2.407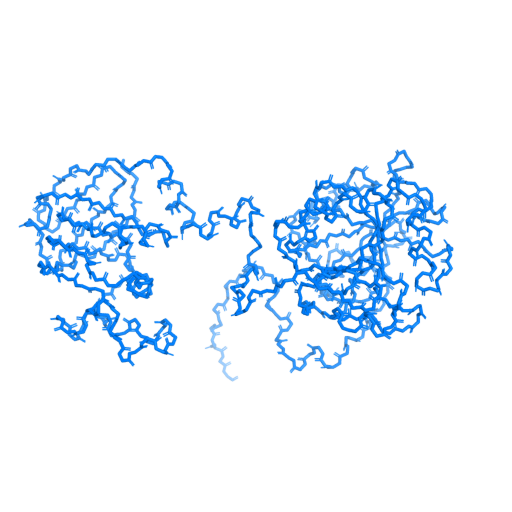 1.00 93.06 383 GLU A N 1
ATOM 3004 C CA . GLU A 1 383 ? 34.057 0.069 -3.717 1.00 93.06 383 GLU A CA 1
ATOM 3005 C C . GLU A 1 383 ? 33.251 0.762 -4.835 1.00 93.06 383 GLU A C 1
ATOM 3007 O O . GLU A 1 383 ? 33.705 0.779 -5.979 1.00 93.06 383 GLU A O 1
ATOM 3012 N N . LEU A 1 384 ? 32.052 1.284 -4.545 1.00 92.31 384 LEU A N 1
ATOM 3013 C CA . LEU A 1 384 ? 31.155 1.890 -5.533 1.00 92.31 384 LEU A CA 1
ATOM 3014 C C . LEU A 1 384 ? 31.816 3.103 -6.208 1.00 92.31 384 LEU A C 1
ATOM 3016 O O . LEU A 1 384 ? 32.214 4.059 -5.547 1.00 92.31 384 LEU A O 1
ATOM 3020 N N . MET A 1 385 ? 31.899 3.083 -7.538 1.00 91.12 385 MET A N 1
ATOM 3021 C CA . MET A 1 385 ? 32.397 4.203 -8.342 1.00 91.12 385 MET A CA 1
ATOM 3022 C C . MET A 1 385 ? 31.256 5.083 -8.862 1.00 91.12 385 MET A C 1
ATOM 3024 O O . MET A 1 385 ? 30.226 4.573 -9.296 1.00 91.12 385 MET A O 1
ATOM 3028 N N . GLY A 1 386 ? 31.466 6.398 -8.898 1.00 84.50 386 GLY A N 1
ATOM 3029 C CA . GLY A 1 386 ? 30.508 7.389 -9.402 1.00 84.50 386 GLY A CA 1
ATOM 3030 C C . GLY A 1 386 ? 30.426 8.603 -8.480 1.00 84.50 386 GLY A C 1
ATOM 3031 O O . GLY A 1 386 ? 30.954 8.576 -7.370 1.00 84.50 386 GLY A O 1
ATOM 3032 N N . GLU A 1 387 ? 29.777 9.665 -8.942 1.00 73.69 387 GLU A N 1
ATOM 3033 C CA . GLU A 1 387 ? 29.590 10.894 -8.168 1.00 73.69 387 GLU A CA 1
ATOM 3034 C C . GLU A 1 387 ? 28.117 11.079 -7.799 1.00 73.69 387 GLU A C 1
ATOM 3036 O O . GLU A 1 387 ? 27.215 10.682 -8.540 1.00 73.69 387 GLU A O 1
ATOM 3041 N N . GLU A 1 388 ? 27.872 11.680 -6.636 1.00 67.00 388 GLU A N 1
ATOM 3042 C CA . GLU A 1 388 ? 26.530 12.087 -6.239 1.00 67.00 388 GLU A CA 1
ATOM 3043 C C . GLU A 1 388 ? 26.140 13.345 -7.023 1.00 67.00 388 GLU A C 1
ATOM 3045 O O . GLU A 1 388 ? 26.588 14.449 -6.718 1.00 67.00 388 GLU A O 1
ATOM 3050 N N . GLU A 1 389 ? 25.288 13.196 -8.038 1.00 62.31 389 GLU A N 1
ATOM 3051 C CA . GLU A 1 389 ? 24.609 14.358 -8.612 1.00 62.31 389 GLU A CA 1
ATOM 3052 C C . GLU A 1 389 ? 23.638 14.941 -7.575 1.00 62.31 389 GLU A C 1
ATOM 3054 O O . GLU A 1 389 ? 22.805 14.220 -7.015 1.00 62.31 389 GLU A O 1
ATOM 3059 N N . GLY A 1 390 ? 23.748 16.247 -7.314 1.00 54.94 390 GLY A N 1
ATOM 3060 C CA . GLY A 1 390 ? 22.859 16.954 -6.397 1.00 54.94 390 GLY A CA 1
ATOM 3061 C C . GLY A 1 390 ? 21.398 16.823 -6.831 1.00 54.94 390 GLY A C 1
ATOM 3062 O O . GLY A 1 390 ? 21.051 17.080 -7.985 1.00 54.94 390 GLY A O 1
ATOM 3063 N N . LEU A 1 391 ? 20.530 16.427 -5.899 1.00 57.03 391 LEU A N 1
ATOM 3064 C CA . LEU A 1 391 ? 19.089 16.419 -6.138 1.00 57.03 391 LEU A CA 1
ATOM 3065 C C . LEU A 1 391 ? 18.596 17.864 -6.350 1.00 57.03 391 LEU A C 1
ATOM 3067 O O . LEU A 1 391 ? 19.056 18.759 -5.642 1.00 57.03 391 LEU A O 1
ATOM 3071 N N . PRO A 1 392 ? 17.650 18.115 -7.275 1.00 50.53 392 PRO A N 1
ATOM 3072 C CA . PRO A 1 392 ? 17.082 19.448 -7.474 1.00 50.53 392 PRO A CA 1
ATOM 3073 C C . PRO A 1 392 ? 16.591 20.089 -6.162 1.00 50.53 392 PRO A C 1
ATOM 3075 O O . PRO A 1 392 ? 15.842 19.458 -5.413 1.00 50.53 392 PRO A O 1
ATOM 3078 N N . ASP A 1 393 ? 16.945 21.357 -5.913 1.00 40.00 393 ASP A N 1
ATOM 3079 C CA . ASP A 1 393 ? 16.618 22.112 -4.682 1.00 40.00 393 ASP A CA 1
ATOM 3080 C C . ASP A 1 393 ? 15.119 22.108 -4.315 1.00 40.00 393 ASP A C 1
ATOM 3082 O O . ASP A 1 393 ? 14.743 22.194 -3.142 1.00 40.00 393 ASP A O 1
ATOM 3086 N N . GLU A 1 394 ? 14.235 21.983 -5.308 1.00 42.19 394 GLU A N 1
ATOM 3087 C CA . GLU A 1 394 ? 12.780 21.910 -5.121 1.00 42.19 394 GLU A CA 1
ATOM 3088 C C . GLU A 1 394 ? 12.318 20.642 -4.377 1.00 42.19 394 GLU A C 1
ATOM 3090 O O . GLU A 1 394 ? 11.259 20.655 -3.749 1.00 42.19 394 GLU A O 1
ATOM 3095 N N . LEU A 1 395 ? 13.115 19.565 -4.378 1.00 43.34 395 LEU A N 1
ATOM 3096 C CA . LEU A 1 395 ? 12.862 18.344 -3.595 1.00 43.34 395 LEU A CA 1
ATOM 3097 C C . LEU A 1 395 ? 13.312 18.489 -2.137 1.00 43.34 395 LEU A C 1
ATOM 3099 O O . LEU A 1 395 ? 12.771 17.825 -1.256 1.00 43.34 395 LEU A O 1
ATOM 3103 N N . VAL A 1 396 ? 14.271 19.383 -1.879 1.00 41.84 396 VAL A N 1
ATOM 3104 C CA . VAL A 1 396 ? 14.834 19.665 -0.550 1.00 41.84 396 VAL A CA 1
ATOM 3105 C C . VAL A 1 396 ? 13.943 20.641 0.231 1.00 41.84 396 VAL A C 1
ATOM 3107 O O . VAL A 1 396 ? 13.846 20.560 1.454 1.00 41.84 396 VAL A O 1
ATOM 3110 N N . LYS A 1 397 ? 13.226 21.537 -0.460 1.00 33.28 397 LYS A N 1
ATOM 3111 C CA . LYS A 1 397 ? 12.391 22.586 0.159 1.00 33.28 397 LYS A CA 1
ATOM 3112 C C . LYS A 1 397 ? 10.975 22.159 0.589 1.00 33.28 397 LYS A C 1
ATOM 3114 O O . LYS A 1 397 ? 10.192 23.019 0.983 1.00 33.28 397 LYS A O 1
ATOM 3119 N N . GLY A 1 398 ? 10.628 20.868 0.548 1.00 38.47 398 GLY A N 1
ATOM 3120 C CA . GLY A 1 398 ? 9.238 20.415 0.736 1.00 38.47 398 GLY A CA 1
ATOM 3121 C C . GLY A 1 398 ? 8.934 19.475 1.907 1.00 38.47 398 GLY A C 1
ATOM 3122 O O . GLY A 1 398 ? 7.778 19.427 2.318 1.00 38.47 398 GLY A O 1
ATOM 3123 N N . LYS A 1 399 ? 9.909 18.714 2.421 1.00 33.44 399 LYS A N 1
ATOM 3124 C CA . LYS A 1 399 ? 9.818 17.793 3.578 1.00 33.44 399 LYS A CA 1
ATOM 3125 C C . LYS A 1 399 ? 11.214 17.207 3.818 1.00 33.44 399 LYS A C 1
ATOM 3127 O O . LYS A 1 399 ? 11.946 16.977 2.862 1.00 33.44 399 LYS A O 1
ATOM 3132 N N . SER A 1 400 ? 11.597 17.006 5.077 1.00 28.25 400 SER A N 1
ATOM 3133 C CA . SER A 1 400 ? 12.916 16.494 5.459 1.00 28.25 400 SER A CA 1
ATOM 3134 C C . SER A 1 400 ? 13.228 15.157 4.774 1.00 28.25 400 SER A C 1
ATOM 3136 O O . SER A 1 400 ? 12.429 14.225 4.785 1.00 28.25 400 SER A O 1
ATOM 3138 N N . ILE A 1 401 ? 14.449 15.038 4.253 1.00 38.47 401 ILE A N 1
ATOM 3139 C CA . ILE A 1 401 ? 15.049 13.818 3.673 1.00 38.47 401 ILE A CA 1
ATOM 3140 C C . ILE A 1 401 ? 15.198 12.682 4.728 1.00 38.47 401 ILE A C 1
ATOM 3142 O O . ILE A 1 401 ? 15.718 11.612 4.436 1.00 38.47 401 ILE A O 1
ATOM 3146 N N . ILE A 1 402 ? 14.714 12.880 5.961 1.00 30.02 402 ILE A N 1
ATOM 3147 C CA . ILE A 1 402 ? 14.941 11.993 7.111 1.00 30.02 402 ILE A CA 1
ATOM 3148 C C . ILE A 1 402 ? 13.760 11.039 7.393 1.00 30.02 402 ILE A C 1
ATOM 3150 O O . ILE A 1 402 ? 13.945 10.087 8.136 1.00 30.02 402 ILE A O 1
ATOM 3154 N N . ASP A 1 403 ? 12.586 11.184 6.768 1.00 32.12 403 ASP A N 1
ATOM 3155 C CA . ASP A 1 403 ? 11.391 10.421 7.198 1.00 32.12 403 ASP A CA 1
ATOM 3156 C C . ASP A 1 403 ? 10.904 9.345 6.203 1.00 32.12 403 ASP A C 1
ATOM 3158 O O . ASP A 1 403 ? 9.719 9.240 5.883 1.00 32.12 403 ASP A O 1
ATOM 3162 N N . LEU A 1 404 ? 11.832 8.563 5.636 1.00 36.53 404 LEU A N 1
ATOM 3163 C CA . LEU A 1 404 ? 11.519 7.525 4.635 1.00 36.53 404 LEU A CA 1
ATOM 3164 C C . LEU A 1 404 ? 12.117 6.137 4.932 1.00 36.53 404 LEU A C 1
ATOM 3166 O O . LEU A 1 404 ? 12.177 5.286 4.044 1.00 36.53 404 LEU A O 1
ATOM 3170 N N . SER A 1 405 ? 12.478 5.868 6.186 1.00 27.78 405 SER A N 1
ATOM 3171 C CA . SER A 1 405 ? 12.764 4.518 6.697 1.00 27.78 405 SER A CA 1
ATOM 3172 C C . SER A 1 405 ? 11.981 4.266 7.990 1.00 27.78 405 SER A C 1
ATOM 3174 O O . SER A 1 405 ? 11.938 5.171 8.822 1.00 27.78 405 SER A O 1
ATOM 3176 N N . PRO A 1 406 ? 11.385 3.076 8.204 1.00 30.77 406 PRO A N 1
ATOM 3177 C CA . PRO A 1 406 ? 10.745 2.766 9.476 1.00 30.77 406 PRO A CA 1
ATOM 3178 C C . PRO A 1 406 ? 11.802 2.571 10.582 1.00 30.77 406 PRO A C 1
ATOM 3180 O O . PRO A 1 406 ? 12.625 1.665 10.485 1.00 30.77 406 PRO A O 1
ATOM 3183 N N . GLU A 1 407 ? 11.713 3.456 11.586 1.00 34.94 407 GLU A N 1
ATOM 3184 C CA . GLU A 1 407 ? 12.201 3.430 12.985 1.00 34.94 407 GLU A CA 1
ATOM 3185 C C . GLU A 1 407 ? 13.716 3.383 13.285 1.00 34.94 407 GLU A C 1
ATOM 3187 O O . GLU A 1 407 ? 14.395 2.458 12.870 1.00 34.94 407 GLU A O 1
ATOM 3192 N N . VAL A 1 408 ? 14.213 4.334 14.105 1.00 26.80 408 VAL A N 1
ATOM 3193 C CA . VAL A 1 408 ? 14.819 4.105 15.447 1.00 26.80 408 VAL A CA 1
ATOM 3194 C C . VAL A 1 408 ? 14.823 5.427 16.246 1.00 26.80 408 VAL A C 1
ATOM 3196 O O . VAL A 1 408 ? 15.261 6.472 15.773 1.00 26.80 408 VAL A O 1
ATOM 3199 N N . ASP A 1 409 ? 14.340 5.336 17.482 1.00 31.27 409 ASP A N 1
ATOM 3200 C CA . ASP A 1 409 ? 14.288 6.344 18.546 1.00 31.27 409 ASP A CA 1
ATOM 3201 C C . ASP A 1 409 ? 15.698 6.808 18.991 1.00 31.27 409 ASP A C 1
ATOM 3203 O O . ASP A 1 409 ? 16.521 5.978 19.381 1.00 31.27 409 ASP A O 1
ATOM 3207 N N . ILE A 1 410 ? 15.995 8.117 19.004 1.00 26.86 410 ILE A N 1
ATOM 3208 C CA . ILE A 1 410 ? 17.168 8.660 19.722 1.00 26.86 410 ILE A CA 1
ATOM 3209 C C . ILE A 1 410 ? 16.773 9.927 20.487 1.00 26.86 410 ILE A C 1
ATOM 3211 O O . ILE A 1 410 ? 16.635 11.018 19.934 1.00 26.86 410 ILE A O 1
ATOM 3215 N N . LYS A 1 411 ? 16.662 9.778 21.812 1.00 27.61 411 LYS A N 1
ATOM 3216 C CA . LYS A 1 411 ? 16.670 10.878 22.782 1.00 27.61 411 LYS A CA 1
ATOM 3217 C C . LYS A 1 411 ? 17.969 11.676 22.650 1.00 27.61 411 LYS A C 1
ATOM 3219 O O . LYS A 1 411 ? 19.040 11.165 22.968 1.00 27.61 411 LYS A O 1
ATOM 3224 N N . ALA A 1 412 ? 17.874 12.949 22.282 1.00 27.58 412 ALA A N 1
ATOM 3225 C CA . ALA A 1 412 ? 18.980 13.885 22.434 1.00 27.58 412 ALA A CA 1
ATOM 3226 C C . ALA A 1 412 ? 19.014 14.407 23.881 1.00 27.58 412 ALA A C 1
ATOM 3228 O O . ALA A 1 412 ? 18.190 15.226 24.285 1.00 27.58 412 ALA A O 1
ATOM 3229 N N . SER A 1 413 ? 19.968 13.921 24.679 1.00 26.67 413 SER A N 1
ATOM 3230 C CA . SER A 1 413 ? 20.367 14.581 25.921 1.00 26.67 413 SER A CA 1
ATOM 3231 C C . SER A 1 413 ? 21.272 15.767 25.589 1.00 26.67 413 SER A C 1
ATOM 3233 O O . SER A 1 413 ? 22.383 15.573 25.098 1.00 26.67 413 SER A O 1
ATOM 3235 N N . SER A 1 414 ? 20.835 16.985 25.892 1.00 27.02 414 SER A N 1
ATOM 3236 C CA . SER A 1 414 ? 21.693 18.169 25.878 1.00 27.02 414 SER A CA 1
ATOM 3237 C C . SER A 1 414 ? 22.496 18.262 27.186 1.00 27.02 414 SER A C 1
ATOM 3239 O O . SER A 1 414 ? 21.970 18.655 28.227 1.00 27.02 414 SER A O 1
ATOM 3241 N N . LYS A 1 415 ? 23.778 17.904 27.123 1.00 27.12 415 LYS A N 1
ATOM 3242 C CA . LYS A 1 415 ? 24.885 18.571 27.835 1.00 27.12 415 LYS A CA 1
ATOM 3243 C C . LYS A 1 415 ? 25.756 19.135 26.707 1.00 27.12 415 LYS A C 1
ATOM 3245 O O . LYS A 1 415 ? 25.947 18.419 25.734 1.00 27.12 415 LYS A O 1
ATOM 3250 N N . GLY A 1 416 ? 26.271 20.349 26.690 1.00 28.81 416 GLY A N 1
ATOM 3251 C CA . GLY A 1 416 ? 26.570 21.357 27.695 1.00 28.81 416 GLY A CA 1
ATOM 3252 C C . GLY A 1 416 ? 27.719 22.180 27.087 1.00 28.81 416 GLY A C 1
ATOM 3253 O O . GLY A 1 416 ? 28.473 21.628 26.283 1.00 28.81 416 GLY A O 1
ATOM 3254 N N . ASP A 1 417 ? 27.795 23.443 27.500 1.00 30.80 417 ASP A N 1
ATOM 3255 C CA . ASP A 1 417 ? 28.762 24.500 27.147 1.00 30.80 417 ASP A CA 1
ATOM 3256 C C . ASP A 1 417 ? 28.586 25.223 25.799 1.00 30.80 417 ASP A C 1
ATOM 3258 O O . ASP A 1 417 ? 28.803 24.628 24.719 1.00 30.80 417 ASP A O 1
#

Secondary structure (DSSP, 8-state):
--EEEEEEEEEE-TT-BHHHHS-GGGTTS-HHHHGGGTTTTT-TTHHHH--TT-EEEE-TTBTBSS--HHHHHHHHHTT--EEEES-B-HHHHHHHHHTT--EEE-SSHHHH--TT-EEEEESSEEEETTTTEEEE-PPPPHHHHHHHHTTSHHHHHHHTTSS-TT----SSPPPPEEETTEEEEES-GGGHHHHHHHHHTTPPEEE--SSS-EEEEETT-HHHHHHHHHHHT--TTSPPEEE--GGGGGGTB---HHHHHHHHHT--SSEEEEEEB-TTTS-HHHHTT-SEEEEE----HHHHHHHTTS-EEEEESS-TTSPPPSSHHHHHHHHGGG--EEEE--S-SS-SPPEEEE-SSSS-EEEE--SS-HHHHHHH-TT-B---PPPPHHHHSSS-TT-SS------------